Protein AF-A0A7S0ZH72-F1 (afdb_monomer_lite)

pLDDT: mean 77.67, std 22.11, range [21.3, 98.06]

InterPro domains:
  IPR050131 Subtilisin-like serine protease [PTHR43806] (103-371)
  IPR057032 MBTPS1, fourth domain [PF23090] (176-434)
  IPR057060 MBTPS1, third domain [PF23094] (39-132)

Sequence (510 aa):
MFEQGAGLISLYDSFQALHSIALERDNPTNPFQGLSLLPSALDMAEQPCQYNWPYCSQPLYPSASPVTINVTILNSLSCYSTVILTEWIPSQPSLISSFLIISVSGSRVLWPWSGSLSVHFQIDDSIATKVFEQSEYSSLSSLSIEGTLRIHVRQDPHGFITMIDFPIRTKVIRKPPRSRRILWDHFHDIKYPNAFIPKDTLSDTDTLDWLGDHPYTNFHGFFRALRRAGFFIDIWNQPLSCIHDEQVKEYGFLMIVDPEEEYSEEDIASIHRWTMSLSVSLVVLADWYNDEIAEALQFKDESSRSTWKPVSAGSNIPALNRILKPYEIEFSNRVISGTIRTDGFSFRVKSAASLSRVPLKSEVLTVSSCTEYINRRQQTQKCKDEAVFVLSKRSVLQNWSVLAFGDTHCLDSAYTKDSNEGNCYSFLIYALERMSLAANLNANQAPLYSSSFRGENMIMKGIGLLELSSKLKTRLLPHSLVIGESGFSEWKLLCHTATADETRLTRVRH

Radius of gyration: 27.57 Å; chains: 1; bounding box: 70×66×82 Å

Organism: NCBI:txid708627

Secondary structure (DSSP, 8-state):
------SS--HHHHHHHHHHHHHSTT-TT-TTSSEEEESS-EESS-SS--SPTTTTTS-B-TTPPPEEEEEEEEESS-SEEEEEEEEEEESS-HHHHTTEEEEEEE-SEE-SSEEEEEEEEEE-HHHHHHHHHSHHHHT-SEEEEEEEEEEEEEEETT--EEEEEEEEEEEEEPPPPGGGEEEEE-SSS-SS-SS--B-S-TTSS--B--S---TTTTTHHHHHHHHHTT-EEEEE-S-GGGS-HHHHTT-SEEEEES--SPPPHHHHHHHHHHHHHS-PEEEEE-----HHHHHHT-EE-TTT-PEE--SS-SS-HHHHHHHHGGGT-EEEEEEEEEEEE-SS-EEEEEEEEEEEE--TT-EEEEEEEEEEE-STT--EEE---EEEEEEEE--SS---EEEEES--TTT-TTT---TTHHHHHHHHHHHHHHHHHHTTS---PPPSSTT----------------------------------------------S-S----------

Foldseek 3Di:
DDDLALQDDDPPVVVVLVVCCVPVVVPPPRPSAAKAKRNRAAALCDPVDSGQDDSVPDFAEPLFDKDKHKMKIAHNPAQKKFWDDKDWFWPDPCLVQVQWDWDKDDGRMAHRRMDIIIIITHGDNVSVVVVCPDPVNVPPQKDKTWTWIKIWMAHPPVGDIDIGIHIYIGIYGYQDAQLQEEEEEPQQWFPADPAAEADLFPVDPDGGDGQIDDCSTFLVVLVVLSVVLVHDYHYDRAQQLLDDLVSLLSHQEYAYAFGFHAHDPSSLVNLCCCQFPSVREYEAEAGAAAPQQQQLSWDADPVVRDTGGHPGYRGPQVRVCSSCVVVFKHWDNKFKWAWWDFDPFIDTFGRFTFIPTDDFPKFWTWGPQMWIQDGSVSDIDGDDTTTFWTWDADDDPTNGIYIYGGGCPLSTPPPDPDPRSVRVSVLVSVSSSVSSVSNPDDDPDDGSHPPGDRPDDPPPPDDDDDDDDDDDDDDDYDDDDDDDDDDDDDPPPPSPDPDDDDDDDDDDDD

Structure (mmCIF, N/CA/C/O backbone):
data_AF-A0A7S0ZH72-F1
#
_entry.id   AF-A0A7S0ZH72-F1
#
loop_
_atom_site.group_PDB
_atom_site.id
_atom_site.type_symbol
_atom_site.label_atom_id
_atom_site.label_alt_id
_atom_site.label_comp_id
_atom_site.label_asym_id
_atom_site.label_entity_id
_atom_site.label_seq_id
_atom_site.pdbx_PDB_ins_code
_atom_site.Cartn_x
_atom_site.Cartn_y
_atom_site.Cartn_z
_atom_site.occupancy
_atom_site.B_iso_or_equiv
_atom_site.auth_seq_id
_atom_site.auth_comp_id
_atom_site.auth_asym_id
_atom_site.auth_atom_id
_atom_site.pdbx_PDB_model_num
ATOM 1 N N . MET A 1 1 ? 8.041 -11.938 2.907 1.00 34.28 1 MET A N 1
ATOM 2 C CA . MET A 1 1 ? 9.021 -12.259 1.841 1.00 34.28 1 MET A CA 1
ATOM 3 C C . MET A 1 1 ? 9.073 -11.058 0.911 1.00 34.28 1 MET A C 1
ATOM 5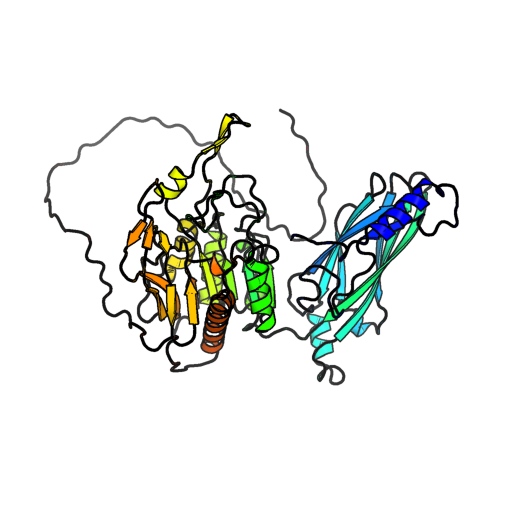 O O . MET A 1 1 ? 8.127 -10.854 0.165 1.00 34.28 1 MET A O 1
ATOM 9 N N . PHE A 1 2 ? 10.096 -10.210 1.039 1.00 32.50 2 PHE A N 1
ATOM 10 C CA . PHE A 1 2 ? 10.238 -9.006 0.218 1.00 32.50 2 PHE A CA 1
ATOM 11 C C . PHE A 1 2 ? 10.938 -9.383 -1.090 1.00 32.50 2 PHE A C 1
ATOM 13 O O . PHE A 1 2 ? 12.150 -9.574 -1.108 1.00 32.50 2 PHE A O 1
ATOM 20 N N . GLU A 1 3 ? 10.174 -9.544 -2.171 1.00 49.19 3 GLU A N 1
ATOM 21 C CA . GLU A 1 3 ? 10.721 -9.954 -3.465 1.00 49.19 3 GLU A CA 1
ATOM 22 C C . GLU A 1 3 ? 10.128 -9.157 -4.630 1.00 49.19 3 GLU A C 1
ATOM 24 O O . GLU A 1 3 ? 9.259 -9.620 -5.367 1.00 49.19 3 GLU A O 1
ATOM 29 N N . GLN A 1 4 ? 10.752 -8.009 -4.904 1.00 47.47 4 GLN A N 1
ATOM 30 C CA . GLN A 1 4 ? 11.103 -7.699 -6.292 1.00 47.47 4 GLN A CA 1
ATOM 31 C C . GLN A 1 4 ? 12.206 -8.680 -6.720 1.00 47.47 4 GLN A C 1
ATOM 33 O O . GLN A 1 4 ? 13.393 -8.363 -6.697 1.00 47.47 4 GLN A O 1
ATOM 38 N N . GLY A 1 5 ? 11.798 -9.920 -6.986 1.00 51.59 5 GLY A N 1
ATOM 39 C CA . GLY A 1 5 ? 12.673 -11.061 -7.236 1.00 51.59 5 GLY A CA 1
ATOM 40 C C . GLY A 1 5 ? 12.482 -11.643 -8.632 1.00 51.59 5 GLY A C 1
ATOM 41 O O . GLY A 1 5 ? 11.500 -11.363 -9.319 1.00 51.59 5 GLY A O 1
ATOM 42 N N . ALA A 1 6 ? 13.411 -12.508 -9.034 1.00 54.66 6 ALA A N 1
ATOM 43 C CA . ALA A 1 6 ? 13.440 -13.174 -10.338 1.00 54.66 6 ALA A CA 1
ATOM 44 C C . ALA A 1 6 ? 12.349 -14.252 -10.535 1.00 54.66 6 ALA A C 1
ATOM 46 O O . ALA A 1 6 ? 12.504 -15.137 -11.375 1.00 54.66 6 ALA A O 1
ATOM 47 N N . GLY A 1 7 ? 11.292 -14.233 -9.721 1.00 58.84 7 GLY A N 1
ATOM 48 C CA . GLY A 1 7 ? 10.446 -15.398 -9.502 1.00 58.84 7 GLY A CA 1
ATOM 49 C C . GLY A 1 7 ? 11.241 -16.542 -8.870 1.00 58.84 7 GLY A C 1
ATOM 50 O O . GLY A 1 7 ? 12.098 -16.331 -8.010 1.00 58.84 7 GLY A O 1
ATOM 51 N N . LEU A 1 8 ? 10.969 -17.770 -9.305 1.00 60.22 8 LEU A N 1
ATOM 52 C CA . LEU A 1 8 ? 11.621 -18.966 -8.777 1.00 60.22 8 LEU A CA 1
ATOM 53 C C . LEU A 1 8 ? 13.069 -19.098 -9.291 1.00 60.22 8 LEU A C 1
ATOM 55 O O . LEU A 1 8 ? 13.305 -19.479 -10.436 1.00 60.22 8 LEU A O 1
ATOM 59 N N . ILE A 1 9 ? 14.052 -18.822 -8.429 1.00 67.62 9 ILE A N 1
ATOM 60 C CA . ILE A 1 9 ? 15.480 -18.919 -8.775 1.00 67.62 9 ILE A CA 1
ATOM 61 C C . ILE A 1 9 ? 15.894 -20.385 -8.972 1.00 67.62 9 ILE A C 1
ATOM 63 O O . ILE A 1 9 ? 15.944 -21.168 -8.021 1.00 67.62 9 ILE A O 1
ATOM 67 N N . SER A 1 10 ? 16.293 -20.741 -10.195 1.00 74.62 10 SER A N 1
ATOM 68 C CA . SER A 1 10 ? 16.957 -22.019 -10.469 1.00 74.62 10 SER A CA 1
ATOM 69 C C . SER A 1 10 ? 18.441 -21.951 -10.106 1.00 74.62 10 SER A C 1
ATOM 71 O O . SER A 1 10 ? 19.265 -21.402 -10.843 1.00 74.62 10 SER A O 1
ATOM 73 N N . LEU A 1 11 ? 18.805 -22.532 -8.959 1.00 81.25 11 LEU A N 1
ATOM 74 C CA . LEU A 1 11 ? 20.202 -22.630 -8.515 1.00 81.25 11 LEU A CA 1
ATOM 75 C C . LEU A 1 11 ? 21.066 -23.469 -9.472 1.00 81.25 11 LEU A C 1
ATOM 77 O O . LEU A 1 11 ? 22.255 -23.196 -9.617 1.00 81.25 11 LEU A O 1
ATOM 81 N N . TYR A 1 12 ? 20.474 -24.469 -10.132 1.00 84.56 12 TYR A N 1
ATOM 82 C CA . TYR A 1 12 ? 21.176 -25.333 -11.082 1.00 84.56 12 TYR A CA 1
ATOM 83 C C . TYR A 1 12 ? 21.560 -24.572 -12.354 1.00 84.56 12 TYR A C 1
ATOM 85 O O . TYR A 1 12 ? 22.731 -24.569 -12.733 1.00 84.56 12 TYR A O 1
ATOM 93 N N . ASP A 1 13 ? 20.609 -23.856 -12.957 1.00 79.88 13 ASP A N 1
ATOM 94 C CA . ASP A 1 13 ? 20.862 -23.080 -14.176 1.00 79.88 13 ASP A CA 1
ATOM 95 C C . ASP A 1 13 ? 21.769 -21.877 -13.879 1.00 79.88 13 ASP A C 1
ATOM 97 O O . ASP A 1 13 ? 22.665 -21.565 -14.660 1.00 79.88 13 ASP A O 1
ATOM 101 N N . SER A 1 14 ? 21.624 -21.268 -12.694 1.00 78.31 14 SER A N 1
ATOM 1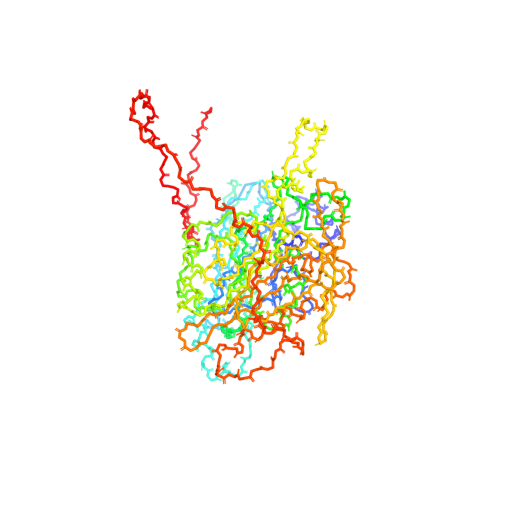02 C CA . SER A 1 14 ? 22.537 -20.224 -12.202 1.00 78.31 14 SER A CA 1
ATOM 103 C C . SER A 1 14 ? 23.973 -20.740 -12.055 1.00 78.31 14 SER A C 1
ATOM 105 O O . SER A 1 14 ? 24.920 -20.056 -12.443 1.00 78.31 14 SER A O 1
ATOM 107 N N . PHE A 1 15 ? 24.157 -21.958 -11.529 1.00 83.00 15 PHE A N 1
ATOM 108 C CA . PHE A 1 15 ? 25.471 -22.596 -11.453 1.00 83.00 15 PHE A CA 1
ATOM 109 C C . PHE A 1 15 ? 26.031 -22.905 -12.846 1.00 83.00 15 PHE A C 1
ATOM 111 O O . PHE A 1 15 ? 27.195 -22.602 -13.094 1.00 83.00 15 PHE A O 1
ATOM 118 N N . GLN A 1 16 ? 25.225 -23.450 -13.767 1.00 81.62 16 GLN A N 1
ATOM 119 C CA . GLN A 1 16 ? 25.668 -23.705 -15.142 1.00 81.62 16 GLN A CA 1
ATOM 120 C C . GLN A 1 16 ? 26.090 -22.417 -15.863 1.00 81.62 16 GLN A C 1
ATOM 122 O O . GLN A 1 16 ? 27.153 -22.397 -16.479 1.00 81.62 16 GLN A O 1
ATOM 127 N N . ALA A 1 17 ? 25.311 -21.339 -15.734 1.00 76.44 17 ALA A N 1
ATOM 128 C CA . ALA A 1 17 ? 25.630 -20.031 -16.302 1.00 76.44 17 ALA A CA 1
ATOM 129 C C . ALA A 1 17 ? 26.935 -19.452 -15.724 1.00 76.44 17 ALA A C 1
ATOM 131 O O . ALA A 1 17 ? 27.804 -19.007 -16.467 1.00 76.44 17 ALA A O 1
ATOM 132 N N . LEU A 1 18 ? 27.127 -19.498 -14.401 1.00 77.69 18 LEU A N 1
ATOM 133 C CA . LEU A 1 18 ? 28.379 -19.046 -13.781 1.00 77.69 18 LEU A CA 1
ATOM 134 C C . LEU A 1 18 ? 29.577 -19.912 -14.196 1.00 77.69 18 LEU A C 1
ATOM 136 O O . LEU A 1 18 ? 30.668 -19.389 -14.420 1.00 77.69 18 LEU A O 1
ATOM 140 N N . HIS A 1 19 ? 29.383 -21.226 -14.318 1.00 81.50 19 HIS A N 1
ATOM 141 C CA . HIS A 1 19 ? 30.424 -22.164 -14.728 1.00 81.50 19 HIS A CA 1
ATOM 142 C C . HIS A 1 19 ? 30.861 -21.935 -16.181 1.00 81.50 19 HIS A C 1
ATOM 144 O O . HIS A 1 19 ? 32.062 -21.881 -16.449 1.00 81.50 19 HIS A O 1
ATOM 150 N N . SER A 1 20 ? 29.917 -21.721 -17.103 1.00 75.75 20 SER A N 1
ATOM 151 C CA . SER A 1 20 ? 30.223 -21.404 -18.502 1.00 75.75 20 SER A CA 1
ATOM 152 C C . SER A 1 20 ? 30.875 -20.026 -18.650 1.00 75.75 20 SER A C 1
ATOM 154 O O . SER A 1 20 ? 31.861 -19.908 -19.369 1.00 75.75 20 SER A O 1
ATOM 156 N N . ILE A 1 21 ? 30.422 -18.993 -17.929 1.00 74.06 21 ILE A N 1
ATOM 157 C CA . ILE A 1 21 ? 31.078 -17.668 -17.917 1.00 74.06 21 ILE A CA 1
ATOM 158 C C . ILE A 1 21 ? 32.525 -17.769 -17.403 1.00 74.06 21 ILE A C 1
ATOM 160 O O . ILE A 1 21 ? 33.417 -17.102 -17.930 1.00 74.06 21 ILE A O 1
ATOM 164 N N . ALA A 1 22 ? 32.774 -18.596 -16.383 1.00 76.19 22 ALA A N 1
ATOM 165 C CA . ALA A 1 22 ? 34.097 -18.752 -15.782 1.00 76.19 22 ALA A CA 1
ATOM 166 C C . ALA A 1 22 ? 35.072 -19.577 -16.642 1.00 76.19 22 ALA A C 1
ATOM 168 O O . ALA A 1 22 ? 36.252 -19.230 -16.707 1.00 76.19 22 ALA A O 1
ATOM 169 N N . LEU A 1 23 ? 34.607 -20.659 -17.280 1.00 77.12 23 LEU A N 1
ATOM 170 C CA . LEU A 1 23 ? 35.456 -21.561 -18.072 1.00 77.12 23 LEU A CA 1
ATOM 171 C C . LEU A 1 23 ? 35.564 -21.172 -19.551 1.00 77.12 23 LEU A C 1
ATOM 173 O O . LEU A 1 23 ? 36.625 -21.333 -20.146 1.00 77.12 23 LEU A O 1
ATOM 177 N N . GLU A 1 24 ? 34.496 -20.641 -20.142 1.00 71.62 24 GLU A N 1
ATOM 178 C CA . GLU A 1 24 ? 34.421 -20.265 -21.558 1.00 71.62 24 GLU A CA 1
ATOM 179 C C . GLU A 1 24 ? 34.466 -18.740 -21.746 1.00 71.62 24 GLU A C 1
ATOM 181 O O . GLU A 1 24 ? 33.816 -18.179 -22.629 1.00 71.62 24 GLU A O 1
ATOM 186 N N . ARG A 1 25 ? 35.243 -18.047 -20.904 1.00 65.81 25 ARG A N 1
ATOM 187 C CA . ARG A 1 25 ? 35.408 -16.586 -20.949 1.00 65.81 25 ARG A CA 1
ATOM 188 C C . ARG A 1 25 ? 35.921 -16.076 -22.301 1.00 65.81 25 ARG A C 1
ATOM 190 O O . ARG A 1 25 ? 35.523 -14.998 -22.732 1.00 65.81 25 ARG A O 1
ATOM 197 N N . ASP A 1 26 ? 36.799 -16.834 -22.950 1.00 68.81 26 ASP A N 1
ATOM 198 C CA . ASP A 1 26 ? 37.412 -16.452 -24.228 1.00 68.81 26 ASP A CA 1
ATOM 199 C C . ASP A 1 26 ? 36.646 -17.013 -25.445 1.00 68.81 26 ASP A C 1
ATOM 201 O O . ASP A 1 26 ? 37.105 -16.877 -26.579 1.00 68.81 26 ASP A O 1
ATOM 205 N N . ASN A 1 27 ? 35.483 -17.646 -25.231 1.00 69.62 27 ASN A N 1
ATOM 206 C CA . ASN A 1 27 ? 34.628 -18.160 -26.298 1.00 69.62 27 ASN A CA 1
ATOM 207 C C . ASN A 1 27 ? 33.579 -17.104 -26.716 1.00 69.62 27 ASN A C 1
ATOM 209 O O . ASN A 1 27 ? 32.572 -16.954 -26.023 1.00 69.62 27 ASN A O 1
ATOM 213 N N . PRO A 1 28 ? 33.727 -16.426 -27.874 1.00 64.75 28 PRO A N 1
ATOM 214 C CA . PRO A 1 28 ? 32.795 -15.384 -28.312 1.00 64.75 28 PRO A CA 1
ATOM 215 C C . PRO A 1 28 ? 31.416 -15.916 -28.740 1.00 64.75 28 PRO A C 1
ATOM 217 O O . PRO A 1 28 ? 30.547 -15.122 -29.092 1.00 64.75 28 PRO A O 1
ATOM 220 N N . THR A 1 29 ? 31.206 -17.240 -28.763 1.00 68.94 29 THR A N 1
ATOM 221 C CA . THR A 1 29 ? 29.891 -17.859 -29.010 1.00 68.94 29 THR A CA 1
ATOM 222 C C . THR A 1 29 ? 29.203 -18.347 -27.734 1.00 68.94 29 THR A C 1
ATOM 224 O O . THR A 1 29 ? 28.124 -18.934 -27.816 1.00 68.94 29 THR A O 1
ATOM 227 N N . ASN A 1 30 ? 29.790 -18.096 -26.558 1.00 68.88 30 ASN A N 1
ATOM 228 C CA . ASN A 1 30 ? 29.192 -18.429 -25.271 1.00 68.88 30 ASN A CA 1
ATOM 229 C C . ASN A 1 30 ? 27.876 -17.640 -25.078 1.00 68.88 30 ASN A C 1
ATOM 231 O O . ASN A 1 30 ? 27.919 -16.412 -24.976 1.00 68.88 30 ASN A O 1
ATOM 235 N N . PRO A 1 31 ? 26.703 -18.299 -24.985 1.00 64.81 31 PRO A N 1
ATOM 236 C CA . PRO A 1 31 ? 25.412 -17.611 -24.893 1.00 64.81 31 PRO A CA 1
ATOM 237 C C . PRO A 1 31 ? 25.215 -16.857 -23.568 1.00 64.81 31 PRO A C 1
ATOM 239 O O . PRO A 1 31 ? 24.303 -16.043 -23.458 1.00 64.81 31 PRO A O 1
ATOM 242 N N . PHE A 1 32 ? 26.066 -17.111 -22.571 1.00 66.25 32 PHE A N 1
ATOM 243 C CA . PHE A 1 32 ? 26.075 -16.414 -21.286 1.00 66.25 32 PHE A CA 1
ATOM 244 C C . PHE A 1 32 ? 27.040 -15.214 -21.263 1.00 66.25 32 PHE A C 1
ATOM 246 O O . PHE A 1 32 ? 27.114 -14.508 -20.258 1.00 66.25 32 PHE A O 1
ATOM 253 N N . GLN A 1 33 ? 27.773 -14.958 -22.356 1.00 71.44 33 GLN A N 1
ATOM 254 C CA . GLN A 1 33 ? 28.639 -13.791 -22.504 1.00 71.44 33 GLN A CA 1
ATOM 255 C C . GLN A 1 33 ? 27.878 -12.639 -23.178 1.00 71.44 33 GLN A C 1
ATOM 257 O O . GLN A 1 33 ? 27.625 -12.653 -24.381 1.00 71.44 33 GLN A O 1
ATOM 262 N N . GLY A 1 34 ? 27.528 -11.608 -22.409 1.00 82.56 34 GLY A N 1
ATOM 263 C CA . GLY A 1 34 ? 26.755 -10.481 -22.918 1.00 82.56 34 GLY A CA 1
ATOM 264 C C . GLY A 1 34 ? 26.206 -9.560 -21.834 1.00 82.56 34 GLY A C 1
ATOM 265 O O . GLY A 1 34 ? 26.716 -9.488 -20.713 1.00 82.56 34 GLY A O 1
ATOM 266 N N . LEU A 1 35 ? 25.137 -8.855 -22.201 1.00 89.06 35 LEU A N 1
ATOM 267 C CA . LEU A 1 35 ? 24.191 -8.298 -21.242 1.00 89.06 35 LEU A CA 1
ATOM 268 C C . LEU A 1 35 ? 23.171 -9.380 -20.871 1.00 89.06 35 LEU A C 1
ATOM 270 O O . LEU A 1 35 ? 22.768 -10.166 -21.727 1.00 89.06 35 LEU A O 1
ATOM 274 N N . SER A 1 36 ? 22.696 -9.372 -19.632 1.00 88.50 36 SER A N 1
ATOM 275 C CA . SER A 1 36 ? 21.514 -10.124 -19.205 1.00 88.50 36 SER A CA 1
ATOM 276 C C . SER A 1 36 ? 20.696 -9.312 -18.200 1.00 88.50 36 SER A C 1
ATOM 278 O O . SER A 1 36 ? 21.207 -8.387 -17.565 1.00 88.50 36 SER A O 1
ATOM 280 N N . LEU A 1 37 ? 19.401 -9.620 -18.100 1.00 88.50 37 LEU A N 1
ATOM 281 C CA . LEU A 1 37 ? 18.458 -8.934 -17.217 1.00 88.50 37 LEU A CA 1
ATOM 282 C C . LEU A 1 37 ? 17.932 -9.890 -16.149 1.00 88.50 37 LEU A C 1
ATOM 284 O O . LEU A 1 37 ? 17.704 -11.071 -16.422 1.00 88.50 37 LEU A O 1
ATOM 288 N N . LEU A 1 38 ? 17.710 -9.359 -14.949 1.00 84.88 38 LEU A N 1
ATOM 289 C CA . LEU A 1 38 ? 17.057 -10.053 -13.847 1.00 84.88 38 LEU A CA 1
ATOM 290 C C . LEU A 1 38 ? 15.948 -9.150 -13.259 1.00 84.88 38 LEU A C 1
ATOM 292 O O . LEU A 1 38 ? 16.279 -8.133 -12.643 1.00 84.88 38 LEU A O 1
ATOM 296 N N . PRO A 1 39 ? 14.656 -9.490 -13.434 1.00 85.19 39 PRO A N 1
ATOM 297 C CA . PRO A 1 39 ? 14.146 -10.609 -14.236 1.00 85.19 39 PRO A CA 1
ATOM 298 C C . PRO A 1 39 ? 14.434 -10.432 -15.741 1.00 85.19 39 PRO A C 1
ATOM 300 O O . PRO A 1 39 ? 14.681 -9.323 -16.210 1.00 85.19 39 PRO A O 1
ATOM 303 N N . SER A 1 40 ? 14.414 -11.529 -16.502 1.00 85.50 40 SER A N 1
ATOM 304 C CA . SER A 1 40 ? 14.720 -11.533 -17.945 1.00 85.50 40 SER A CA 1
ATOM 305 C C . SER A 1 40 ? 13.574 -11.019 -18.825 1.00 85.50 40 SER A C 1
ATOM 307 O O . SER A 1 40 ? 13.805 -10.562 -19.942 1.00 85.50 40 SER A O 1
ATOM 309 N N . ALA A 1 41 ? 12.349 -11.075 -18.308 1.00 88.50 41 ALA A N 1
ATOM 310 C CA . ALA A 1 41 ? 11.127 -10.536 -18.888 1.00 88.50 41 ALA A CA 1
ATOM 311 C C . ALA A 1 41 ? 10.184 -10.099 -17.753 1.00 88.50 41 ALA A C 1
ATOM 313 O O . ALA A 1 41 ? 10.503 -10.255 -16.572 1.00 88.50 41 ALA A O 1
ATOM 314 N N . LEU A 1 42 ? 9.018 -9.572 -18.113 1.00 88.19 42 LEU A N 1
ATOM 315 C CA . LEU A 1 42 ? 7.906 -9.316 -17.207 1.00 88.19 42 LEU A CA 1
ATOM 316 C C . LEU A 1 42 ? 6.601 -9.784 -17.853 1.00 88.19 42 LEU A C 1
ATOM 318 O O . LEU A 1 42 ? 6.179 -9.204 -18.849 1.00 88.19 42 LEU A O 1
ATOM 322 N N . ASP A 1 43 ? 5.916 -10.757 -17.255 1.00 88.06 43 ASP A N 1
ATOM 323 C CA . ASP A 1 43 ? 4.528 -11.086 -17.606 1.00 88.06 43 ASP A CA 1
ATOM 324 C C . ASP A 1 43 ? 3.616 -10.910 -16.381 1.00 88.06 43 ASP A C 1
ATOM 326 O O . ASP A 1 43 ? 3.526 -11.766 -15.504 1.00 88.06 43 ASP A O 1
ATOM 330 N N . MET A 1 44 ? 2.929 -9.766 -16.322 1.00 85.62 44 MET A N 1
ATOM 331 C CA . MET A 1 44 ? 1.924 -9.462 -15.295 1.00 85.62 44 MET A CA 1
ATOM 332 C C . MET A 1 44 ? 0.560 -10.119 -15.586 1.00 85.62 44 MET A C 1
ATOM 334 O O . MET A 1 44 ? -0.352 -10.042 -14.764 1.00 85.62 44 MET A O 1
ATOM 338 N N . ALA A 1 45 ? 0.376 -10.709 -16.771 1.00 81.50 45 ALA A N 1
ATOM 339 C CA . ALA A 1 45 ? -0.854 -11.376 -17.191 1.00 81.50 45 ALA A CA 1
ATOM 340 C C . ALA A 1 45 ? -0.799 -12.909 -17.019 1.00 81.50 45 ALA A C 1
ATOM 342 O O . ALA A 1 45 ? -1.839 -13.563 -17.133 1.00 81.50 45 ALA A O 1
ATOM 343 N N . GLU A 1 46 ? 0.376 -13.475 -16.730 1.00 78.88 46 GLU A N 1
ATOM 344 C CA . GLU A 1 46 ? 0.601 -14.916 -16.591 1.00 78.88 46 GLU A CA 1
ATOM 345 C C . GLU A 1 46 ? -0.224 -15.557 -15.462 1.00 78.88 46 GLU A C 1
ATOM 347 O O . GLU A 1 46 ? -0.476 -14.950 -14.417 1.00 78.88 46 GLU A O 1
ATOM 352 N N . GLN A 1 47 ? -0.649 -16.809 -15.668 1.00 76.62 47 GLN A N 1
ATOM 353 C CA . GLN A 1 47 ? -1.345 -17.638 -14.682 1.00 76.62 47 GLN A CA 1
ATOM 354 C C . GLN A 1 47 ? -0.818 -19.090 -14.744 1.00 76.62 47 GLN A C 1
ATOM 356 O O . GLN A 1 47 ? -0.988 -19.729 -15.784 1.00 76.62 47 GLN A O 1
ATOM 361 N N . PRO A 1 48 ? -0.249 -19.648 -13.656 1.00 72.31 48 PRO A N 1
ATOM 362 C CA . PRO A 1 48 ? 0.035 -18.994 -12.376 1.00 72.31 48 PRO A CA 1
ATOM 363 C C . PRO A 1 48 ? 1.107 -17.903 -12.519 1.00 72.31 48 PRO A C 1
ATOM 365 O O . PRO A 1 48 ? 1.997 -18.006 -13.352 1.00 72.31 48 PRO A O 1
ATOM 368 N N . CYS A 1 49 ? 1.024 -16.864 -11.690 1.00 72.94 49 CYS A N 1
ATOM 369 C CA . CYS A 1 49 ? 2.017 -15.792 -11.672 1.00 72.94 49 CYS A CA 1
ATOM 370 C C . CYS A 1 49 ? 3.393 -16.335 -11.263 1.00 72.94 49 CYS A C 1
ATOM 372 O O . CYS A 1 49 ? 3.519 -16.872 -10.161 1.00 72.94 49 CYS A O 1
ATOM 374 N N . GLN A 1 50 ? 4.411 -16.170 -12.110 1.00 71.94 50 GLN A N 1
ATOM 375 C CA . GLN A 1 50 ? 5.789 -16.539 -11.762 1.00 71.94 50 GLN A CA 1
ATOM 376 C C . GLN A 1 50 ? 6.507 -15.474 -10.918 1.00 71.94 50 GLN A C 1
ATOM 378 O O . GLN A 1 50 ? 7.472 -15.788 -10.224 1.00 71.94 50 GLN A O 1
ATOM 383 N N . TYR A 1 51 ? 6.033 -14.227 -10.946 1.00 68.44 51 TYR A N 1
ATOM 384 C CA . TYR A 1 51 ? 6.612 -13.115 -10.193 1.00 68.44 51 TYR A CA 1
ATOM 385 C C . TYR A 1 51 ? 6.045 -13.046 -8.780 1.00 68.44 51 TYR A C 1
ATOM 387 O O . TYR A 1 51 ? 4.837 -13.188 -8.567 1.00 68.44 51 TYR A O 1
ATOM 395 N N . ASN A 1 52 ? 6.907 -12.732 -7.815 1.00 60.44 52 ASN A N 1
ATOM 396 C CA . ASN A 1 52 ? 6.430 -12.351 -6.498 1.00 60.44 52 ASN A CA 1
ATOM 397 C C . ASN A 1 52 ? 5.672 -11.005 -6.554 1.00 60.44 52 ASN A C 1
ATOM 399 O O . ASN A 1 52 ? 5.802 -10.192 -7.471 1.00 60.44 52 ASN A O 1
ATOM 403 N N . TRP A 1 53 ? 4.720 -10.885 -5.635 1.00 61.56 53 TRP A N 1
ATOM 404 C CA . TRP A 1 53 ? 3.543 -10.008 -5.691 1.00 61.56 53 TRP A CA 1
ATOM 405 C C . TRP A 1 53 ? 3.917 -8.513 -5.519 1.00 61.56 53 TRP A C 1
ATOM 407 O O . TRP A 1 53 ? 4.875 -8.242 -4.800 1.00 61.56 53 TRP A O 1
ATOM 417 N N . PRO A 1 54 ? 3.201 -7.526 -6.116 1.00 63.19 54 PRO A N 1
ATOM 418 C CA . PRO A 1 54 ? 1.806 -7.545 -6.570 1.00 63.19 54 PRO A CA 1
ATOM 419 C C . PRO A 1 54 ? 1.618 -7.448 -8.095 1.00 63.19 54 PRO A C 1
ATOM 421 O O . PRO A 1 54 ? 0.659 -6.826 -8.550 1.00 63.19 54 PRO A O 1
ATOM 424 N N . TYR A 1 55 ? 2.495 -8.029 -8.913 1.00 73.06 55 TYR A N 1
ATOM 425 C CA . TYR A 1 55 ? 2.406 -7.804 -10.360 1.00 73.06 55 TYR A CA 1
ATOM 426 C C . TYR A 1 55 ? 1.188 -8.475 -11.029 1.00 73.06 55 TYR A C 1
ATOM 428 O O . TYR A 1 55 ? 0.484 -7.796 -11.771 1.00 73.06 55 TYR A O 1
ATOM 436 N N . CYS A 1 56 ? 0.838 -9.730 -10.706 1.00 77.94 56 CYS A N 1
ATOM 437 C CA . CYS A 1 56 ? -0.320 -10.400 -11.341 1.00 77.94 56 CYS A CA 1
ATOM 438 C C . CYS A 1 56 ? -1.677 -10.265 -10.602 1.00 77.94 56 CYS A C 1
ATOM 440 O O . CYS A 1 56 ? -2.728 -10.311 -11.234 1.00 77.94 56 CYS A O 1
ATOM 442 N N . SER A 1 57 ? -1.698 -10.041 -9.282 1.00 80.00 57 SER A N 1
ATOM 443 C CA . SER A 1 57 ? -1.889 -8.653 -8.849 1.00 80.00 57 SER A CA 1
ATOM 444 C C . SER A 1 57 ? -3.079 -7.838 -9.325 1.00 80.00 57 SER A C 1
ATOM 446 O O . SER A 1 57 ? -4.267 -8.193 -9.319 1.00 80.00 57 SER A O 1
ATOM 448 N N . GLN A 1 58 ? -2.695 -6.592 -9.538 1.00 88.38 58 GLN A N 1
ATOM 449 C CA . GLN A 1 58 ? -3.553 -5.501 -9.877 1.00 88.38 58 GLN A CA 1
ATOM 450 C C . GLN A 1 58 ? -3.303 -5.252 -11.357 1.00 88.38 58 GLN A C 1
ATOM 452 O O . GLN A 1 58 ? -2.204 -4.811 -11.697 1.00 88.38 58 GLN A O 1
ATOM 457 N N . PRO A 1 59 ? -4.264 -5.567 -12.251 1.00 89.94 59 PRO A N 1
ATOM 458 C CA . PRO A 1 59 ? -4.136 -5.077 -13.610 1.00 89.94 59 PRO A CA 1
ATOM 459 C C . PRO A 1 59 ? -3.997 -3.558 -13.537 1.00 89.94 59 PRO A C 1
ATOM 461 O O . PRO A 1 59 ? -4.582 -2.927 -12.652 1.00 89.94 59 PRO A O 1
ATOM 464 N N . LEU A 1 60 ? -3.238 -2.978 -14.457 1.00 91.94 60 LEU A N 1
ATOM 465 C CA . LEU A 1 60 ? -3.126 -1.530 -14.543 1.00 91.94 60 LEU A CA 1
ATOM 466 C C . LEU A 1 60 ? -4.501 -0.937 -14.889 1.00 91.94 60 LEU A C 1
ATOM 468 O O . LEU A 1 60 ? -5.333 -1.582 -15.538 1.00 91.94 60 LEU A O 1
ATOM 472 N N . TYR A 1 61 ? -4.760 0.294 -14.463 1.00 92.19 61 TYR A N 1
ATOM 473 C CA . TYR A 1 61 ? -5.993 1.006 -14.786 1.00 92.19 61 TYR A CA 1
ATOM 474 C C . TYR A 1 61 ? -5.774 2.525 -14.788 1.00 92.19 61 TYR A C 1
ATOM 476 O O . TYR A 1 61 ? -4.828 3.003 -14.159 1.00 92.19 61 TYR A O 1
ATOM 484 N N . PRO A 1 62 ? -6.639 3.295 -15.474 1.00 91.94 62 PRO A N 1
ATOM 485 C CA . PRO A 1 62 ? -6.586 4.752 -15.443 1.00 91.94 62 PRO A CA 1
ATOM 486 C C . PRO A 1 62 ? -6.704 5.319 -14.024 1.00 91.94 62 PRO A C 1
ATOM 488 O O . PRO A 1 62 ? -7.559 4.896 -13.243 1.00 91.94 62 PRO A O 1
ATOM 491 N N . SER A 1 63 ? -5.882 6.316 -13.721 1.00 90.94 63 SER A N 1
ATOM 492 C CA . SER A 1 63 ? -5.773 7.009 -12.436 1.00 90.94 63 SER A CA 1
ATOM 493 C C . SER A 1 63 ? -5.236 6.151 -11.278 1.00 90.94 63 SER A C 1
ATOM 495 O O . SER A 1 63 ? -5.444 6.520 -10.122 1.00 90.94 63 SER A O 1
ATOM 497 N N . ALA A 1 64 ? -4.588 5.012 -11.559 1.00 90.06 64 ALA A N 1
ATOM 498 C CA . ALA A 1 64 ? -3.799 4.238 -10.590 1.00 90.06 64 ALA A CA 1
ATOM 499 C C . ALA A 1 64 ? -2.477 4.942 -10.234 1.00 90.06 64 ALA A C 1
ATOM 501 O O . ALA A 1 64 ? -1.973 5.756 -11.014 1.00 90.06 64 ALA A O 1
ATOM 502 N N . SER A 1 65 ? -1.866 4.567 -9.109 1.00 87.44 65 SER A N 1
ATOM 503 C CA . SER A 1 65 ? -0.468 4.924 -8.839 1.00 87.44 65 SER A CA 1
ATOM 504 C C . SER A 1 65 ? 0.480 4.162 -9.785 1.00 87.44 65 SER A C 1
ATOM 506 O O . SER A 1 65 ? 0.201 3.005 -10.118 1.00 87.44 65 SER A O 1
ATOM 508 N N . PRO A 1 66 ? 1.611 4.754 -10.226 1.00 88.69 66 PRO A N 1
ATOM 509 C CA . PRO A 1 66 ? 2.556 4.066 -11.103 1.00 88.69 66 PRO A CA 1
ATOM 510 C C . PRO A 1 66 ? 3.132 2.795 -10.466 1.00 88.69 66 PRO A C 1
ATOM 512 O O . PRO A 1 66 ? 3.709 2.830 -9.376 1.00 88.69 66 PRO A O 1
ATOM 515 N N . VAL A 1 67 ? 3.034 1.668 -11.171 1.00 87.94 67 VAL A N 1
ATOM 516 C CA . VAL A 1 67 ? 3.650 0.408 -10.733 1.00 87.94 67 VAL A CA 1
ATOM 517 C C . VAL A 1 67 ? 5.133 0.451 -11.084 1.00 87.94 67 VAL A C 1
ATOM 519 O O . VAL A 1 67 ? 5.487 0.769 -12.214 1.00 87.94 67 VAL A O 1
ATOM 522 N N . THR A 1 68 ? 6.011 0.139 -10.132 1.00 87.75 68 THR A N 1
ATOM 523 C CA . THR A 1 68 ? 7.470 0.187 -10.335 1.00 87.75 68 THR A CA 1
ATOM 524 C C . THR A 1 68 ? 8.094 -1.195 -10.173 1.00 87.75 68 THR A C 1
ATOM 526 O O . THR A 1 68 ? 7.732 -1.947 -9.261 1.00 87.75 68 THR A O 1
ATOM 529 N N . ILE A 1 69 ? 9.041 -1.526 -11.052 1.00 86.62 69 ILE A N 1
ATOM 530 C CA . ILE A 1 69 ? 9.806 -2.778 -11.035 1.00 86.62 69 ILE A CA 1
ATOM 531 C C . ILE A 1 69 ? 11.284 -2.456 -11.174 1.00 86.62 69 ILE A C 1
ATOM 533 O O . ILE A 1 69 ? 11.685 -1.765 -12.108 1.00 86.62 69 ILE A O 1
ATOM 537 N N . ASN A 1 70 ? 12.098 -2.977 -10.263 1.00 87.75 70 ASN A N 1
ATOM 538 C CA . ASN A 1 70 ? 13.544 -2.886 -10.380 1.00 87.75 70 ASN A CA 1
ATOM 539 C C . ASN A 1 70 ? 14.058 -4.041 -11.246 1.00 87.75 70 ASN A C 1
ATOM 541 O O . ASN A 1 70 ? 13.799 -5.206 -10.954 1.00 87.75 70 ASN A O 1
ATOM 545 N N . VAL A 1 71 ? 14.792 -3.705 -12.305 1.00 89.06 71 VAL A N 1
ATOM 546 C CA . VAL A 1 71 ? 15.440 -4.654 -13.214 1.00 89.06 71 VAL A CA 1
ATOM 547 C C . VAL A 1 71 ? 16.945 -4.518 -13.032 1.00 89.06 71 VAL A C 1
ATOM 549 O O . VAL A 1 71 ? 17.512 -3.443 -13.236 1.00 89.06 71 VAL A O 1
ATOM 552 N N . THR A 1 72 ? 17.602 -5.604 -12.638 1.00 89.44 72 THR A N 1
ATOM 553 C CA . THR A 1 72 ? 19.065 -5.665 -12.570 1.00 89.44 72 THR A CA 1
ATOM 554 C C . THR A 1 72 ? 19.613 -5.965 -13.957 1.00 89.44 72 THR A C 1
ATOM 556 O O . THR A 1 72 ? 19.168 -6.907 -14.608 1.00 89.44 72 THR A O 1
ATOM 559 N N . ILE A 1 73 ? 20.600 -5.189 -14.394 1.00 91.06 73 ILE A N 1
ATOM 560 C CA . ILE A 1 73 ? 21.394 -5.467 -15.588 1.00 91.06 73 ILE A CA 1
ATOM 561 C C . ILE A 1 73 ? 22.713 -6.078 -15.128 1.00 91.06 73 ILE A C 1
ATOM 563 O O . ILE A 1 73 ? 23.445 -5.470 -14.345 1.00 91.06 73 ILE A O 1
ATOM 567 N N . LEU A 1 74 ? 23.029 -7.260 -15.644 1.00 89.12 74 LEU A N 1
ATOM 568 C CA . LEU A 1 74 ? 24.342 -7.883 -15.535 1.00 89.12 74 LEU A CA 1
ATOM 569 C C . LEU A 1 74 ? 25.070 -7.716 -16.872 1.00 89.12 74 LEU A C 1
ATOM 571 O O . LEU A 1 74 ? 24.466 -7.814 -17.940 1.00 89.12 74 LEU A O 1
ATOM 575 N N . ASN A 1 75 ? 26.366 -7.431 -16.819 1.00 89.38 75 ASN A N 1
ATOM 576 C CA . ASN A 1 75 ? 27.184 -7.122 -17.982 1.00 89.38 75 ASN A CA 1
ATOM 577 C C . ASN A 1 75 ? 28.547 -7.815 -17.877 1.00 89.38 75 ASN A C 1
ATOM 579 O O . ASN A 1 75 ? 29.462 -7.328 -17.215 1.00 89.38 75 ASN A O 1
ATOM 583 N N . SER A 1 76 ? 28.709 -8.938 -18.577 1.00 84.31 76 SER A N 1
ATOM 584 C CA . SER A 1 76 ? 29.983 -9.664 -18.611 1.00 84.31 76 SER A CA 1
ATOM 585 C C . SER A 1 76 ? 30.990 -9.087 -19.619 1.00 84.31 76 SER A C 1
ATOM 587 O O . SER A 1 76 ? 32.100 -9.606 -19.721 1.00 84.31 76 SER A O 1
ATOM 589 N N . LEU A 1 77 ? 30.613 -8.065 -20.401 1.00 84.38 77 LEU A N 1
ATOM 590 C CA . LEU A 1 77 ? 31.435 -7.503 -21.481 1.00 84.38 77 LEU A CA 1
ATOM 591 C C . LEU A 1 77 ? 32.392 -6.411 -20.989 1.00 84.38 77 LEU A C 1
ATOM 593 O O . LEU A 1 77 ? 33.496 -6.288 -21.516 1.00 84.38 77 LEU A O 1
ATOM 597 N N . SER A 1 78 ? 31.998 -5.631 -19.978 1.00 86.12 78 SER A N 1
ATOM 598 C CA . SER A 1 78 ? 32.882 -4.658 -19.330 1.00 86.12 78 SER A CA 1
ATOM 599 C C . SER A 1 78 ? 32.571 -4.456 -17.847 1.00 86.12 78 SER A C 1
ATOM 601 O O . SER A 1 78 ? 31.430 -4.553 -17.405 1.00 86.12 78 SER A O 1
ATOM 603 N N . CYS A 1 79 ? 33.612 -4.110 -17.086 1.00 88.81 79 CYS A N 1
ATOM 604 C CA . CYS A 1 79 ? 33.517 -3.692 -15.687 1.00 88.81 79 CYS A CA 1
ATOM 605 C C . CYS A 1 79 ? 32.774 -2.356 -15.521 1.00 88.81 79 CYS A C 1
ATOM 607 O O . CYS A 1 79 ? 32.125 -2.147 -14.498 1.00 88.81 79 CYS A O 1
ATOM 609 N N . TYR A 1 80 ? 32.847 -1.468 -16.519 1.00 93.56 80 TYR A N 1
ATOM 610 C CA . TYR A 1 80 ? 32.174 -0.170 -16.514 1.00 93.56 80 TYR A CA 1
ATOM 611 C C . TYR A 1 80 ? 31.385 0.026 -17.806 1.00 93.56 80 TYR A C 1
ATOM 613 O O . TYR A 1 80 ? 31.900 -0.165 -18.910 1.00 93.56 80 TYR A O 1
ATOM 621 N N . SER A 1 81 ? 30.132 0.444 -17.676 1.00 94.19 81 SER A N 1
ATOM 622 C CA . SER A 1 81 ? 29.269 0.720 -18.825 1.00 94.19 81 SER A CA 1
ATOM 623 C C . SER A 1 81 ? 28.169 1.717 -18.475 1.00 94.19 81 SER A C 1
ATOM 625 O O . SER A 1 81 ? 27.855 1.918 -17.302 1.00 94.19 81 SER A O 1
ATOM 627 N N . THR A 1 82 ? 27.598 2.364 -19.494 1.00 95.12 82 THR A N 1
ATOM 628 C CA . THR A 1 82 ? 26.590 3.422 -19.313 1.00 95.12 82 THR A CA 1
ATOM 629 C C . THR A 1 82 ? 25.343 3.165 -20.158 1.00 95.12 82 THR A C 1
ATOM 631 O O . THR A 1 82 ? 25.436 3.049 -21.379 1.00 95.12 82 THR A O 1
ATOM 634 N N . VAL A 1 83 ? 24.166 3.147 -19.535 1.00 95.06 83 VAL A N 1
ATOM 635 C CA . VAL A 1 83 ? 22.857 3.154 -20.201 1.00 95.06 83 VAL A CA 1
ATOM 636 C C . VAL A 1 83 ? 22.636 4.519 -20.862 1.00 95.06 83 VAL A C 1
ATOM 638 O O . VAL A 1 83 ? 22.529 5.550 -20.192 1.00 95.06 83 VAL A O 1
ATOM 641 N N . ILE A 1 84 ? 22.582 4.534 -22.193 1.00 94.56 84 ILE A N 1
ATOM 642 C CA . ILE A 1 84 ? 22.429 5.756 -22.994 1.00 94.56 84 ILE A CA 1
ATOM 643 C C . ILE A 1 84 ? 20.946 6.098 -23.175 1.00 94.56 84 ILE A C 1
ATOM 645 O O . ILE A 1 84 ? 20.534 7.240 -22.958 1.00 94.56 84 ILE A O 1
ATOM 649 N N . LEU A 1 85 ? 20.162 5.099 -23.588 1.00 94.25 85 LEU A N 1
ATOM 650 C CA . LEU A 1 85 ? 18.797 5.231 -24.090 1.00 94.25 85 LEU A CA 1
ATOM 651 C C . LEU A 1 85 ? 17.973 3.996 -23.710 1.00 94.25 85 LEU A C 1
ATOM 653 O O . LEU A 1 85 ? 18.492 2.879 -23.695 1.00 94.25 85 LEU A O 1
ATOM 657 N N . THR A 1 86 ? 16.684 4.214 -23.470 1.00 94.25 86 THR A N 1
ATOM 658 C CA . THR A 1 86 ? 15.664 3.172 -23.329 1.00 94.25 86 THR A CA 1
ATOM 659 C C . THR A 1 86 ? 14.491 3.495 -24.252 1.00 94.25 86 THR A C 1
ATOM 661 O O . THR A 1 86 ? 13.986 4.616 -24.207 1.00 94.25 86 THR A O 1
ATOM 664 N N . GLU A 1 87 ? 14.061 2.542 -25.075 1.00 93.81 87 GLU A N 1
ATOM 665 C CA . GLU A 1 87 ? 12.986 2.702 -26.064 1.00 93.81 87 GLU A CA 1
ATOM 666 C C . GLU A 1 87 ? 11.882 1.663 -25.822 1.00 93.81 87 GLU A C 1
ATOM 668 O O . GLU A 1 87 ? 12.165 0.474 -25.686 1.00 93.81 87 GLU A O 1
ATOM 673 N N . TRP A 1 88 ? 10.620 2.097 -25.768 1.00 92.75 88 TRP A N 1
ATOM 674 C CA . TRP A 1 88 ? 9.466 1.195 -25.702 1.00 92.75 88 TRP A CA 1
ATOM 675 C C . TRP A 1 88 ? 8.982 0.852 -27.112 1.00 92.75 88 TRP A C 1
ATOM 677 O O . TRP A 1 88 ? 8.572 1.734 -27.866 1.00 92.75 88 TRP A O 1
ATOM 687 N N . ILE A 1 89 ? 9.014 -0.437 -27.451 1.00 92.88 89 ILE A N 1
ATOM 688 C CA . ILE A 1 89 ? 8.649 -0.976 -28.761 1.00 92.88 89 ILE A CA 1
ATOM 689 C C . ILE A 1 89 ? 7.416 -1.877 -28.583 1.00 92.88 89 ILE A C 1
ATOM 691 O O . ILE A 1 89 ? 7.561 -3.042 -28.208 1.00 92.88 89 ILE A O 1
ATOM 695 N N . PRO A 1 90 ? 6.192 -1.373 -28.811 1.00 91.69 90 PRO A N 1
ATOM 696 C CA . PRO A 1 90 ? 4.982 -2.173 -28.655 1.00 91.69 90 PRO A CA 1
ATOM 697 C C . PRO A 1 90 ? 4.767 -3.174 -29.799 1.00 91.69 90 PRO A C 1
ATOM 699 O O . PRO A 1 90 ? 5.042 -2.881 -30.961 1.00 91.69 90 PRO A O 1
ATOM 702 N N . SER A 1 91 ? 4.180 -4.330 -29.479 1.00 88.56 91 SER A N 1
ATOM 703 C CA . SER A 1 91 ? 3.858 -5.405 -30.437 1.00 88.56 91 SER A CA 1
ATOM 704 C C . SER A 1 91 ? 2.503 -5.233 -31.145 1.00 88.56 91 SER A C 1
ATOM 706 O O . SER A 1 91 ? 2.100 -6.082 -31.937 1.00 88.56 91 SER A O 1
ATOM 708 N N . GLN A 1 92 ? 1.753 -4.180 -30.817 1.00 84.12 92 GLN A N 1
ATOM 709 C CA . GLN A 1 92 ? 0.316 -4.042 -31.086 1.00 84.12 92 GLN A CA 1
ATOM 710 C C . GLN A 1 92 ? -0.010 -2.720 -31.806 1.00 84.12 92 GLN A C 1
ATOM 712 O O . GLN A 1 92 ? 0.854 -1.845 -31.889 1.00 84.12 92 GLN A O 1
ATOM 717 N N . PRO A 1 93 ? -1.240 -2.532 -32.334 1.00 75.44 93 PRO A N 1
ATOM 718 C CA . PRO A 1 93 ? -1.632 -1.284 -32.983 1.00 75.44 93 PRO A CA 1
ATOM 719 C C . PRO A 1 93 ? -1.416 -0.067 -32.082 1.00 75.44 93 PRO A C 1
ATOM 721 O O . PRO A 1 93 ? -1.765 -0.091 -30.898 1.00 75.44 93 PRO A O 1
ATOM 724 N N . SER A 1 94 ? -0.899 1.011 -32.678 1.00 73.75 94 SER A N 1
ATOM 725 C CA . SER A 1 94 ? -0.377 2.184 -31.965 1.00 73.75 94 SER A CA 1
ATOM 726 C C . SER A 1 94 ? -1.315 2.734 -30.889 1.00 73.75 94 SER A C 1
ATOM 728 O O . SER A 1 94 ? -0.836 3.098 -29.822 1.00 73.75 94 SER A O 1
ATOM 730 N N . LEU A 1 95 ? -2.632 2.746 -31.130 1.00 75.56 95 LEU A N 1
ATOM 731 C CA . LEU A 1 95 ? -3.637 3.261 -30.196 1.00 75.56 95 LEU A CA 1
ATOM 732 C C . LEU A 1 95 ? -3.772 2.444 -28.895 1.00 75.56 95 LEU A C 1
ATOM 734 O O . LEU A 1 95 ? -3.988 3.030 -27.838 1.00 75.56 95 LEU A O 1
ATOM 738 N N . ILE A 1 96 ? -3.659 1.112 -28.951 1.00 76.88 96 ILE A N 1
ATOM 739 C CA . ILE A 1 96 ? -3.750 0.261 -27.749 1.00 76.88 96 ILE A CA 1
ATOM 740 C C . ILE A 1 96 ? -2.459 0.381 -26.937 1.00 76.88 96 ILE A C 1
ATOM 742 O O . ILE A 1 96 ? -2.484 0.465 -25.714 1.00 76.88 96 ILE A O 1
ATOM 746 N N . SER A 1 97 ? -1.319 0.443 -27.621 1.00 74.00 97 SER A N 1
ATOM 747 C CA . SER A 1 97 ? -0.023 0.601 -26.969 1.00 74.00 97 SER A CA 1
ATOM 748 C C . SER A 1 97 ? 0.257 2.006 -26.436 1.00 74.00 97 SER A C 1
ATOM 750 O O . SER A 1 97 ? 1.045 2.142 -25.505 1.00 74.00 97 SER A O 1
ATOM 752 N N . SER A 1 98 ? -0.340 3.054 -27.018 1.00 80.62 98 SER A N 1
ATOM 753 C CA . SER A 1 98 ? 0.033 4.446 -26.726 1.00 80.62 98 SER A CA 1
ATOM 754 C C . SER A 1 98 ? -0.397 4.932 -25.349 1.00 80.62 98 SER A C 1
ATOM 756 O O . SER A 1 98 ? 0.144 5.930 -24.882 1.00 80.62 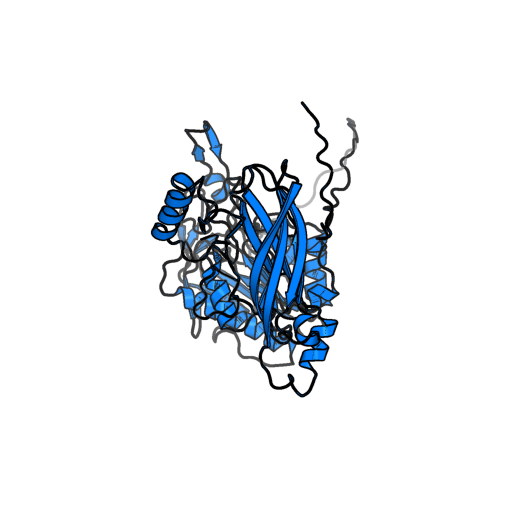98 SER A O 1
ATOM 758 N N . PHE A 1 99 ? -1.337 4.247 -24.690 1.00 87.12 99 PHE A N 1
ATOM 759 C CA . PHE A 1 99 ? -1.724 4.581 -23.322 1.00 87.12 99 PHE A CA 1
ATOM 760 C C . PHE A 1 99 ? -0.913 3.849 -22.248 1.00 87.12 99 PHE A C 1
ATOM 762 O O . PHE A 1 99 ? -1.115 4.145 -21.075 1.00 87.12 99 PHE A O 1
ATOM 769 N N . LEU A 1 100 ? -0.001 2.933 -22.600 1.00 90.62 100 LEU A N 1
ATOM 770 C CA . LEU A 1 100 ? 0.989 2.416 -21.652 1.00 90.62 100 LEU A CA 1
ATOM 771 C C . LEU A 1 100 ? 2.243 3.292 -21.711 1.00 90.62 100 LEU A C 1
ATOM 773 O O . LEU A 1 100 ? 3.066 3.171 -22.617 1.00 90.62 100 LEU A O 1
ATOM 777 N N . ILE A 1 101 ? 2.385 4.169 -20.722 1.00 91.62 101 ILE A N 1
ATOM 778 C CA . ILE A 1 101 ? 3.573 4.994 -20.530 1.00 91.62 101 ILE A CA 1
ATOM 779 C C . ILE A 1 101 ? 4.581 4.173 -19.725 1.00 91.62 101 ILE A C 1
ATOM 781 O O . ILE A 1 101 ? 4.312 3.788 -18.585 1.00 91.62 101 ILE A O 1
ATOM 785 N N . ILE A 1 102 ? 5.749 3.931 -20.319 1.00 92.31 102 ILE A N 1
ATOM 786 C CA . ILE A 1 102 ? 6.897 3.334 -19.636 1.00 92.31 102 ILE A CA 1
ATOM 787 C C . ILE A 1 102 ? 7.976 4.401 -19.490 1.00 92.31 102 ILE A C 1
ATOM 789 O O . ILE A 1 102 ? 8.431 4.972 -20.482 1.00 92.31 102 ILE A O 1
ATOM 793 N N . SER A 1 103 ? 8.396 4.660 -18.256 1.00 93.00 103 SER A N 1
ATOM 794 C CA . SER A 1 103 ? 9.539 5.522 -17.951 1.00 93.00 103 SER A CA 1
ATOM 795 C C . SER A 1 103 ? 10.576 4.762 -17.129 1.00 93.00 103 SER A C 1
ATOM 797 O O . SER A 1 103 ? 10.283 3.727 -16.531 1.00 93.00 103 SER A O 1
ATOM 799 N N . VAL A 1 104 ? 11.819 5.242 -17.143 1.00 92.38 104 VAL A N 1
ATOM 800 C CA . VAL A 1 104 ? 12.946 4.567 -16.493 1.00 92.38 104 VAL A CA 1
ATOM 801 C C . VAL A 1 104 ? 13.729 5.564 -15.649 1.00 92.38 104 VAL A C 1
ATOM 803 O O . VAL A 1 104 ? 14.080 6.644 -16.130 1.00 92.38 104 VAL A O 1
ATOM 806 N N . SER A 1 105 ? 14.024 5.192 -14.405 1.00 92.25 105 SER A N 1
ATOM 807 C CA . SER A 1 105 ? 14.890 5.940 -13.490 1.00 92.25 105 SER A CA 1
ATOM 808 C C . SER A 1 105 ? 15.975 5.037 -12.875 1.00 92.25 105 SER A C 1
ATOM 810 O O . SER A 1 105 ? 16.087 3.858 -13.218 1.00 92.25 105 SER A O 1
ATOM 812 N N . GLY A 1 106 ? 16.818 5.601 -12.005 1.00 86.69 106 GLY A N 1
ATOM 813 C CA . GLY A 1 106 ? 17.945 4.907 -11.375 1.00 86.69 106 GLY A CA 1
ATOM 814 C C . GLY A 1 106 ? 19.309 5.234 -11.994 1.00 86.69 106 GLY A C 1
ATOM 815 O O . GLY A 1 106 ? 19.458 6.167 -12.790 1.00 86.69 106 GLY A O 1
ATOM 816 N N . SER A 1 107 ? 20.337 4.477 -11.596 1.00 86.69 107 SER A N 1
ATOM 817 C CA . SER A 1 107 ? 21.709 4.700 -12.063 1.00 86.69 107 SER A CA 1
ATOM 818 C C . SER A 1 107 ? 21.860 4.305 -13.528 1.00 86.69 107 SER A C 1
ATOM 820 O O . SER A 1 107 ? 21.708 3.143 -13.896 1.00 86.69 107 SER A O 1
ATOM 822 N N . ARG A 1 108 ? 22.282 5.255 -14.368 1.00 91.00 108 ARG A N 1
ATOM 823 C CA . ARG A 1 108 ? 22.715 4.946 -15.739 1.00 91.00 108 ARG A CA 1
ATOM 824 C C . ARG A 1 108 ? 24.064 4.229 -15.792 1.00 91.00 108 ARG A C 1
ATOM 826 O O . ARG A 1 108 ? 24.404 3.697 -16.840 1.00 91.00 108 ARG A O 1
ATOM 833 N N . VAL A 1 109 ? 24.851 4.237 -14.718 1.00 93.62 109 VAL A N 1
ATOM 834 C CA . VAL A 1 109 ? 26.165 3.581 -14.670 1.00 93.62 109 VAL A CA 1
ATOM 835 C C . VAL A 1 109 ? 26.006 2.171 -14.113 1.00 93.62 109 VAL A C 1
ATOM 837 O O . VAL A 1 109 ? 25.462 2.005 -13.020 1.00 93.62 109 VAL A O 1
ATOM 840 N N . LEU A 1 110 ? 26.523 1.183 -14.844 1.00 92.75 110 LEU A N 1
ATOM 841 C CA . LEU A 1 110 ? 26.683 -0.190 -14.372 1.00 92.75 110 LEU A CA 1
ATOM 842 C C . LEU A 1 110 ? 28.153 -0.375 -13.975 1.00 92.75 110 LEU A C 1
ATOM 844 O O . LEU A 1 110 ? 29.041 -0.335 -14.836 1.00 92.75 110 LEU A O 1
ATOM 848 N N . TRP A 1 111 ? 28.405 -0.526 -12.676 1.00 92.00 111 TRP A N 1
ATOM 849 C CA . TRP A 1 111 ? 29.726 -0.771 -12.108 1.00 92.00 111 TRP A CA 1
ATOM 850 C C . TRP A 1 111 ? 29.624 -1.405 -10.705 1.00 92.00 111 TRP A C 1
ATOM 852 O O . TRP A 1 111 ? 28.882 -0.881 -9.873 1.00 92.00 111 TRP A O 1
ATOM 862 N N . PRO A 1 112 ? 30.420 -2.445 -10.388 1.00 88.88 112 PRO A N 1
ATOM 863 C CA . PRO A 1 112 ? 31.287 -3.205 -11.288 1.00 88.88 112 PRO A CA 1
ATOM 864 C C . PRO A 1 112 ? 30.499 -4.340 -11.974 1.00 88.88 112 PRO A C 1
ATOM 866 O O . PRO A 1 112 ? 29.880 -5.156 -11.299 1.00 88.88 112 PRO A O 1
ATOM 869 N N . TRP A 1 113 ? 30.517 -4.401 -13.312 1.00 86.75 113 TRP A N 1
ATOM 870 C CA . TRP A 1 113 ? 29.801 -5.403 -14.143 1.00 86.75 113 TRP A CA 1
ATOM 871 C C . TRP A 1 113 ? 28.270 -5.484 -13.972 1.00 86.75 113 TRP A C 1
ATOM 873 O O . TRP A 1 113 ? 27.629 -6.323 -14.602 1.00 86.75 113 TRP A O 1
ATOM 883 N N . SER A 1 114 ? 27.653 -4.645 -13.143 1.00 90.56 114 SER A N 1
ATOM 884 C CA . SER A 1 114 ? 26.214 -4.692 -12.878 1.00 90.56 114 SER A CA 1
ATOM 885 C C . SER A 1 114 ? 25.651 -3.337 -12.460 1.00 90.56 114 SER A C 1
ATOM 887 O O . SER A 1 114 ? 26.382 -2.422 -12.082 1.00 90.56 114 SER A O 1
ATOM 889 N N . GLY A 1 115 ? 24.333 -3.199 -12.553 1.00 91.38 115 GLY A N 1
ATOM 890 C CA . GLY A 1 115 ? 23.581 -2.055 -12.044 1.00 91.38 115 GLY A CA 1
ATOM 891 C C . GLY A 1 115 ? 22.083 -2.339 -12.092 1.00 91.38 115 GLY A C 1
ATOM 892 O O . GLY A 1 115 ? 21.672 -3.431 -12.481 1.00 91.38 115 GLY A O 1
ATOM 893 N N . SER A 1 116 ? 21.257 -1.372 -11.708 1.00 90.94 116 SER A N 1
ATOM 894 C CA . SER A 1 116 ? 19.800 -1.520 -11.705 1.00 90.94 116 SER A CA 1
ATOM 895 C C . SER A 1 116 ? 19.098 -0.303 -12.297 1.00 90.94 116 SER A C 1
ATOM 897 O O . SER A 1 116 ? 19.550 0.835 -12.157 1.00 90.94 116 SER A O 1
ATOM 899 N N . LEU A 1 117 ? 17.973 -0.570 -12.956 1.00 92.06 117 LEU A N 1
ATOM 900 C CA . LEU A 1 117 ? 17.040 0.425 -13.467 1.00 92.06 117 LEU A CA 1
ATOM 901 C C . LEU A 1 117 ? 15.672 0.207 -12.822 1.00 92.06 117 LEU A C 1
ATOM 903 O O . LEU A 1 117 ? 15.208 -0.928 -12.713 1.00 92.06 117 LEU A O 1
ATOM 907 N N . SER A 1 118 ? 15.008 1.290 -12.440 1.00 91.88 118 SER A N 1
ATOM 908 C CA . SER A 1 118 ? 13.613 1.272 -12.004 1.00 91.88 118 SER A CA 1
ATOM 909 C C . SER A 1 118 ? 12.724 1.565 -13.207 1.00 91.88 118 SER A C 1
ATOM 911 O O . SER A 1 118 ? 12.757 2.666 -13.754 1.00 91.88 118 SER A O 1
ATOM 913 N N . VAL A 1 119 ? 11.954 0.572 -13.643 1.00 91.75 119 VAL A N 1
ATOM 914 C CA . VAL A 1 119 ? 10.983 0.691 -14.734 1.00 91.75 119 VAL A CA 1
ATOM 915 C C . VAL A 1 119 ? 9.622 1.020 -14.129 1.00 91.75 119 VAL A C 1
ATOM 917 O O . VAL A 1 119 ? 9.105 0.261 -13.307 1.00 91.75 119 VAL A O 1
ATOM 920 N N . HIS A 1 120 ? 9.050 2.153 -14.525 1.00 92.31 120 HIS A N 1
ATOM 921 C CA . HIS A 1 120 ? 7.752 2.629 -14.058 1.00 92.31 120 HIS A CA 1
ATOM 922 C C . HIS A 1 120 ? 6.694 2.457 -15.147 1.00 92.31 120 HIS A C 1
ATOM 924 O O . HIS A 1 120 ? 6.906 2.829 -16.301 1.00 92.31 120 HIS A O 1
ATOM 930 N N . PHE A 1 121 ? 5.540 1.935 -14.748 1.00 91.88 121 PHE A N 1
ATOM 931 C CA . PHE A 1 121 ? 4.382 1.665 -15.586 1.00 91.88 121 PHE A CA 1
ATOM 932 C C . PHE A 1 121 ? 3.235 2.583 -15.178 1.00 91.88 121 PHE A C 1
ATOM 934 O O . PHE A 1 121 ? 2.732 2.497 -14.056 1.00 91.88 121 PHE A O 1
ATOM 941 N N . GLN A 1 122 ? 2.804 3.443 -16.097 1.00 92.25 122 GLN A N 1
ATOM 942 C CA . GLN A 1 122 ? 1.691 4.367 -15.905 1.00 92.25 122 GLN A CA 1
ATOM 943 C C . GLN A 1 122 ? 0.715 4.276 -17.084 1.00 92.25 122 GLN A C 1
ATOM 945 O O . GLN A 1 122 ? 1.100 3.948 -18.206 1.00 92.25 122 GLN A O 1
ATOM 950 N N . ILE A 1 123 ? -0.561 4.560 -16.828 1.00 92.69 123 ILE A N 1
ATOM 951 C CA . ILE A 1 123 ? -1.598 4.630 -17.858 1.00 92.69 123 ILE A CA 1
ATOM 952 C C . ILE A 1 123 ? -1.863 6.096 -18.230 1.00 92.69 123 ILE A C 1
ATOM 954 O O . ILE A 1 123 ? -1.994 6.941 -17.347 1.00 92.69 123 ILE A O 1
ATOM 958 N N . ASP A 1 124 ? -1.960 6.400 -19.528 1.00 92.31 124 ASP A N 1
ATOM 959 C CA . ASP A 1 124 ? -2.538 7.663 -20.003 1.00 92.31 124 ASP A CA 1
ATOM 960 C C . ASP A 1 124 ? -4.065 7.583 -19.902 1.00 92.31 124 ASP A C 1
ATOM 962 O O . ASP A 1 124 ? -4.740 6.986 -20.747 1.00 92.31 124 ASP A O 1
ATOM 966 N N . ASP A 1 125 ? -4.615 8.202 -18.862 1.00 90.94 125 ASP A N 1
ATOM 967 C CA . ASP A 1 125 ? -6.052 8.236 -18.592 1.00 90.94 125 ASP A CA 1
ATOM 968 C C . ASP A 1 125 ? -6.876 8.772 -19.769 1.00 90.94 125 ASP A C 1
ATOM 970 O O . ASP A 1 125 ? -7.992 8.305 -20.019 1.00 90.94 125 ASP A O 1
ATOM 974 N N . SER A 1 126 ? -6.336 9.744 -20.508 1.00 89.31 126 SER A N 1
ATOM 975 C CA . SER A 1 126 ? -7.043 10.448 -21.577 1.00 89.31 126 SER A CA 1
ATOM 976 C C . SER A 1 126 ? -7.166 9.610 -22.850 1.00 89.31 126 SER A C 1
ATOM 978 O O . SER A 1 126 ? -8.147 9.750 -23.587 1.00 89.31 126 SER A O 1
ATOM 980 N N . ILE A 1 127 ? -6.183 8.746 -23.115 1.00 88.75 127 ILE A N 1
ATOM 981 C CA . ILE A 1 127 ? -6.182 7.815 -24.244 1.00 88.75 127 ILE A CA 1
ATOM 982 C C . ILE A 1 127 ? -6.910 6.528 -23.843 1.00 88.75 127 ILE A C 1
ATOM 984 O O . ILE A 1 127 ? -7.813 6.098 -24.562 1.00 88.75 127 ILE A O 1
ATOM 988 N N . ALA A 1 128 ? -6.598 5.955 -22.676 1.00 88.12 128 ALA A N 1
ATOM 989 C CA . ALA A 1 128 ? -7.203 4.713 -22.201 1.00 88.12 128 ALA A CA 1
ATOM 990 C C . ALA A 1 128 ? -8.732 4.817 -22.079 1.00 88.12 128 ALA A C 1
ATOM 992 O O . ALA A 1 128 ? -9.444 3.912 -22.514 1.00 88.12 128 ALA A O 1
ATOM 993 N N . THR A 1 129 ? -9.254 5.937 -21.559 1.00 85.69 129 THR A N 1
ATOM 994 C CA . THR A 1 129 ? -10.709 6.165 -21.469 1.00 85.69 129 THR A CA 1
ATOM 995 C C . THR A 1 129 ? -11.363 6.126 -22.854 1.00 85.69 129 THR A C 1
ATOM 997 O O . THR A 1 129 ? -12.316 5.376 -23.053 1.00 85.69 129 THR A O 1
ATOM 1000 N N . LYS A 1 130 ? -10.791 6.824 -23.847 1.00 87.12 130 LYS A N 1
ATOM 1001 C CA . LYS A 1 130 ? -11.301 6.834 -25.232 1.00 87.12 130 LYS A CA 1
ATOM 1002 C C . LYS A 1 130 ? -11.268 5.450 -25.878 1.00 87.12 130 LYS A C 1
ATOM 1004 O O . LYS A 1 130 ? -12.207 5.096 -26.582 1.00 87.12 130 LYS A O 1
ATOM 1009 N N . VAL A 1 131 ? -10.212 4.662 -25.650 1.00 86.31 131 VAL A N 1
ATOM 1010 C CA . VAL A 1 131 ? -10.129 3.280 -26.159 1.00 86.31 131 VAL A CA 1
ATOM 1011 C C . VAL A 1 131 ? -11.234 2.423 -25.548 1.00 86.31 131 VAL A C 1
ATOM 1013 O O . VAL A 1 131 ? -11.951 1.737 -26.270 1.00 86.31 131 VAL A O 1
ATOM 1016 N N . PHE A 1 132 ? -11.439 2.506 -24.233 1.00 85.44 132 PHE A N 1
ATOM 1017 C CA . PHE A 1 132 ? -12.498 1.761 -23.556 1.00 85.44 132 PHE A CA 1
ATOM 1018 C C . PHE A 1 132 ? -13.924 2.230 -23.922 1.00 85.44 132 PHE A C 1
ATOM 1020 O O . PHE A 1 132 ? -14.865 1.444 -23.783 1.00 85.44 132 PHE A O 1
ATOM 1027 N N . GLU A 1 133 ? -14.114 3.460 -24.399 1.00 84.88 133 GLU A N 1
ATOM 1028 C CA . GLU A 1 133 ? -15.402 3.973 -24.900 1.00 84.88 133 GLU A CA 1
ATOM 1029 C C . GLU A 1 133 ? -15.738 3.526 -26.336 1.00 84.88 133 GLU A C 1
ATOM 1031 O O . GLU A 1 133 ? -16.911 3.518 -26.714 1.00 84.88 133 GLU A O 1
ATOM 1036 N N . GLN A 1 134 ? -14.750 3.120 -27.142 1.00 83.44 134 GLN A N 1
ATOM 1037 C CA . GLN A 1 134 ? -14.990 2.640 -28.508 1.00 83.44 134 GLN A CA 1
ATOM 1038 C C . GLN A 1 134 ? -15.779 1.324 -28.516 1.00 83.44 134 GLN A C 1
ATOM 1040 O O . GLN A 1 134 ? -15.520 0.417 -27.726 1.00 83.44 134 GLN A O 1
ATOM 1045 N N . SER A 1 135 ? -16.721 1.190 -29.455 1.00 66.75 135 SER A N 1
ATOM 1046 C CA . SER A 1 135 ? -17.635 0.041 -29.538 1.00 66.75 135 SER A CA 1
ATOM 1047 C C . SER A 1 135 ? -16.919 -1.312 -29.636 1.00 66.75 135 SER A C 1
ATOM 1049 O O . SER A 1 135 ? -17.367 -2.269 -29.007 1.00 66.75 135 SER A O 1
ATOM 1051 N N . GLU A 1 136 ? -15.789 -1.380 -30.343 1.00 81.50 136 GLU A N 1
ATOM 1052 C CA . GLU A 1 136 ? -14.953 -2.582 -30.488 1.00 81.50 136 GLU A CA 1
ATOM 1053 C C . GLU A 1 136 ? -14.437 -3.116 -29.139 1.00 81.50 136 GLU A C 1
ATOM 1055 O O . GLU A 1 136 ? -14.535 -4.311 -28.865 1.00 81.50 136 GLU A O 1
ATOM 1060 N N . TYR A 1 137 ? -13.968 -2.228 -28.256 1.00 80.75 137 TYR A N 1
ATOM 1061 C CA . TYR A 1 137 ? -13.423 -2.592 -26.940 1.00 80.75 137 TYR A CA 1
ATOM 1062 C C . TYR A 1 137 ? -14.455 -2.454 -25.806 1.00 80.75 137 TYR A C 1
ATOM 1064 O O . TYR A 1 137 ? -14.186 -2.855 -24.671 1.00 80.75 137 TYR A O 1
ATOM 1072 N N . SER A 1 138 ? -15.649 -1.916 -26.094 1.00 76.31 138 SER A N 1
ATOM 1073 C CA . SER A 1 138 ? -16.728 -1.644 -25.127 1.00 76.31 138 SER A CA 1
ATOM 1074 C C . SER A 1 138 ? -17.148 -2.872 -24.306 1.00 76.31 138 SER A C 1
ATOM 1076 O O . SER A 1 138 ? -17.408 -2.756 -23.109 1.00 76.31 138 SER A O 1
ATOM 1078 N N . SER A 1 139 ? -17.149 -4.053 -24.928 1.00 80.38 139 SER A N 1
ATOM 1079 C CA . SER A 1 139 ? -17.527 -5.335 -24.322 1.00 80.38 139 SER A CA 1
ATOM 1080 C C . SER A 1 139 ? -16.383 -6.046 -23.590 1.00 80.38 139 SER A C 1
ATOM 1082 O O . SER A 1 139 ? -16.630 -7.013 -22.868 1.00 80.38 139 SER A O 1
ATOM 1084 N N . LEU A 1 140 ? -15.136 -5.589 -23.749 1.00 82.88 140 LEU A N 1
ATOM 1085 C CA . LEU A 1 140 ? -13.974 -6.218 -23.129 1.00 82.88 140 LEU A CA 1
ATOM 1086 C C . LEU A 1 140 ? -13.809 -5.770 -21.672 1.00 82.88 140 LEU A C 1
ATOM 1088 O O . LEU A 1 140 ? -13.814 -4.578 -21.344 1.00 82.88 140 LEU A O 1
ATOM 1092 N N . SER A 1 141 ? -13.602 -6.754 -20.796 1.00 82.69 141 SER A N 1
ATOM 1093 C CA . SER A 1 141 ? -13.270 -6.549 -19.382 1.00 82.69 141 SER A CA 1
ATOM 1094 C C . SER A 1 141 ? -11.810 -6.139 -19.165 1.00 82.69 141 SER A C 1
ATOM 1096 O O . SER A 1 141 ? -11.491 -5.534 -18.143 1.00 82.69 141 SER A O 1
ATOM 1098 N N . SER A 1 142 ? -10.926 -6.459 -20.113 1.00 88.19 142 SER A N 1
ATOM 1099 C CA . SER A 1 142 ? -9.494 -6.167 -20.054 1.00 88.19 142 SER A CA 1
ATOM 1100 C C . SER A 1 142 ? -8.838 -6.202 -21.431 1.00 88.19 142 SER A C 1
ATOM 1102 O O . SER A 1 142 ? -9.234 -7.006 -22.273 1.00 88.19 142 SER A O 1
ATOM 1104 N N . LEU A 1 143 ? -7.776 -5.420 -21.599 1.00 89.12 143 LEU A N 1
ATOM 1105 C CA . LEU A 1 143 ? -6.858 -5.450 -22.736 1.00 89.12 143 LEU A CA 1
ATOM 1106 C C . LEU A 1 143 ? -5.515 -6.026 -22.269 1.00 89.12 143 LEU A C 1
ATOM 1108 O O . LEU A 1 143 ? -5.036 -5.672 -21.192 1.00 89.12 143 LEU A O 1
ATOM 1112 N N . SER A 1 144 ? -4.906 -6.914 -23.054 1.00 88.94 144 SER A N 1
ATOM 1113 C CA . SER A 1 144 ? -3.513 -7.325 -22.837 1.00 88.94 144 SER A CA 1
ATOM 1114 C C . SER A 1 144 ? -2.613 -6.427 -23.675 1.00 88.94 144 SER A C 1
ATOM 1116 O O . SER A 1 144 ? -2.888 -6.255 -24.862 1.00 88.94 144 SER A O 1
ATOM 1118 N N . ILE A 1 145 ? -1.572 -5.858 -23.069 1.00 89.75 145 ILE A N 1
ATOM 1119 C CA . ILE A 1 145 ? -0.558 -5.061 -23.761 1.00 89.75 145 ILE A CA 1
ATOM 1120 C C . ILE A 1 145 ? 0.754 -5.829 -23.766 1.00 89.75 145 ILE A C 1
ATOM 1122 O O . ILE A 1 145 ? 1.186 -6.314 -22.722 1.00 89.75 145 ILE A O 1
ATOM 1126 N N . GLU A 1 146 ? 1.366 -5.932 -24.942 1.00 91.94 146 GLU A N 1
ATOM 1127 C CA . GLU A 1 146 ? 2.596 -6.685 -25.196 1.00 91.94 146 GLU A CA 1
ATOM 1128 C C . GLU A 1 146 ? 3.592 -5.813 -25.973 1.00 91.94 146 GLU A C 1
ATOM 1130 O O . GLU A 1 146 ? 3.206 -5.059 -26.872 1.00 91.94 146 GLU A O 1
ATOM 1135 N N . GLY A 1 147 ? 4.876 -5.916 -25.635 1.00 92.69 147 GLY A N 1
ATOM 1136 C CA . GLY A 1 147 ? 5.963 -5.186 -26.287 1.00 92.69 147 GLY A CA 1
ATOM 1137 C C . GLY A 1 147 ? 7.312 -5.427 -25.616 1.00 92.69 147 GLY A C 1
ATOM 1138 O O . GLY A 1 147 ? 7.442 -6.287 -24.748 1.00 92.69 147 GLY A O 1
ATOM 1139 N N . THR A 1 148 ? 8.313 -4.641 -25.997 1.00 95.00 148 THR A N 1
ATOM 1140 C CA . THR A 1 148 ? 9.695 -4.776 -25.531 1.00 95.00 148 THR A CA 1
ATOM 1141 C C . THR A 1 148 ? 10.266 -3.421 -25.129 1.00 95.00 148 THR A C 1
ATOM 1143 O O . THR A 1 148 ? 10.242 -2.478 -25.917 1.00 95.00 148 THR A O 1
ATOM 1146 N N . LEU A 1 149 ? 10.836 -3.324 -23.927 1.00 95.31 149 LEU A N 1
ATOM 1147 C CA . LEU A 1 149 ? 11.686 -2.200 -23.537 1.00 95.31 149 LEU A CA 1
ATOM 1148 C C . LEU A 1 149 ? 13.129 -2.505 -23.964 1.00 95.31 149 LEU A C 1
ATOM 1150 O O . LEU A 1 149 ? 13.794 -3.354 -23.373 1.00 95.31 149 LEU A O 1
ATOM 1154 N N . ARG A 1 150 ? 13.613 -1.824 -25.001 1.00 96.31 150 ARG A N 1
ATOM 1155 C CA . ARG A 1 150 ? 14.983 -1.949 -25.506 1.00 96.31 150 ARG A CA 1
ATOM 1156 C C . ARG A 1 150 ? 15.917 -1.006 -24.757 1.00 96.31 150 ARG A C 1
ATOM 1158 O O . ARG A 1 150 ? 15.663 0.193 -24.681 1.00 96.31 150 ARG A O 1
ATOM 1165 N N . ILE A 1 151 ? 17.018 -1.535 -24.233 1.00 95.50 151 ILE A N 1
ATOM 1166 C CA . ILE A 1 151 ? 18.006 -0.810 -23.428 1.00 95.50 151 ILE A CA 1
ATOM 1167 C C . ILE A 1 151 ? 19.330 -0.757 -24.198 1.00 95.50 151 ILE A C 1
ATOM 1169 O O . ILE A 1 151 ? 19.899 -1.792 -24.543 1.00 95.50 151 ILE A O 1
ATOM 1173 N N . HIS A 1 152 ? 19.843 0.450 -24.448 1.00 95.44 152 HIS A N 1
ATOM 1174 C CA . HIS A 1 152 ? 21.115 0.681 -25.137 1.00 95.44 152 HIS A CA 1
ATOM 1175 C C . HIS A 1 152 ? 22.224 0.992 -24.129 1.00 95.44 152 HIS A C 1
ATOM 1177 O O . HIS A 1 152 ? 22.175 2.010 -23.434 1.00 95.44 152 HIS A O 1
ATOM 1183 N N . VAL A 1 153 ? 23.256 0.151 -24.086 1.00 94.62 153 VAL A N 1
ATOM 1184 C CA . VAL A 1 153 ? 24.379 0.245 -23.143 1.00 94.62 153 VAL A CA 1
ATOM 1185 C C . VAL A 1 153 ? 25.684 0.487 -23.900 1.00 94.62 153 VAL A C 1
ATOM 1187 O O . VAL A 1 153 ? 26.043 -0.293 -24.782 1.00 94.62 153 VAL A O 1
ATOM 1190 N N . ARG A 1 154 ? 26.419 1.548 -23.544 1.00 95.19 154 ARG A N 1
ATOM 1191 C CA . ARG A 1 154 ? 27.795 1.790 -24.005 1.00 95.19 154 ARG A CA 1
ATOM 1192 C C . ARG A 1 154 ? 28.781 1.006 -23.149 1.00 95.19 154 ARG A C 1
ATOM 1194 O O . ARG A 1 154 ? 28.749 1.126 -21.926 1.00 95.19 154 ARG A O 1
ATOM 1201 N N . GLN A 1 155 ? 29.674 0.267 -23.792 1.00 91.88 155 GLN A N 1
ATOM 1202 C CA . GLN A 1 155 ? 30.721 -0.523 -23.153 1.00 91.88 155 GLN A CA 1
ATOM 1203 C C . GLN A 1 155 ? 32.023 0.282 -23.101 1.00 91.88 155 GLN A C 1
ATOM 1205 O O . GLN A 1 155 ? 32.707 0.419 -24.113 1.00 91.88 155 GLN A O 1
ATOM 1210 N N . ASP A 1 156 ? 32.388 0.834 -21.945 1.00 86.25 156 ASP A N 1
ATOM 1211 C CA . ASP A 1 156 ? 33.625 1.613 -21.798 1.00 86.25 156 ASP A CA 1
ATOM 1212 C C . ASP A 1 156 ? 34.780 0.690 -21.345 1.00 86.25 156 ASP A C 1
ATOM 1214 O O . ASP A 1 156 ? 34.530 -0.284 -20.639 1.00 86.25 156 ASP A O 1
ATOM 1218 N N . PRO A 1 157 ? 36.049 0.925 -21.734 1.00 79.62 157 PRO A N 1
ATOM 1219 C CA . PRO A 1 157 ? 36.545 2.016 -22.575 1.00 79.62 157 PRO A CA 1
ATOM 1220 C C . PRO A 1 157 ? 36.410 1.749 -24.086 1.00 79.62 157 PRO A C 1
ATOM 1222 O O . PRO A 1 157 ? 36.790 2.598 -24.886 1.00 79.62 157 PRO A O 1
ATOM 1225 N N . HIS A 1 158 ? 35.911 0.578 -24.495 1.00 81.56 158 HIS A N 1
ATOM 1226 C CA . HIS A 1 158 ? 35.897 0.148 -25.900 1.00 81.56 158 HIS A CA 1
ATOM 1227 C C . HIS A 1 158 ? 34.931 0.945 -26.800 1.00 81.56 158 HIS A C 1
ATOM 1229 O O . HIS A 1 158 ? 35.058 0.902 -28.021 1.00 81.56 158 HIS A O 1
ATOM 1235 N N . GLY A 1 159 ? 33.971 1.665 -26.219 1.00 85.75 159 GLY A N 1
ATOM 1236 C CA . GLY A 1 159 ? 33.084 2.622 -26.883 1.00 85.75 159 GLY A CA 1
ATOM 1237 C C . GLY A 1 159 ? 31.936 2.021 -27.701 1.00 85.75 159 GLY A C 1
ATOM 1238 O O . GLY A 1 159 ? 31.069 2.773 -28.146 1.00 85.75 159 GLY A O 1
ATOM 1239 N N . PHE A 1 160 ? 31.889 0.699 -27.897 1.00 90.00 160 PHE A N 1
ATOM 1240 C CA . PHE A 1 160 ? 30.813 0.053 -28.654 1.00 90.00 160 PHE A CA 1
ATOM 1241 C C . PHE A 1 160 ? 29.494 0.018 -27.871 1.00 90.00 160 PHE A C 1
ATOM 1243 O O . PHE A 1 160 ? 29.471 0.079 -26.640 1.00 90.00 160 PHE A O 1
ATOM 1250 N N . ILE A 1 161 ? 28.381 -0.058 -28.603 1.00 92.94 161 ILE A N 1
ATOM 1251 C CA . ILE A 1 161 ? 27.028 -0.069 -28.042 1.00 92.94 161 ILE A CA 1
ATOM 1252 C C . ILE A 1 161 ? 26.439 -1.465 -28.207 1.00 92.94 161 ILE A C 1
ATOM 1254 O O . ILE A 1 161 ? 26.424 -2.019 -29.304 1.00 92.94 161 ILE A O 1
ATOM 1258 N N . THR A 1 162 ? 25.919 -2.004 -27.112 1.00 92.12 162 THR A N 1
ATOM 1259 C CA . THR A 1 162 ? 25.154 -3.253 -27.062 1.00 92.12 162 THR A CA 1
ATOM 1260 C C . THR A 1 162 ? 23.712 -2.958 -26.688 1.00 92.12 162 THR A C 1
ATOM 1262 O O . THR A 1 162 ? 23.452 -2.049 -25.898 1.00 92.12 162 THR A O 1
ATOM 1265 N N . MET A 1 163 ? 22.783 -3.730 -27.238 1.00 93.94 163 MET A N 1
ATOM 1266 C CA . MET A 1 163 ? 21.356 -3.625 -26.942 1.00 93.94 163 MET A CA 1
ATOM 1267 C C . MET A 1 163 ? 20.905 -4.867 -26.185 1.00 93.94 163 MET A C 1
ATOM 1269 O O . MET A 1 163 ? 21.383 -5.964 -26.474 1.00 93.94 163 MET A O 1
ATOM 1273 N N . ILE A 1 164 ? 19.979 -4.693 -25.248 1.00 93.81 164 ILE A N 1
ATOM 1274 C CA . ILE A 1 164 ? 19.236 -5.794 -24.643 1.00 93.81 164 ILE A CA 1
ATOM 1275 C C . ILE A 1 164 ? 17.750 -5.461 -24.608 1.00 93.81 164 ILE A C 1
ATOM 1277 O O . ILE A 1 164 ? 17.360 -4.328 -24.333 1.00 93.81 164 ILE A O 1
ATOM 1281 N N . ASP A 1 165 ? 16.942 -6.463 -24.919 1.00 95.31 165 ASP A N 1
ATOM 1282 C CA . ASP A 1 165 ? 15.496 -6.365 -25.030 1.00 95.31 165 ASP A CA 1
ATOM 1283 C C . ASP A 1 165 ? 14.863 -6.975 -23.774 1.00 95.31 165 ASP A C 1
ATOM 1285 O O . ASP A 1 165 ? 15.157 -8.119 -23.431 1.00 95.31 165 ASP A O 1
ATOM 1289 N N . PHE A 1 166 ? 14.009 -6.210 -23.091 1.00 94.25 166 PHE A N 1
ATOM 1290 C CA . PHE A 1 166 ? 13.217 -6.648 -21.941 1.00 94.25 166 PHE A CA 1
ATOM 1291 C C . PHE A 1 166 ? 11.755 -6.841 -22.380 1.00 94.25 166 PHE A C 1
ATOM 1293 O O . PHE A 1 166 ? 11.044 -5.844 -22.554 1.00 94.25 166 PHE A O 1
ATOM 1300 N N . PRO A 1 167 ? 11.289 -8.083 -22.618 1.00 94.19 167 PRO A N 1
ATOM 1301 C CA . PRO A 1 167 ? 9.911 -8.341 -23.019 1.00 94.19 167 PRO A CA 1
ATOM 1302 C C . PRO A 1 167 ? 8.954 -8.035 -21.869 1.00 94.19 167 PRO A C 1
ATOM 1304 O O . PRO A 1 167 ? 9.176 -8.461 -20.736 1.00 94.19 167 PRO A O 1
ATOM 1307 N N . ILE A 1 168 ? 7.879 -7.314 -22.171 1.00 91.62 168 ILE A N 1
ATOM 1308 C CA . ILE A 1 168 ? 6.871 -6.888 -21.207 1.00 91.62 168 ILE A CA 1
ATOM 1309 C C . ILE A 1 168 ? 5.487 -7.270 -21.716 1.00 91.62 168 ILE A C 1
ATOM 1311 O O . ILE A 1 168 ? 5.085 -6.922 -22.830 1.00 91.62 168 ILE A O 1
ATOM 1315 N N . ARG A 1 169 ? 4.724 -7.907 -20.835 1.00 91.00 169 ARG A N 1
ATOM 1316 C CA . ARG A 1 169 ? 3.306 -8.179 -20.990 1.00 91.00 169 ARG A CA 1
ATOM 1317 C C . ARG A 1 169 ? 2.550 -7.741 -19.749 1.00 91.00 169 ARG A C 1
ATOM 1319 O O . ARG A 1 169 ? 2.927 -8.054 -18.622 1.00 91.00 169 ARG A O 1
ATOM 1326 N N . THR A 1 170 ? 1.457 -7.019 -19.952 1.00 90.12 170 THR A N 1
ATOM 1327 C CA . THR A 1 170 ? 0.599 -6.556 -18.863 1.00 90.12 170 THR A CA 1
ATOM 1328 C C . THR A 1 170 ? -0.877 -6.595 -19.235 1.00 90.12 170 THR 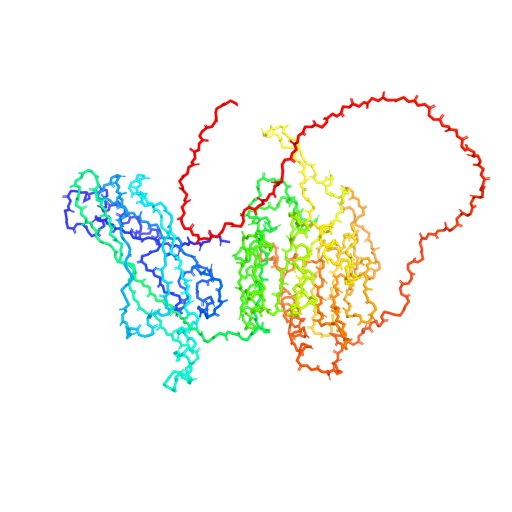A C 1
ATOM 1330 O O . THR A 1 170 ? -1.252 -6.760 -20.398 1.00 90.12 170 THR A O 1
ATOM 1333 N N . LYS A 1 171 ? -1.734 -6.485 -18.223 1.00 89.94 171 LYS A N 1
ATOM 1334 C CA . LYS A 1 171 ? -3.188 -6.483 -18.348 1.00 89.94 171 LYS A CA 1
ATOM 1335 C C . LYS A 1 171 ? -3.712 -5.141 -17.866 1.00 89.94 171 LYS A C 1
ATOM 1337 O O . LYS A 1 171 ? -3.485 -4.779 -16.715 1.00 89.94 171 LYS A O 1
ATOM 1342 N N . VAL A 1 172 ? -4.444 -4.437 -18.722 1.00 90.94 172 VAL A N 1
ATOM 1343 C CA . VAL A 1 172 ? -5.103 -3.170 -18.387 1.00 90.94 172 VAL A CA 1
ATOM 1344 C C . VAL A 1 172 ? -6.612 -3.376 -18.339 1.00 90.94 172 VAL A C 1
ATOM 1346 O O . VAL A 1 172 ? -7.181 -4.062 -19.189 1.00 90.94 172 VAL A O 1
ATOM 1349 N N . ILE A 1 173 ? -7.275 -2.792 -17.346 1.00 91.44 173 ILE A N 1
ATOM 1350 C CA . ILE A 1 173 ? -8.737 -2.802 -17.213 1.00 91.44 173 ILE A CA 1
ATOM 1351 C C . ILE A 1 173 ? -9.308 -1.383 -17.260 1.00 91.44 173 ILE A C 1
ATOM 1353 O O . ILE A 1 173 ? -8.595 -0.387 -17.137 1.00 91.44 173 ILE A O 1
ATOM 1357 N N . ARG A 1 174 ? -10.635 -1.305 -17.386 1.00 90.75 174 ARG A N 1
ATOM 1358 C CA . ARG A 1 174 ? -11.392 -0.072 -17.147 1.00 90.75 174 ARG A CA 1
ATOM 1359 C C . ARG A 1 174 ? -11.142 0.427 -15.725 1.00 90.75 174 ARG A C 1
ATOM 1361 O O . ARG A 1 174 ? -11.036 -0.375 -14.798 1.00 90.75 174 ARG A O 1
ATOM 1368 N N . LYS A 1 175 ? -11.128 1.750 -15.562 1.00 91.88 175 LYS A N 1
ATOM 1369 C CA . LYS A 1 175 ? -11.042 2.438 -14.270 1.00 91.88 175 LYS A CA 1
ATOM 1370 C C . LYS A 1 175 ? -12.054 1.844 -13.269 1.00 91.88 175 LYS A C 1
ATOM 1372 O O . LYS A 1 175 ? -13.257 1.918 -13.535 1.00 91.88 175 LYS A O 1
ATOM 1377 N N . PRO A 1 176 ? -11.607 1.231 -12.155 1.00 92.88 176 PRO A N 1
ATOM 1378 C CA . PRO A 1 176 ? -12.504 0.674 -11.150 1.00 92.88 176 PRO A CA 1
ATOM 1379 C C . PRO A 1 176 ? -13.397 1.759 -10.537 1.00 92.88 176 PRO A C 1
ATOM 1381 O O . PRO A 1 176 ? -12.969 2.912 -10.427 1.00 92.88 176 PRO A O 1
ATOM 1384 N N . PRO A 1 177 ? -14.618 1.421 -10.085 1.00 92.56 177 PRO A N 1
ATOM 1385 C CA . PRO A 1 177 ? -15.460 2.384 -9.393 1.00 92.56 177 PRO A CA 1
ATOM 1386 C C . PRO A 1 177 ? -14.766 2.855 -8.111 1.00 92.56 177 PRO A C 1
ATOM 1388 O O . PRO A 1 177 ? -14.231 2.039 -7.359 1.00 92.56 177 PRO A O 1
ATOM 1391 N N . ARG A 1 178 ? -14.838 4.162 -7.828 1.00 91.62 178 ARG A N 1
ATOM 1392 C CA . ARG A 1 178 ? -14.286 4.806 -6.620 1.00 91.62 178 ARG A CA 1
ATOM 1393 C C . ARG A 1 178 ? -14.569 4.005 -5.339 1.00 91.62 178 ARG A C 1
ATOM 1395 O O . ARG A 1 178 ? -13.680 3.791 -4.526 1.00 91.62 178 ARG A O 1
ATOM 1402 N N . SER A 1 179 ? -15.789 3.486 -5.196 1.00 91.88 179 SER A N 1
ATOM 1403 C CA . SER A 1 179 ? -16.258 2.672 -4.062 1.00 91.88 179 SER A CA 1
ATOM 1404 C C . SER A 1 179 ? -15.556 1.315 -3.872 1.00 91.88 179 SER A C 1
ATOM 1406 O O . SER A 1 179 ? -15.831 0.623 -2.893 1.00 91.88 179 SER A O 1
ATOM 1408 N N . ARG A 1 180 ? -14.661 0.923 -4.785 1.00 94.56 180 ARG A N 1
ATOM 1409 C CA . ARG A 1 180 ? -13.770 -0.243 -4.684 1.00 94.56 180 ARG A CA 1
ATOM 1410 C C . ARG A 1 180 ? -12.288 0.150 -4.646 1.00 94.56 180 ARG A C 1
ATOM 1412 O O . ARG A 1 180 ? -11.447 -0.737 -4.707 1.00 94.56 180 ARG A O 1
ATOM 1419 N N . ARG A 1 181 ? -11.948 1.439 -4.554 1.00 95.38 181 ARG A N 1
ATOM 1420 C CA . ARG A 1 181 ? -10.562 1.932 -4.537 1.00 95.38 181 ARG A CA 1
ATOM 1421 C C . ARG A 1 181 ? -10.144 2.398 -3.145 1.00 95.38 181 ARG A C 1
ATOM 1423 O O . ARG A 1 181 ? -10.832 3.219 -2.536 1.00 95.38 181 ARG A O 1
ATOM 1430 N N . ILE A 1 182 ? -9.013 1.878 -2.684 1.00 96.88 182 ILE A N 1
ATOM 1431 C CA . ILE A 1 182 ? -8.391 2.138 -1.389 1.00 96.88 182 ILE A CA 1
ATOM 1432 C C . ILE A 1 182 ? -7.034 2.792 -1.647 1.00 96.88 182 ILE A C 1
ATOM 1434 O O . ILE A 1 182 ? -6.209 2.238 -2.371 1.00 96.88 182 ILE A O 1
ATOM 1438 N N . LEU A 1 183 ? -6.821 3.960 -1.055 1.00 96.62 183 LEU A N 1
ATOM 1439 C CA . LEU A 1 183 ? -5.502 4.547 -0.880 1.00 96.62 183 LEU A CA 1
ATOM 1440 C C . LEU A 1 183 ? -4.969 4.053 0.466 1.00 96.62 183 LEU A C 1
ATOM 1442 O O . LEU A 1 183 ? -5.602 4.305 1.492 1.00 96.62 183 LEU A O 1
ATOM 1446 N N . TRP A 1 184 ? -3.864 3.316 0.453 1.00 96.44 184 TRP A N 1
ATOM 1447 C CA . TRP A 1 184 ? -3.204 2.817 1.658 1.00 96.44 184 TRP A CA 1
ATOM 1448 C C . TRP A 1 184 ? -2.045 3.749 2.008 1.00 96.44 184 TRP A C 1
ATOM 1450 O O . TRP A 1 184 ? -1.142 3.925 1.190 1.00 96.44 184 TRP A O 1
ATOM 1460 N N . ASP A 1 185 ? -2.073 4.351 3.192 1.00 96.00 185 ASP A N 1
ATOM 1461 C CA . ASP A 1 185 ? -0.946 5.110 3.735 1.00 96.00 185 ASP A CA 1
ATOM 1462 C C . ASP A 1 185 ? 0.106 4.136 4.275 1.00 96.00 185 ASP A C 1
ATOM 1464 O O . ASP A 1 185 ? -0.228 3.310 5.109 1.00 96.00 185 ASP A O 1
ATOM 1468 N N . HIS A 1 186 ? 1.324 4.199 3.732 1.00 92.88 186 HIS A N 1
ATOM 1469 C CA . HIS A 1 186 ? 2.511 3.455 4.180 1.00 92.88 186 HIS A CA 1
ATOM 1470 C C . HIS A 1 186 ? 3.704 4.416 4.371 1.00 92.88 186 HIS A C 1
ATOM 1472 O O . HIS A 1 186 ? 4.879 4.037 4.416 1.00 92.88 186 HIS A O 1
ATOM 1478 N N . PHE A 1 187 ? 3.436 5.726 4.430 1.00 93.00 187 PHE A N 1
ATOM 1479 C CA . PHE A 1 187 ? 4.485 6.692 4.726 1.00 93.00 187 PHE A CA 1
ATOM 1480 C C . PHE A 1 187 ? 4.812 6.720 6.219 1.00 93.00 187 PHE A C 1
ATOM 1482 O O . PHE A 1 187 ? 5.995 6.873 6.540 1.00 93.00 187 PHE A O 1
ATOM 1489 N N . HIS A 1 188 ? 3.791 6.541 7.062 1.00 92.88 188 HIS A N 1
ATOM 1490 C CA . HIS A 1 188 ? 3.856 6.615 8.523 1.00 92.88 188 HIS A CA 1
ATOM 1491 C C . HIS A 1 188 ? 4.115 5.258 9.218 1.00 92.88 188 HIS A C 1
ATOM 1493 O O . HIS A 1 188 ? 4.248 5.233 10.440 1.00 92.88 188 HIS A O 1
ATOM 1499 N N . ASP A 1 189 ? 4.221 4.179 8.437 1.00 89.31 189 ASP A N 1
ATOM 1500 C CA . ASP A 1 189 ? 4.465 2.799 8.880 1.00 89.31 189 ASP A CA 1
ATOM 1501 C C . ASP A 1 189 ? 5.983 2.488 8.951 1.00 89.31 189 ASP A C 1
ATOM 1503 O O . ASP A 1 189 ? 6.796 3.039 8.181 1.00 89.31 189 ASP A O 1
ATOM 1507 N N . ILE A 1 190 ? 6.391 1.528 9.791 1.00 79.06 190 ILE A N 1
ATOM 1508 C CA . ILE A 1 190 ? 7.780 1.034 9.846 1.00 79.06 190 ILE A CA 1
ATOM 1509 C C . ILE A 1 190 ? 8.163 0.276 8.571 1.00 79.06 190 ILE A C 1
ATOM 1511 O O . ILE A 1 190 ? 7.853 -0.894 8.358 1.00 79.06 190 ILE A O 1
ATOM 1515 N N . LYS A 1 191 ? 9.003 0.909 7.751 1.00 75.25 191 LYS A N 1
ATOM 1516 C CA . LYS A 1 191 ? 9.565 0.290 6.530 1.00 75.25 191 LYS A CA 1
ATOM 1517 C C . LYS A 1 191 ? 10.623 -0.777 6.826 1.00 75.25 191 LYS A C 1
ATOM 1519 O O . LYS A 1 191 ? 10.776 -1.725 6.062 1.00 75.25 191 LYS A O 1
ATOM 1524 N N . TYR A 1 192 ? 11.407 -0.565 7.884 1.00 66.06 192 TYR A N 1
ATOM 1525 C CA . TYR A 1 192 ? 12.397 -1.492 8.440 1.00 66.06 192 TYR A CA 1
ATOM 1526 C C . TYR A 1 192 ? 12.869 -0.937 9.797 1.00 66.06 192 TYR A C 1
ATOM 1528 O O . TYR A 1 192 ? 13.157 0.265 9.876 1.00 66.06 192 TYR A O 1
ATOM 1536 N N . PRO A 1 193 ? 12.996 -1.747 10.861 1.00 59.53 193 PRO A N 1
ATOM 1537 C CA . PRO A 1 193 ? 13.369 -1.246 12.178 1.00 59.53 193 PRO A CA 1
ATOM 1538 C C . PRO A 1 193 ? 14.849 -0.848 12.234 1.00 59.53 193 PRO A C 1
ATOM 1540 O O . PRO A 1 193 ? 15.749 -1.661 12.440 1.00 59.53 193 PRO A O 1
ATOM 1543 N N . ASN A 1 194 ? 15.093 0.457 12.122 1.00 63.38 194 ASN A N 1
ATOM 1544 C CA . ASN A 1 194 ? 16.357 1.088 12.519 1.00 63.38 194 ASN A CA 1
ATOM 1545 C C . ASN A 1 194 ? 16.415 1.371 14.038 1.00 63.38 194 ASN A C 1
ATOM 1547 O O . ASN A 1 194 ? 17.413 1.890 14.539 1.00 63.38 194 ASN A O 1
ATOM 1551 N N . ALA A 1 195 ? 15.338 1.058 14.762 1.00 68.44 195 ALA A N 1
ATOM 1552 C CA . ALA A 1 195 ? 15.130 1.313 16.181 1.00 68.44 195 ALA A CA 1
ATOM 1553 C C . ALA A 1 195 ? 14.420 0.119 16.841 1.00 68.44 195 ALA A C 1
ATOM 1555 O O . ALA A 1 195 ? 13.881 -0.741 16.150 1.00 68.44 195 ALA A O 1
ATOM 1556 N N . PHE A 1 196 ? 14.393 0.069 18.177 1.00 75.75 196 PHE A N 1
ATOM 1557 C CA . PHE A 1 196 ? 13.538 -0.889 18.879 1.00 75.75 196 PHE A CA 1
ATOM 1558 C C . PHE A 1 196 ? 12.093 -0.409 18.794 1.00 75.75 196 PHE A C 1
ATOM 1560 O O . PHE A 1 196 ? 11.748 0.632 19.359 1.00 75.75 196 PHE A O 1
ATOM 1567 N N . ILE A 1 197 ? 11.271 -1.188 18.102 1.00 76.31 197 ILE A N 1
ATOM 1568 C CA . ILE A 1 197 ? 9.822 -1.060 18.114 1.00 76.31 197 ILE A CA 1
ATOM 1569 C C . ILE A 1 197 ? 9.256 -2.419 18.567 1.00 76.31 197 ILE A C 1
ATOM 1571 O O . ILE A 1 197 ? 9.747 -3.463 18.114 1.00 76.31 197 ILE A O 1
ATOM 1575 N N . PRO A 1 198 ? 8.370 -2.434 19.580 1.00 77.00 198 PRO A N 1
ATOM 1576 C CA . PRO A 1 198 ? 7.711 -3.641 20.047 1.00 77.00 198 PRO A CA 1
ATOM 1577 C C . PRO A 1 198 ? 6.917 -4.357 18.957 1.00 77.00 198 PRO A C 1
ATOM 1579 O O . PRO A 1 198 ? 6.437 -3.716 18.034 1.00 77.00 198 PRO A O 1
ATOM 1582 N N . LYS A 1 199 ? 6.696 -5.662 19.128 1.00 79.31 199 LYS A N 1
ATOM 15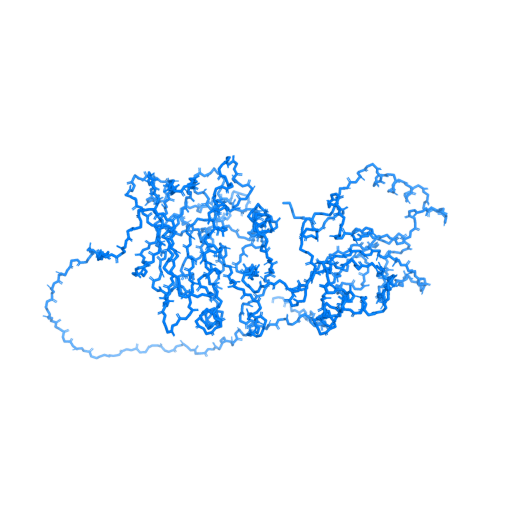83 C CA . LYS A 1 199 ? 5.621 -6.359 18.406 1.00 79.31 199 LYS A CA 1
ATOM 1584 C C . LYS A 1 199 ? 4.238 -5.954 18.905 1.00 79.31 199 LYS A C 1
ATOM 1586 O O . LYS A 1 199 ? 4.062 -5.675 20.098 1.00 79.31 199 LYS A O 1
ATOM 1591 N N . ASP A 1 200 ? 3.250 -6.133 18.038 1.00 77.88 200 ASP A N 1
ATOM 1592 C CA . ASP A 1 200 ? 1.825 -5.990 18.326 1.00 77.88 200 ASP A CA 1
ATOM 1593 C C . ASP A 1 200 ? 1.427 -6.899 19.501 1.00 77.88 200 ASP A C 1
ATOM 1595 O O . ASP A 1 200 ? 0.825 -6.493 20.494 1.00 77.88 200 ASP A O 1
ATOM 1599 N N . THR A 1 201 ? 1.837 -8.171 19.468 1.00 78.94 201 THR A N 1
ATOM 1600 C CA . THR A 1 201 ? 1.449 -9.133 20.507 1.00 78.94 201 THR A CA 1
ATOM 1601 C C . THR A 1 201 ? 2.398 -9.146 21.717 1.00 78.94 201 THR A C 1
ATOM 1603 O O . THR A 1 201 ? 3.403 -9.853 21.753 1.00 78.94 201 THR A O 1
ATOM 1606 N N . LEU A 1 202 ? 1.975 -8.492 22.806 1.00 78.31 202 LEU A N 1
ATOM 1607 C CA . LEU A 1 202 ? 2.629 -8.505 24.127 1.00 78.31 202 LEU A CA 1
ATOM 1608 C C . LEU A 1 202 ? 2.730 -9.879 24.826 1.00 78.31 202 LEU A C 1
ATOM 1610 O O . LEU A 1 202 ? 3.332 -9.961 25.896 1.00 78.31 202 LEU A O 1
ATOM 1614 N N . SER A 1 203 ? 2.098 -10.944 24.315 1.00 73.06 203 SER A N 1
ATOM 1615 C CA . SER A 1 203 ? 2.206 -12.293 24.907 1.00 73.06 203 SER A CA 1
ATOM 1616 C C . SER A 1 203 ? 3.397 -13.113 24.413 1.00 73.06 203 SER A C 1
ATOM 1618 O O . SER A 1 203 ? 3.637 -14.197 24.949 1.00 73.06 203 SER A O 1
ATOM 1620 N N . ASP A 1 204 ? 4.092 -12.644 23.381 1.00 72.25 204 ASP A N 1
ATOM 1621 C CA . ASP A 1 204 ? 5.122 -13.419 22.699 1.00 72.25 204 ASP A CA 1
ATOM 1622 C C . ASP A 1 204 ? 6.499 -13.222 23.355 1.00 72.25 204 ASP A C 1
ATOM 1624 O O . ASP A 1 204 ? 6.773 -12.215 24.005 1.00 72.25 204 ASP A O 1
ATOM 1628 N N . THR A 1 205 ? 7.374 -14.225 23.232 1.00 63.78 205 THR A N 1
ATOM 1629 C CA . THR A 1 205 ? 8.687 -14.224 23.904 1.00 63.78 205 THR A CA 1
ATOM 1630 C C . THR A 1 205 ? 9.714 -13.309 23.244 1.00 63.78 205 THR A C 1
ATOM 1632 O O . THR A 1 205 ? 10.652 -12.878 23.912 1.00 63.78 205 THR A O 1
ATOM 1635 N N . ASP A 1 206 ? 9.541 -13.029 21.952 1.00 64.75 206 ASP A N 1
ATOM 1636 C CA . ASP A 1 206 ? 10.397 -12.130 21.179 1.00 64.75 206 ASP A CA 1
ATOM 1637 C C . ASP A 1 206 ? 9.737 -10.752 21.124 1.00 64.75 206 ASP A C 1
ATOM 1639 O O . ASP A 1 206 ? 8.635 -10.617 20.593 1.00 64.75 206 ASP A O 1
ATOM 1643 N N . THR A 1 207 ? 10.407 -9.734 21.662 1.00 67.06 207 THR A N 1
ATOM 1644 C CA . THR A 1 207 ? 9.824 -8.398 21.869 1.00 67.06 207 THR A CA 1
ATOM 1645 C C . THR A 1 207 ? 9.965 -7.442 20.689 1.00 67.06 207 THR A C 1
ATOM 1647 O O . THR A 1 207 ? 9.289 -6.423 20.686 1.00 67.06 207 THR A O 1
ATOM 1650 N N . LEU A 1 208 ? 10.847 -7.726 19.730 1.00 72.25 208 LEU A N 1
ATOM 1651 C CA . LEU A 1 208 ? 11.158 -6.861 18.585 1.00 72.25 208 LEU A CA 1
ATOM 1652 C C . LEU A 1 208 ? 10.274 -7.198 17.388 1.00 72.25 208 LEU A C 1
ATOM 1654 O O . LEU A 1 208 ? 10.250 -8.371 17.000 1.00 72.25 208 LEU A O 1
ATOM 1658 N N . ASP A 1 209 ? 9.658 -6.195 16.755 1.00 73.56 209 ASP A N 1
ATOM 1659 C CA . ASP A 1 209 ? 9.295 -6.364 15.349 1.00 73.56 209 ASP A CA 1
ATOM 1660 C C . ASP A 1 209 ? 10.520 -6.191 14.444 1.00 73.56 209 ASP A C 1
ATOM 1662 O O . ASP A 1 209 ? 11.428 -5.401 14.705 1.00 73.56 209 ASP A O 1
ATOM 1666 N N . TRP A 1 210 ? 10.568 -7.019 13.408 1.00 70.62 210 TRP A N 1
ATOM 1667 C CA . TRP A 1 210 ? 11.674 -7.200 12.469 1.00 70.62 210 TRP A CA 1
ATOM 1668 C C . TRP A 1 210 ? 11.211 -7.367 11.012 1.00 70.62 210 TRP A C 1
ATOM 1670 O O . TRP A 1 210 ? 12.060 -7.518 10.132 1.00 70.62 210 TRP A O 1
ATOM 1680 N N . LEU A 1 211 ? 9.898 -7.370 10.741 1.00 72.50 211 LEU A N 1
ATOM 1681 C CA . LEU A 1 211 ? 9.343 -7.606 9.404 1.00 72.50 211 LEU A CA 1
ATOM 1682 C C . LEU A 1 211 ? 8.787 -6.337 8.748 1.00 72.50 211 LEU A C 1
ATOM 1684 O O . LEU A 1 211 ? 8.922 -6.224 7.526 1.00 72.50 211 LEU A O 1
ATOM 1688 N N . GLY A 1 212 ? 8.268 -5.391 9.538 1.00 79.44 212 GLY A N 1
ATOM 1689 C CA . GLY A 1 212 ? 7.800 -4.081 9.075 1.00 79.44 212 GLY A CA 1
ATOM 1690 C C . GLY A 1 212 ? 6.524 -4.118 8.224 1.00 79.44 212 GLY A C 1
ATOM 1691 O O . GLY A 1 212 ? 6.242 -5.063 7.477 1.00 79.44 212 GLY A O 1
ATOM 1692 N N . ASP A 1 213 ? 5.760 -3.038 8.283 1.00 83.19 213 ASP A N 1
ATOM 1693 C CA . ASP A 1 213 ? 4.295 -3.113 8.211 1.00 83.19 213 ASP A CA 1
ATOM 1694 C C . ASP A 1 213 ? 3.745 -2.882 6.800 1.00 83.19 213 ASP A C 1
ATOM 1696 O O . ASP A 1 213 ? 2.650 -2.393 6.532 1.00 83.19 213 ASP A O 1
ATOM 1700 N N . HIS A 1 214 ? 4.523 -3.351 5.826 1.00 86.69 214 HIS A N 1
ATOM 1701 C CA . HIS A 1 214 ? 4.196 -3.225 4.422 1.00 86.69 214 HIS A CA 1
ATOM 1702 C C . HIS A 1 214 ? 3.051 -4.184 4.027 1.00 86.69 214 HIS A C 1
ATOM 1704 O O . HIS A 1 214 ? 3.133 -5.400 4.245 1.00 86.69 214 HIS A O 1
ATOM 1710 N N . PRO A 1 215 ? 2.044 -3.719 3.256 1.00 87.19 215 PRO A N 1
ATOM 1711 C CA . PRO A 1 215 ? 0.984 -4.568 2.685 1.00 87.19 215 PRO A CA 1
ATOM 1712 C C . PRO A 1 215 ? 1.417 -5.753 1.806 1.00 87.19 215 PRO A C 1
ATOM 1714 O O . PRO A 1 215 ? 0.577 -6.557 1.395 1.00 87.19 215 PRO A O 1
ATOM 1717 N N . TYR A 1 216 ? 2.707 -5.860 1.472 1.00 81.12 216 TYR A N 1
ATOM 1718 C CA . TYR A 1 216 ? 3.283 -6.958 0.693 1.00 81.12 216 TYR A CA 1
ATOM 1719 C C . TYR A 1 216 ? 4.126 -7.926 1.546 1.00 81.12 216 TYR A C 1
ATOM 1721 O O . TYR A 1 216 ? 4.443 -9.016 1.068 1.00 81.12 216 TYR A O 1
ATOM 1729 N N . THR A 1 217 ? 4.449 -7.577 2.799 1.00 77.62 217 THR A N 1
ATOM 1730 C CA . THR A 1 217 ? 5.137 -8.442 3.773 1.00 77.62 217 THR A CA 1
ATOM 1731 C C . THR A 1 217 ? 4.162 -8.932 4.838 1.00 77.62 217 THR A C 1
ATOM 1733 O O . THR A 1 217 ? 3.740 -10.086 4.759 1.00 77.62 217 THR A O 1
ATOM 1736 N N . ASN A 1 218 ? 3.771 -8.060 5.766 1.00 81.56 218 ASN A N 1
ATOM 1737 C CA . ASN A 1 218 ? 3.028 -8.388 6.983 1.00 81.56 218 ASN A CA 1
ATOM 1738 C C . ASN A 1 218 ? 1.543 -8.563 6.662 1.00 81.56 218 ASN A C 1
ATOM 1740 O O . ASN A 1 218 ? 0.994 -9.667 6.738 1.00 81.56 218 ASN A O 1
ATOM 1744 N N . PHE A 1 219 ? 0.910 -7.525 6.114 1.00 87.81 219 PHE A N 1
ATOM 1745 C CA . PHE A 1 219 ? -0.520 -7.542 5.780 1.00 87.81 219 PHE A CA 1
ATOM 1746 C C . PHE A 1 219 ? -0.845 -8.212 4.427 1.00 87.81 219 PHE A C 1
ATOM 1748 O O . PHE A 1 219 ? -1.930 -8.028 3.868 1.00 87.81 219 PHE A O 1
ATOM 1755 N N . HIS A 1 220 ? 0.059 -9.031 3.873 1.00 86.44 220 HIS A N 1
ATOM 1756 C CA . HIS A 1 220 ? -0.109 -9.638 2.543 1.00 86.44 220 HIS A CA 1
ATOM 1757 C C . HIS A 1 220 ? -1.279 -10.647 2.460 1.00 86.44 220 HIS A C 1
ATOM 1759 O O . HIS A 1 220 ? -1.813 -10.913 1.374 1.00 86.44 220 HIS A O 1
ATOM 1765 N N . GLY A 1 221 ? -1.705 -11.235 3.583 1.00 87.25 221 GLY A N 1
ATOM 1766 C CA . GLY A 1 221 ? -2.942 -12.012 3.693 1.00 87.25 221 GLY A CA 1
ATOM 1767 C C . GLY A 1 221 ? -4.175 -11.132 3.503 1.00 87.25 221 GLY A C 1
ATOM 1768 O O . GLY A 1 221 ? -4.990 -11.408 2.614 1.00 87.25 221 GLY A O 1
ATOM 1769 N N . PHE A 1 222 ? -4.256 -10.027 4.248 1.00 90.69 222 PHE A N 1
ATOM 1770 C CA . PHE A 1 222 ? -5.345 -9.056 4.151 1.00 90.69 222 PHE A CA 1
ATOM 1771 C C . PHE A 1 222 ? -5.391 -8.369 2.775 1.00 90.69 222 PHE A C 1
ATOM 1773 O O . PHE A 1 222 ? -6.454 -8.333 2.153 1.00 90.69 222 PHE A O 1
ATOM 1780 N N . PHE A 1 223 ? -4.247 -7.958 2.213 1.00 90.81 223 PHE A N 1
ATOM 1781 C CA . PHE A 1 223 ? -4.159 -7.431 0.844 1.00 90.81 223 PHE A CA 1
ATOM 1782 C C . PHE A 1 223 ? -4.759 -8.411 -0.178 1.00 90.81 223 PHE A C 1
ATOM 1784 O O . PHE A 1 223 ? -5.585 -8.037 -1.015 1.00 90.81 223 PHE A O 1
ATOM 1791 N N . ARG A 1 224 ? -4.395 -9.701 -0.108 1.00 88.50 224 ARG A N 1
ATOM 1792 C CA . ARG A 1 224 ? -4.956 -10.732 -1.000 1.00 88.50 224 ARG A CA 1
ATOM 1793 C C . ARG A 1 224 ? -6.454 -10.947 -0.768 1.00 88.50 224 ARG A C 1
ATOM 1795 O O . ARG A 1 224 ? -7.168 -11.220 -1.732 1.00 88.50 224 ARG A O 1
ATOM 1802 N N . ALA A 1 225 ? -6.945 -10.815 0.464 1.00 91.25 225 ALA A N 1
ATOM 1803 C CA . ALA A 1 225 ? -8.373 -10.890 0.768 1.00 91.25 225 ALA A CA 1
ATOM 1804 C C . ALA A 1 225 ? -9.151 -9.705 0.159 1.00 91.25 225 ALA A C 1
ATOM 1806 O O . ALA A 1 225 ? -10.137 -9.928 -0.544 1.00 91.25 225 ALA A O 1
ATOM 1807 N N . LEU A 1 226 ? -8.656 -8.473 0.317 1.00 94.00 226 LEU A N 1
ATOM 1808 C CA . LEU A 1 226 ? -9.205 -7.265 -0.311 1.00 94.00 226 LEU A CA 1
ATOM 1809 C C . LEU A 1 226 ? -9.252 -7.388 -1.846 1.00 94.00 226 LEU A C 1
ATOM 1811 O O . LEU A 1 226 ? -10.297 -7.148 -2.455 1.00 94.00 226 LEU A O 1
ATOM 1815 N N . ARG A 1 227 ? -8.157 -7.844 -2.477 1.00 92.12 227 ARG A N 1
ATOM 1816 C CA . ARG A 1 227 ? -8.100 -8.099 -3.931 1.00 92.12 227 ARG A CA 1
ATOM 1817 C C . ARG A 1 227 ? -9.127 -9.143 -4.384 1.00 92.12 227 ARG A C 1
ATOM 1819 O O . ARG A 1 227 ? -9.786 -8.936 -5.400 1.00 92.12 227 ARG A O 1
ATOM 1826 N N . ARG A 1 228 ? -9.309 -10.238 -3.632 1.00 91.44 228 ARG A N 1
ATOM 1827 C CA . ARG A 1 228 ? -10.340 -11.267 -3.907 1.00 91.44 228 ARG A CA 1
ATOM 1828 C C . ARG A 1 228 ? -11.765 -10.726 -3.763 1.00 91.44 228 ARG A C 1
ATOM 1830 O O . ARG A 1 228 ? -12.631 -11.127 -4.531 1.00 91.44 228 ARG A O 1
ATOM 1837 N N . ALA A 1 229 ? -11.991 -9.790 -2.843 1.00 93.38 229 ALA A N 1
ATOM 1838 C CA . ALA A 1 229 ? -13.247 -9.053 -2.700 1.00 93.38 229 ALA A CA 1
ATOM 1839 C C . ALA A 1 229 ? -13.428 -7.921 -3.740 1.00 93.38 229 ALA A C 1
ATOM 1841 O O . ALA A 1 229 ? -14.384 -7.150 -3.666 1.00 93.38 229 ALA A O 1
ATOM 1842 N N . GLY A 1 230 ? -12.526 -7.802 -4.722 1.00 93.38 230 GLY A N 1
ATOM 1843 C CA . GLY A 1 230 ? -12.633 -6.837 -5.817 1.00 93.38 230 GLY A CA 1
ATOM 1844 C C . GLY A 1 230 ? -12.229 -5.405 -5.461 1.00 93.38 230 GLY A C 1
ATOM 1845 O O . GLY A 1 230 ? -12.554 -4.493 -6.222 1.00 93.38 230 GLY A O 1
ATOM 1846 N N . PHE A 1 231 ? -11.538 -5.186 -4.337 1.00 94.94 231 PHE A N 1
ATOM 1847 C CA . PHE A 1 231 ? -10.938 -3.889 -4.015 1.00 94.94 231 PHE A CA 1
ATOM 1848 C C . PHE A 1 231 ? -9.593 -3.703 -4.721 1.00 94.94 231 PHE A C 1
ATOM 1850 O O . PHE A 1 231 ? -8.818 -4.646 -4.876 1.00 94.94 231 PHE A O 1
ATOM 1857 N N . PHE A 1 232 ? -9.313 -2.475 -5.140 1.00 94.56 232 PHE A N 1
ATOM 1858 C CA . PHE A 1 232 ? -8.073 -2.023 -5.765 1.00 94.56 232 PHE A CA 1
ATOM 1859 C C . PHE A 1 232 ? -7.338 -1.117 -4.787 1.00 94.56 232 PHE A C 1
ATOM 1861 O O . PHE A 1 232 ? -7.972 -0.287 -4.136 1.00 94.56 232 PHE A O 1
ATOM 1868 N N . ILE A 1 233 ? -6.035 -1.328 -4.642 1.00 94.50 233 ILE A N 1
ATOM 1869 C CA . ILE A 1 233 ? -5.234 -0.774 -3.550 1.00 94.50 233 ILE A CA 1
ATOM 1870 C C . ILE A 1 233 ? -4.033 -0.075 -4.172 1.00 94.50 233 ILE A C 1
ATOM 1872 O O . ILE A 1 233 ? -3.209 -0.731 -4.807 1.00 94.50 233 ILE A O 1
ATOM 1876 N N . ASP A 1 234 ? -3.945 1.237 -4.008 1.00 93.62 234 ASP A N 1
ATOM 1877 C CA . ASP A 1 234 ? -2.775 2.029 -4.375 1.00 93.62 234 ASP A CA 1
ATOM 1878 C C . ASP A 1 234 ? -2.046 2.401 -3.069 1.00 93.62 234 ASP A C 1
ATOM 1880 O O . ASP A 1 234 ? -2.664 2.948 -2.156 1.00 93.62 234 ASP A O 1
ATOM 1884 N N . ILE A 1 235 ? -0.756 2.064 -2.949 1.00 92.12 235 ILE A N 1
ATOM 1885 C CA . ILE A 1 235 ? 0.051 2.333 -1.743 1.00 92.12 235 ILE A CA 1
ATOM 1886 C C . ILE A 1 235 ? 0.761 3.678 -1.889 1.00 92.12 235 ILE A C 1
ATOM 1888 O O . ILE A 1 235 ? 1.366 3.954 -2.929 1.00 92.12 235 ILE A O 1
ATOM 1892 N N . TRP A 1 236 ? 0.703 4.495 -0.842 1.00 92.88 236 TRP A N 1
ATOM 1893 C CA . TRP A 1 236 ? 1.297 5.821 -0.782 1.00 92.88 236 TRP A CA 1
ATOM 1894 C C . TRP A 1 236 ? 2.523 5.846 0.138 1.00 92.88 236 TRP A C 1
ATOM 1896 O O . TRP A 1 236 ? 2.458 5.425 1.286 1.00 92.88 236 TRP A O 1
ATOM 1906 N N . ASN A 1 237 ? 3.646 6.347 -0.385 1.00 90.19 237 ASN A N 1
ATOM 1907 C CA . ASN A 1 237 ? 4.970 6.308 0.256 1.00 90.19 237 ASN A CA 1
ATOM 1908 C C . ASN A 1 237 ? 5.556 7.714 0.509 1.00 90.19 237 ASN A C 1
ATOM 1910 O O . ASN A 1 237 ? 6.773 7.876 0.596 1.00 90.19 237 ASN A O 1
ATOM 1914 N N . GLN A 1 238 ? 4.709 8.742 0.561 1.00 91.94 238 GLN A N 1
ATOM 1915 C CA . GLN A 1 238 ? 5.067 10.150 0.780 1.00 91.94 238 GLN A CA 1
ATOM 1916 C C . GLN A 1 238 ? 4.100 10.774 1.805 1.00 91.94 238 GLN A C 1
ATOM 1918 O O . GLN A 1 238 ? 3.069 10.161 2.078 1.00 91.94 238 GLN A O 1
ATOM 1923 N N . PRO A 1 239 ? 4.353 11.984 2.338 1.00 94.38 239 PRO A N 1
ATOM 1924 C CA . PRO A 1 239 ? 3.356 12.692 3.139 1.00 94.38 239 PRO A CA 1
ATOM 1925 C C . PRO A 1 239 ? 1.999 12.769 2.424 1.00 94.38 239 PRO A C 1
ATOM 1927 O O . PRO A 1 239 ? 1.929 12.882 1.192 1.00 94.38 239 PRO A O 1
ATOM 1930 N N . LEU A 1 240 ? 0.909 12.707 3.185 1.00 94.62 240 LEU A N 1
ATOM 1931 C CA . LEU A 1 240 ? -0.450 12.793 2.651 1.00 94.62 240 LEU A CA 1
ATOM 1932 C C . LEU A 1 240 ? -0.757 14.221 2.171 1.00 94.62 240 LEU A C 1
ATOM 1934 O O . LEU A 1 240 ? -1.471 14.401 1.185 1.00 94.62 240 LEU A O 1
ATOM 1938 N N . SER A 1 241 ? -0.144 15.239 2.779 1.00 93.38 241 SER A N 1
ATOM 1939 C CA . SER A 1 241 ? -0.190 16.635 2.321 1.00 93.38 241 SER A CA 1
ATOM 1940 C C . SER A 1 241 ? 0.260 16.825 0.862 1.00 93.38 241 SER A C 1
ATOM 1942 O O . SER A 1 241 ? -0.175 17.772 0.203 1.00 93.38 241 SER A O 1
ATOM 1944 N N . CYS A 1 242 ? 1.066 15.904 0.320 1.00 93.50 242 CYS A N 1
ATOM 1945 C CA . CYS A 1 242 ? 1.522 15.931 -1.069 1.00 93.50 242 CYS A CA 1
ATOM 1946 C C . CYS A 1 242 ? 0.484 15.442 -2.094 1.00 93.50 242 CYS A C 1
ATOM 1948 O O . CYS A 1 242 ? 0.716 15.599 -3.294 1.00 93.50 242 CYS A O 1
ATOM 1950 N N . ILE A 1 243 ? -0.652 14.868 -1.674 1.00 92.69 243 ILE A N 1
ATOM 1951 C CA . ILE A 1 243 ? -1.678 14.374 -2.604 1.00 92.69 243 ILE A CA 1
ATOM 1952 C C . ILE A 1 243 ? -2.679 15.480 -2.945 1.00 92.69 243 ILE A C 1
ATOM 1954 O O . ILE A 1 243 ? -3.296 16.096 -2.073 1.00 92.69 243 ILE A O 1
ATOM 1958 N N . HIS A 1 244 ? -2.899 15.707 -4.238 1.00 92.12 244 HIS A N 1
ATOM 1959 C CA . HIS A 1 244 ? -3.879 16.684 -4.703 1.00 92.12 244 HIS A CA 1
ATOM 1960 C C . HIS A 1 244 ? -5.316 16.147 -4.620 1.00 92.12 244 HIS A C 1
ATOM 1962 O O . HIS A 1 244 ? -5.581 14.974 -4.880 1.00 92.12 244 HIS A O 1
ATOM 1968 N N . ASP A 1 245 ? -6.279 17.031 -4.349 1.00 93.19 245 ASP A N 1
ATOM 1969 C CA . ASP A 1 245 ? -7.702 16.686 -4.206 1.00 93.19 245 ASP A CA 1
ATOM 1970 C C . ASP A 1 245 ? -8.268 15.898 -5.385 1.00 93.19 245 ASP A C 1
ATOM 1972 O O . ASP A 1 245 ? -9.063 14.983 -5.186 1.00 93.19 245 ASP A O 1
ATOM 1976 N N . GLU A 1 246 ? -7.868 16.242 -6.611 1.00 91.38 246 GLU A N 1
ATOM 1977 C CA . GLU A 1 246 ? -8.334 15.545 -7.813 1.00 91.38 246 GLU A CA 1
ATOM 1978 C C . GLU A 1 246 ? -7.849 14.091 -7.863 1.00 91.38 246 GLU A C 1
ATOM 1980 O O . GLU A 1 246 ? -8.585 13.233 -8.332 1.00 91.38 246 GLU A O 1
ATOM 1985 N N . GLN A 1 247 ? -6.670 13.788 -7.307 1.00 91.12 247 GLN A N 1
ATOM 1986 C CA . GLN A 1 247 ? -6.194 12.411 -7.146 1.00 91.12 247 GLN A CA 1
ATOM 1987 C C . GLN A 1 247 ? -6.948 11.708 -6.012 1.00 91.12 247 GLN A C 1
ATOM 1989 O O . GLN A 1 247 ? -7.372 10.568 -6.167 1.00 91.12 247 GLN A O 1
ATOM 1994 N N . VAL A 1 248 ? -7.181 12.378 -4.878 1.00 92.50 248 VAL A N 1
ATOM 1995 C CA . VAL A 1 248 ? -7.868 11.767 -3.725 1.00 92.50 248 VAL A CA 1
ATOM 1996 C C . VAL A 1 248 ? -9.3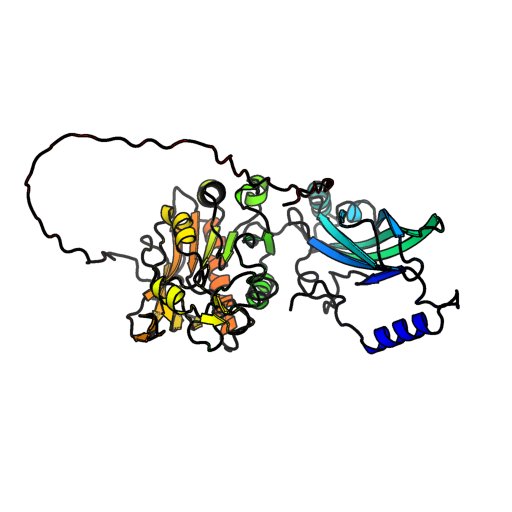45 11.462 -4.001 1.00 92.50 248 VAL A C 1
ATOM 1998 O O . VAL A 1 248 ? -9.867 10.448 -3.533 1.00 92.50 248 VAL A O 1
ATOM 2001 N N . LYS A 1 249 ? -10.026 12.277 -4.817 1.00 91.62 249 LYS A N 1
ATOM 2002 C CA . LYS A 1 249 ? -11.402 12.011 -5.284 1.00 91.62 249 LYS A CA 1
ATOM 2003 C C . LYS A 1 249 ? -11.548 10.677 -6.018 1.00 91.62 249 LYS A C 1
ATOM 2005 O O . LYS A 1 249 ? -12.661 10.164 -6.100 1.00 91.62 249 LYS A O 1
ATOM 2010 N N . GLU A 1 250 ? -10.460 10.102 -6.519 1.00 92.50 250 GLU A N 1
ATOM 2011 C CA . GLU A 1 250 ? -10.466 8.805 -7.194 1.00 92.50 250 GLU A CA 1
ATOM 2012 C C . GLU A 1 250 ? -10.602 7.610 -6.241 1.00 92.50 250 GLU A C 1
ATOM 2014 O O . GLU A 1 250 ? -10.951 6.506 -6.670 1.00 92.50 250 GLU A O 1
ATOM 2019 N N . TYR A 1 251 ? -10.397 7.831 -4.941 1.00 94.81 251 TYR A N 1
ATOM 2020 C CA . TYR A 1 251 ? -10.432 6.806 -3.905 1.00 94.81 251 TYR A CA 1
ATOM 2021 C C . TYR A 1 251 ? -11.704 6.894 -3.067 1.00 94.81 251 TYR A C 1
ATOM 2023 O O . TYR A 1 251 ? -12.154 7.972 -2.664 1.00 94.81 251 TYR A O 1
ATOM 2031 N N . GLY A 1 252 ? -12.320 5.742 -2.811 1.00 93.19 252 GLY A N 1
ATOM 2032 C CA . GLY A 1 252 ? -13.451 5.622 -1.893 1.00 93.19 252 GLY A CA 1
ATOM 2033 C C . GLY A 1 252 ? -12.998 5.600 -0.439 1.00 93.19 252 GLY A C 1
ATOM 2034 O O . GLY A 1 252 ? -13.736 6.063 0.427 1.00 93.19 252 GLY A O 1
ATOM 2035 N N . PHE A 1 253 ? -11.781 5.110 -0.197 1.00 96.31 253 PHE A N 1
ATOM 2036 C CA . PHE A 1 253 ? -11.210 4.905 1.127 1.00 96.31 253 PHE A CA 1
ATOM 2037 C C . PHE A 1 253 ? -9.797 5.474 1.224 1.00 96.31 253 PHE A C 1
ATOM 2039 O O . PHE A 1 253 ? -8.988 5.236 0.328 1.00 96.31 253 PHE A O 1
ATOM 2046 N N . LEU A 1 254 ? -9.506 6.150 2.334 1.00 97.50 254 LEU A N 1
ATOM 2047 C CA . LEU A 1 254 ? -8.157 6.282 2.874 1.00 97.50 254 LEU A CA 1
ATOM 2048 C C . LEU A 1 254 ? -8.036 5.266 4.010 1.00 97.50 254 LEU A C 1
ATOM 2050 O O . LEU A 1 254 ? -8.881 5.250 4.909 1.00 97.50 254 LEU A O 1
ATOM 2054 N N . MET A 1 255 ? -7.017 4.421 3.946 1.00 97.75 255 MET A N 1
ATOM 2055 C CA . MET A 1 255 ? -6.738 3.381 4.923 1.00 97.75 255 MET A CA 1
ATOM 2056 C C . MET A 1 255 ? -5.380 3.656 5.566 1.00 97.75 255 MET A C 1
ATOM 2058 O O . MET A 1 255 ? -4.371 3.717 4.871 1.00 97.75 255 MET A O 1
ATOM 2062 N N . ILE A 1 256 ? -5.409 3.853 6.879 1.00 97.50 256 ILE A N 1
ATOM 2063 C CA . ILE A 1 256 ? -4.262 4.019 7.770 1.00 97.50 256 ILE A CA 1
ATOM 2064 C C . ILE A 1 256 ? -4.208 2.744 8.612 1.00 97.50 256 ILE A C 1
ATOM 2066 O O . ILE A 1 256 ? -5.223 2.390 9.223 1.00 97.50 256 ILE A O 1
ATOM 2070 N N . VAL A 1 257 ? -3.078 2.039 8.601 1.00 95.19 257 VAL A N 1
ATOM 2071 C CA . VAL A 1 257 ? -2.914 0.743 9.275 1.00 95.19 257 VAL A CA 1
ATOM 2072 C C . VAL A 1 257 ? -1.595 0.748 10.012 1.00 95.19 257 VAL A C 1
ATOM 2074 O O . VAL A 1 257 ? -0.560 0.856 9.382 1.00 95.19 257 VAL A O 1
ATOM 2077 N N . ASP A 1 258 ? -1.680 0.634 11.328 1.00 92.44 258 ASP A N 1
ATOM 2078 C CA . ASP A 1 258 ? -0.545 0.592 12.245 1.00 92.44 258 ASP A CA 1
ATOM 2079 C C . ASP A 1 258 ? 0.535 1.675 12.050 1.00 92.44 258 ASP A C 1
ATOM 2081 O O . ASP A 1 258 ? 1.699 1.366 11.852 1.00 92.44 258 ASP A O 1
ATOM 2085 N N . PRO A 1 259 ? 0.196 2.977 12.094 1.00 93.06 259 PRO A N 1
ATOM 2086 C CA . PRO A 1 259 ? 1.216 4.010 11.978 1.00 93.06 259 PRO A CA 1
ATOM 2087 C C . PRO A 1 259 ? 1.949 4.219 13.306 1.00 93.06 259 PRO A C 1
ATOM 2089 O O . PRO A 1 259 ? 1.324 4.440 14.351 1.00 93.06 259 PRO A O 1
ATOM 2092 N N . GLU A 1 260 ? 3.275 4.266 13.262 1.00 89.56 260 GLU A N 1
ATOM 2093 C CA . GLU A 1 260 ? 4.132 4.559 14.415 1.00 89.56 260 GLU A CA 1
ATOM 2094 C C . GLU A 1 260 ? 4.758 5.958 14.338 1.00 89.56 260 GLU A C 1
ATOM 2096 O O . GLU A 1 260 ? 5.045 6.574 15.369 1.00 89.56 260 GLU A O 1
ATOM 2101 N N . GLU A 1 261 ? 4.904 6.510 13.132 1.00 89.12 261 GLU A N 1
ATOM 2102 C CA . GLU A 1 261 ? 5.374 7.880 12.915 1.00 89.12 261 GLU A CA 1
ATOM 2103 C C . GLU A 1 261 ? 4.318 8.942 13.278 1.00 89.12 261 GLU A C 1
ATOM 2105 O O . GLU A 1 261 ? 3.119 8.684 13.420 1.00 89.12 261 GLU A O 1
ATOM 2110 N N . GLU A 1 262 ? 4.769 10.188 13.437 1.00 90.88 262 GLU A N 1
ATOM 2111 C CA . GLU A 1 262 ? 3.871 11.324 13.652 1.00 90.88 262 GLU A CA 1
ATOM 2112 C C . GLU A 1 262 ? 3.290 11.886 12.346 1.00 90.88 262 GLU A C 1
ATOM 2114 O O . GLU A 1 262 ? 3.995 12.089 11.360 1.00 90.88 262 GLU A O 1
ATOM 2119 N N . TYR A 1 263 ? 2.011 12.266 12.390 1.00 94.75 263 TYR A N 1
ATOM 2120 C CA . TYR A 1 263 ? 1.351 13.024 11.327 1.00 94.75 263 TYR A CA 1
ATOM 2121 C C . TYR A 1 263 ? 1.594 14.528 11.492 1.00 94.75 263 TYR A C 1
ATOM 2123 O O . TYR A 1 263 ? 1.422 15.076 12.589 1.00 94.75 263 TYR A O 1
ATOM 2131 N N . SER A 1 264 ? 1.916 15.221 10.395 1.00 96.00 264 SER A N 1
ATOM 2132 C CA . SER A 1 264 ? 1.998 16.684 10.407 1.00 96.00 264 SER A CA 1
ATOM 2133 C C . SER A 1 264 ? 0.607 17.324 10.481 1.00 96.00 264 SER A C 1
ATOM 2135 O O . SER A 1 264 ? -0.406 16.736 10.094 1.00 96.00 264 SER A O 1
ATOM 2137 N N . GLU A 1 265 ? 0.538 18.580 10.925 1.00 96.00 265 GLU A N 1
ATOM 2138 C CA . GLU A 1 265 ? -0.725 19.330 10.935 1.00 96.00 265 GLU A CA 1
ATOM 2139 C C . GLU A 1 265 ? -1.288 19.542 9.507 1.00 96.00 265 GLU A C 1
ATOM 2141 O O . GLU A 1 265 ? -2.502 19.666 9.338 1.00 96.00 265 GLU A O 1
ATOM 2146 N N . GLU A 1 266 ? -0.440 19.514 8.467 1.00 95.88 266 GLU A N 1
ATOM 2147 C CA . GLU A 1 266 ? -0.863 19.566 7.057 1.00 95.88 266 GLU A CA 1
ATOM 2148 C C . GLU A 1 266 ? -1.483 18.238 6.584 1.00 95.88 266 GLU A C 1
ATOM 2150 O O . GLU A 1 266 ? -2.476 18.250 5.844 1.00 95.88 266 GLU A O 1
ATOM 2155 N N . ASP A 1 267 ? -0.956 17.097 7.043 1.00 96.69 267 ASP A N 1
ATOM 2156 C CA . ASP A 1 267 ? -1.538 15.771 6.795 1.00 96.69 267 ASP A CA 1
ATOM 2157 C C . ASP A 1 267 ? -2.898 15.651 7.488 1.00 96.69 267 ASP A C 1
ATOM 2159 O O . ASP A 1 267 ? -3.896 15.327 6.844 1.00 96.69 267 ASP A O 1
ATOM 2163 N N . ILE A 1 268 ? -2.973 16.003 8.778 1.00 97.19 268 ILE A N 1
ATOM 2164 C CA . ILE A 1 268 ? -4.212 15.971 9.572 1.00 97.19 268 ILE A CA 1
ATOM 2165 C C . ILE A 1 268 ? -5.290 16.853 8.922 1.00 97.19 268 ILE A C 1
ATOM 2167 O O . ILE A 1 268 ? -6.417 16.396 8.697 1.00 97.19 268 ILE A O 1
ATOM 2171 N N . ALA A 1 269 ? -4.944 18.090 8.546 1.00 96.00 269 ALA A N 1
ATOM 2172 C CA . ALA A 1 269 ? -5.856 18.995 7.849 1.00 96.00 269 ALA A CA 1
ATOM 2173 C C . ALA A 1 269 ? -6.315 18.434 6.491 1.00 96.00 269 ALA A C 1
ATOM 2175 O O . ALA A 1 269 ? -7.481 18.599 6.115 1.00 96.00 269 ALA A O 1
ATOM 2176 N N . SER A 1 270 ? -5.435 17.739 5.765 1.00 96.31 270 SER A N 1
ATOM 2177 C CA . SER A 1 270 ? -5.768 17.087 4.495 1.00 96.31 270 SER A CA 1
ATOM 2178 C C . SER A 1 270 ? -6.725 15.911 4.694 1.00 96.31 270 SER A C 1
ATOM 2180 O O . SER A 1 270 ? -7.780 15.891 4.060 1.00 96.31 270 SER A O 1
ATOM 2182 N N . ILE A 1 271 ? -6.454 15.012 5.647 1.00 96.62 271 ILE A N 1
ATOM 2183 C CA . ILE A 1 271 ? -7.327 13.879 5.998 1.00 96.62 271 ILE A CA 1
ATOM 2184 C C . ILE A 1 271 ? -8.733 14.363 6.378 1.00 96.62 271 ILE A C 1
ATOM 2186 O O . ILE A 1 271 ? -9.733 13.849 5.863 1.00 96.62 271 ILE A O 1
ATOM 2190 N N . HIS A 1 272 ? -8.839 15.373 7.252 1.00 94.75 272 HIS A N 1
ATOM 2191 C CA . HIS A 1 272 ? -10.129 15.950 7.659 1.00 94.75 272 HIS A CA 1
ATOM 2192 C C . HIS A 1 272 ? -10.887 16.532 6.466 1.00 94.75 272 HIS A C 1
ATOM 2194 O O . HIS A 1 272 ? -12.074 16.257 6.286 1.00 94.75 272 HIS A O 1
ATOM 2200 N N . ARG A 1 273 ? -10.198 17.284 5.606 1.00 93.44 273 ARG A N 1
ATOM 2201 C CA . ARG A 1 273 ? -10.765 17.907 4.404 1.00 93.44 273 ARG A CA 1
ATOM 2202 C C . ARG A 1 273 ? -11.253 16.875 3.387 1.00 93.44 273 ARG A C 1
ATOM 2204 O O . ARG A 1 273 ? -12.357 17.014 2.863 1.00 93.44 273 ARG A O 1
ATOM 2211 N N . TRP A 1 274 ? -10.491 15.815 3.137 1.00 93.94 274 TRP A N 1
ATOM 2212 C CA . TRP A 1 274 ? -10.892 14.738 2.228 1.00 93.94 274 TRP A CA 1
ATOM 2213 C C . TRP A 1 274 ? -12.092 13.947 2.760 1.00 93.94 274 TRP A C 1
ATOM 2215 O O . TRP A 1 274 ? -13.025 13.643 2.013 1.00 93.94 274 TRP A O 1
ATOM 2225 N N . THR A 1 275 ? -12.105 13.678 4.065 1.00 91.81 275 THR A N 1
ATOM 2226 C CA . THR A 1 275 ? -13.174 12.919 4.722 1.00 91.81 275 THR A CA 1
ATOM 2227 C C . THR A 1 275 ? -14.478 13.720 4.786 1.00 91.81 275 THR A C 1
ATOM 2229 O O . THR A 1 275 ? -15.540 13.216 4.426 1.00 91.81 275 THR A O 1
ATOM 2232 N N . MET A 1 276 ? -14.416 14.993 5.193 1.00 88.50 276 MET A N 1
ATOM 2233 C CA . MET A 1 276 ? -15.604 15.834 5.392 1.00 88.50 276 MET A CA 1
ATOM 2234 C C . MET A 1 276 ? -16.131 16.484 4.107 1.00 88.50 276 MET A C 1
ATOM 2236 O O . MET A 1 276 ? -17.347 16.619 3.964 1.00 88.50 276 MET A O 1
ATOM 2240 N N . SER A 1 277 ? -15.246 16.885 3.186 1.00 88.44 277 SER A N 1
ATOM 2241 C CA . SER A 1 277 ? -15.617 17.657 1.987 1.00 88.44 277 SER A CA 1
ATOM 2242 C C . SER A 1 277 ? -15.587 16.834 0.698 1.00 88.44 277 SER A C 1
ATOM 2244 O O . SER A 1 277 ? -16.412 17.068 -0.181 1.00 88.44 277 SER A O 1
ATOM 2246 N N . LEU A 1 278 ? -14.676 15.860 0.567 1.00 88.69 278 LEU A N 1
ATOM 2247 C CA . LEU A 1 278 ? -14.561 15.015 -0.638 1.00 88.69 278 LEU A CA 1
ATOM 2248 C C . LEU A 1 278 ? -15.273 13.655 -0.499 1.00 88.69 278 LEU A C 1
ATOM 2250 O O . LEU A 1 278 ? -15.270 12.855 -1.441 1.00 88.69 278 LEU A O 1
ATOM 2254 N N . SER A 1 279 ? -15.917 13.395 0.647 1.00 87.94 279 SER A N 1
ATOM 2255 C CA . SER A 1 279 ? -16.606 12.132 0.972 1.00 87.94 279 SER A CA 1
ATOM 2256 C C . SER A 1 279 ? -15.714 10.888 0.822 1.00 87.94 279 SER A C 1
ATOM 2258 O O . SER A 1 279 ? -16.175 9.843 0.363 1.00 87.94 279 SER A O 1
ATOM 2260 N N . VAL A 1 280 ? -14.422 10.998 1.150 1.00 92.06 280 VAL A N 1
ATOM 2261 C CA . VAL A 1 280 ? -13.555 9.819 1.319 1.00 92.06 280 VAL A CA 1
ATOM 2262 C C . VAL A 1 280 ? -13.917 9.147 2.642 1.00 92.06 280 VAL A C 1
ATOM 2264 O O . VAL A 1 280 ? -14.084 9.817 3.657 1.00 92.06 280 VAL A O 1
ATOM 2267 N N . SER A 1 281 ? -14.053 7.825 2.649 1.00 94.25 281 SER A N 1
ATOM 2268 C CA . SER A 1 281 ? -14.219 7.064 3.888 1.00 94.25 281 SER A CA 1
ATOM 2269 C C . SER A 1 281 ? -12.867 6.880 4.571 1.00 94.25 281 SER A C 1
ATOM 2271 O O . SER A 1 281 ? -11.932 6.389 3.944 1.00 94.25 281 SER A O 1
ATOM 2273 N N . LEU A 1 282 ? -12.761 7.243 5.847 1.00 96.62 282 LEU A N 1
ATOM 2274 C CA . LEU A 1 282 ? -11.539 7.045 6.627 1.00 96.62 282 LEU A CA 1
ATOM 2275 C C . LEU A 1 282 ? -11.597 5.695 7.348 1.00 96.62 282 LEU A C 1
ATOM 2277 O O . LEU A 1 282 ? -12.588 5.380 8.010 1.00 96.62 282 LEU A O 1
ATOM 2281 N N . VAL A 1 283 ? -10.534 4.910 7.229 1.00 98.00 283 VAL A N 1
ATOM 2282 C CA . VAL A 1 283 ? -10.358 3.625 7.906 1.00 98.00 283 VAL A CA 1
ATOM 2283 C C . VAL A 1 283 ? -9.060 3.703 8.694 1.00 98.00 283 VAL A C 1
ATOM 2285 O O . VAL A 1 283 ? -8.003 3.883 8.100 1.00 98.00 283 VAL A O 1
ATOM 2288 N N . VAL A 1 284 ? -9.153 3.599 10.017 1.00 98.06 284 VAL A N 1
ATOM 2289 C CA . VAL A 1 284 ? -8.009 3.586 10.934 1.00 98.06 284 VAL A CA 1
ATOM 2290 C C . VAL A 1 284 ? -7.957 2.224 11.609 1.00 98.06 284 VAL A C 1
ATOM 2292 O O . VAL A 1 284 ? -8.866 1.864 12.357 1.00 98.06 284 VAL A O 1
ATOM 2295 N N . LEU A 1 285 ? -6.908 1.466 11.329 1.00 96.69 285 LEU A N 1
ATOM 2296 C CA . LEU A 1 285 ? -6.577 0.227 12.017 1.00 96.69 285 LEU A CA 1
ATOM 2297 C C . LEU A 1 285 ? -5.342 0.549 12.867 1.00 96.69 285 LEU A C 1
ATOM 2299 O O . LEU A 1 285 ? -4.341 1.022 12.340 1.00 96.69 285 LEU A O 1
ATOM 2303 N N . ALA A 1 286 ? -5.470 0.407 14.177 1.00 94.44 286 ALA A N 1
ATOM 2304 C CA . ALA A 1 286 ? -4.474 0.768 15.174 1.00 94.44 286 ALA A CA 1
ATOM 2305 C C . ALA A 1 286 ? -4.137 -0.454 16.021 1.00 94.44 286 ALA A C 1
ATOM 2307 O O . ALA A 1 286 ? -4.937 -1.385 16.086 1.00 94.44 286 ALA A O 1
ATOM 2308 N N . ASP A 1 287 ? -3.027 -0.386 16.736 1.00 91.75 287 ASP A N 1
ATOM 2309 C CA . ASP A 1 287 ? -2.602 -1.389 17.707 1.00 91.75 287 ASP A CA 1
ATOM 2310 C C . ASP A 1 287 ? -2.483 -0.812 19.131 1.00 91.75 287 ASP A C 1
ATOM 2312 O O . ASP A 1 287 ? -2.935 0.308 19.391 1.00 91.75 287 ASP A O 1
ATOM 2316 N N . TRP A 1 288 ? -1.926 -1.550 20.099 1.00 92.31 288 TRP A N 1
ATOM 2317 C CA . TRP A 1 288 ? -1.825 -1.068 21.473 1.00 92.31 288 TRP A CA 1
ATOM 2318 C C . TRP A 1 288 ? -0.935 0.159 21.652 1.00 92.31 288 TRP A C 1
ATOM 2320 O O . TRP A 1 288 ? 0.111 0.350 21.033 1.00 92.31 288 TRP A O 1
ATOM 2330 N N . TYR A 1 289 ? -1.311 0.931 22.669 1.00 91.38 289 TYR A N 1
ATOM 2331 C CA . TYR A 1 289 ? -0.499 1.992 23.231 1.00 91.38 289 TYR A CA 1
ATOM 2332 C C . TYR A 1 289 ? -0.623 2.003 24.751 1.00 91.38 289 TYR A C 1
ATOM 2334 O O . TYR A 1 289 ? -1.728 2.066 25.292 1.00 91.38 289 TYR A O 1
ATOM 2342 N N . ASN A 1 290 ? 0.510 1.973 25.453 1.00 91.62 290 ASN A N 1
ATOM 2343 C CA . ASN A 1 290 ? 0.580 2.252 26.885 1.00 91.62 290 ASN A CA 1
ATOM 2344 C C . ASN A 1 290 ? 2.022 2.591 27.290 1.00 91.62 290 ASN A C 1
ATOM 2346 O O . ASN A 1 290 ? 2.910 1.746 27.169 1.00 91.62 290 ASN A O 1
ATOM 2350 N N . ASP A 1 291 ? 2.241 3.799 27.815 1.00 87.62 291 ASP A N 1
ATOM 2351 C CA . ASP A 1 291 ? 3.578 4.308 28.150 1.00 87.62 291 ASP A CA 1
ATOM 2352 C C . ASP A 1 291 ? 4.314 3.439 29.181 1.00 87.62 291 ASP A C 1
ATOM 2354 O O . ASP A 1 291 ? 5.516 3.205 29.062 1.00 87.62 291 ASP A O 1
ATOM 2358 N N . GLU A 1 292 ? 3.608 2.927 30.196 1.00 87.75 292 GLU A N 1
ATOM 2359 C CA . GLU A 1 292 ? 4.229 2.112 31.244 1.00 87.75 292 GLU A CA 1
ATOM 2360 C C . GLU A 1 292 ? 4.645 0.733 30.731 1.00 87.75 292 GLU A C 1
ATOM 2362 O O . GLU A 1 292 ? 5.705 0.234 31.114 1.00 87.75 292 GLU A O 1
ATOM 2367 N N . ILE A 1 293 ? 3.823 0.114 29.879 1.00 87.56 293 ILE A N 1
ATOM 2368 C CA . ILE A 1 293 ? 4.145 -1.170 29.247 1.00 87.56 293 ILE A CA 1
ATOM 2369 C C . ILE A 1 293 ? 5.315 -0.984 28.275 1.00 87.56 293 ILE A C 1
ATOM 2371 O O . ILE A 1 293 ? 6.284 -1.737 28.363 1.00 87.56 293 ILE A O 1
ATOM 2375 N N . ALA A 1 294 ? 5.285 0.049 27.427 1.00 85.50 294 ALA A N 1
ATOM 2376 C CA . ALA A 1 294 ? 6.372 0.353 26.498 1.00 85.50 294 ALA A CA 1
ATOM 2377 C C . ALA A 1 294 ? 7.699 0.628 27.236 1.00 85.50 294 ALA A C 1
ATOM 2379 O O . ALA A 1 294 ? 8.714 0.001 26.936 1.00 85.50 294 ALA A O 1
ATOM 2380 N N . GLU A 1 295 ? 7.713 1.466 28.281 1.00 84.25 295 GLU A N 1
ATOM 2381 C CA . GLU A 1 295 ? 8.937 1.715 29.064 1.00 84.25 295 GLU A CA 1
ATOM 2382 C C . GLU A 1 295 ? 9.490 0.430 29.714 1.00 84.25 295 GLU A C 1
ATOM 2384 O O . GLU A 1 295 ? 10.695 0.304 29.942 1.00 84.25 295 GLU A O 1
ATOM 2389 N N . ALA A 1 296 ? 8.629 -0.543 30.016 1.00 84.25 296 ALA A N 1
ATOM 2390 C CA . ALA A 1 296 ? 9.030 -1.800 30.635 1.00 84.25 296 ALA A CA 1
ATOM 2391 C C . ALA A 1 296 ? 9.622 -2.834 29.670 1.00 84.25 296 ALA A C 1
ATOM 2393 O O . ALA A 1 296 ? 10.347 -3.718 30.125 1.00 84.25 296 ALA A O 1
ATOM 2394 N N . LEU A 1 297 ? 9.363 -2.710 28.366 1.00 83.44 297 LEU A N 1
ATOM 2395 C CA . LEU A 1 297 ? 9.972 -3.558 27.339 1.00 83.44 297 LEU A CA 1
ATOM 2396 C C . LEU A 1 297 ? 11.456 -3.232 27.101 1.00 83.44 297 LEU A C 1
ATOM 2398 O O . LEU A 1 297 ? 12.147 -4.013 26.449 1.00 83.44 297 LEU A O 1
ATOM 2402 N N . GLN A 1 298 ? 11.964 -2.105 27.627 1.00 82.94 298 GLN A N 1
ATOM 2403 C CA . GLN A 1 298 ? 13.372 -1.722 27.490 1.00 82.94 298 GLN A CA 1
ATOM 2404 C C . GLN A 1 298 ? 14.313 -2.827 28.001 1.00 82.94 298 GLN A C 1
ATOM 2406 O O . GLN A 1 298 ? 14.181 -3.319 29.124 1.00 82.94 298 GLN A O 1
ATOM 2411 N N . PHE A 1 299 ? 15.319 -3.171 27.201 1.00 82.56 299 PHE A N 1
ATOM 2412 C CA . PHE A 1 299 ? 16.315 -4.180 27.549 1.00 82.56 299 PHE A CA 1
ATOM 2413 C C . PHE A 1 299 ? 17.728 -3.648 27.320 1.00 82.56 299 PHE A C 1
ATOM 2415 O O . PHE A 1 299 ? 17.953 -2.643 26.645 1.00 82.56 299 PHE A O 1
ATOM 2422 N N . LYS A 1 300 ? 18.712 -4.312 27.924 1.00 81.31 300 LYS A N 1
ATOM 2423 C CA . LYS A 1 300 ? 20.122 -3.993 27.721 1.00 81.31 300 LYS A CA 1
ATOM 2424 C C . LYS A 1 300 ? 20.717 -5.015 26.767 1.00 81.31 300 LYS A C 1
ATOM 2426 O O . LYS A 1 300 ? 20.782 -6.188 27.117 1.00 81.31 300 LYS A O 1
ATOM 2431 N N . ASP A 1 301 ? 21.165 -4.569 25.599 1.00 79.75 301 ASP A N 1
ATOM 2432 C CA . ASP A 1 301 ? 21.967 -5.417 24.724 1.00 79.75 301 ASP A CA 1
ATOM 2433 C C . ASP A 1 301 ? 23.379 -5.522 25.313 1.00 79.75 301 ASP A C 1
ATOM 2435 O O . ASP A 1 301 ? 24.051 -4.518 25.573 1.00 79.75 301 ASP A O 1
ATOM 2439 N N . GLU A 1 302 ? 23.827 -6.747 25.569 1.00 82.50 302 GLU A N 1
ATOM 2440 C CA . GLU A 1 302 ? 25.171 -7.012 26.080 1.00 82.50 302 GLU A CA 1
ATOM 2441 C C . GLU A 1 302 ? 26.249 -6.793 25.004 1.00 82.50 302 GLU A C 1
ATOM 2443 O O . GLU A 1 302 ? 27.392 -6.470 25.343 1.00 82.50 302 GLU A O 1
ATOM 2448 N N . SER A 1 303 ? 25.871 -6.900 23.725 1.00 81.88 303 SER A N 1
ATOM 2449 C CA . SER A 1 303 ? 26.746 -6.792 22.553 1.00 81.88 303 SER A CA 1
ATOM 2450 C C . SER A 1 303 ? 27.155 -5.342 22.298 1.00 81.88 303 SER A C 1
ATOM 2452 O O . SER A 1 303 ? 28.345 -5.021 22.313 1.00 81.88 303 SER A O 1
ATOM 2454 N N . SER A 1 304 ? 26.182 -4.438 22.130 1.00 80.50 304 SER A N 1
ATOM 2455 C CA . SER A 1 304 ? 26.421 -2.993 22.006 1.00 80.50 304 SER A CA 1
ATOM 2456 C C . SER A 1 304 ? 26.743 -2.313 23.344 1.00 80.50 304 SER A C 1
ATOM 2458 O O . SER A 1 304 ? 27.283 -1.206 23.366 1.00 80.50 304 SER A O 1
ATOM 2460 N N . ARG A 1 305 ? 26.379 -2.952 24.467 1.00 83.50 305 ARG A N 1
ATOM 2461 C CA . ARG A 1 305 ? 26.324 -2.381 25.827 1.00 83.50 305 ARG A CA 1
ATOM 2462 C C . ARG A 1 305 ? 25.348 -1.205 25.988 1.00 83.50 305 ARG A C 1
ATOM 2464 O O . ARG A 1 305 ? 25.392 -0.537 27.025 1.00 83.50 305 ARG A O 1
ATOM 2471 N N . SER A 1 306 ? 24.461 -0.963 25.020 1.00 82.44 306 SER A N 1
ATOM 2472 C CA . SER A 1 306 ? 23.417 0.065 25.089 1.00 82.44 306 SER A CA 1
ATOM 2473 C C . SER A 1 306 ? 22.115 -0.478 25.679 1.00 82.44 306 SER A C 1
ATOM 2475 O O . SER A 1 306 ? 21.737 -1.631 25.471 1.00 82.44 306 SER A O 1
ATOM 2477 N N . THR A 1 307 ? 21.389 0.379 26.398 1.00 83.25 307 THR A N 1
ATOM 2478 C CA . THR A 1 307 ? 19.981 0.119 26.717 1.00 83.25 307 THR A CA 1
ATOM 2479 C C . THR A 1 307 ? 19.143 0.498 25.506 1.00 83.25 307 THR A C 1
ATOM 2481 O O . THR A 1 307 ? 19.111 1.669 25.130 1.00 83.25 307 THR A O 1
ATOM 2484 N N . TRP A 1 308 ? 18.472 -0.480 24.911 1.00 82.06 308 TRP A N 1
ATOM 2485 C CA . TRP A 1 308 ? 17.478 -0.262 23.872 1.00 82.06 308 TRP A CA 1
ATOM 2486 C C . TRP A 1 308 ? 16.140 0.041 24.545 1.00 82.06 308 TRP A C 1
ATOM 2488 O O . TRP A 1 308 ? 15.705 -0.681 25.443 1.00 82.06 308 TRP A O 1
ATOM 2498 N N . LYS A 1 309 ? 15.498 1.130 24.124 1.00 82.94 309 LYS A N 1
ATOM 2499 C CA . LYS A 1 309 ? 14.164 1.535 24.573 1.00 82.94 309 LYS A CA 1
ATOM 2500 C C . LYS A 1 309 ? 13.232 1.586 23.365 1.00 82.94 309 LYS A C 1
ATOM 2502 O O . LYS A 1 309 ? 13.708 2.024 22.317 1.00 82.94 309 LYS A O 1
ATOM 2507 N N . PRO A 1 310 ? 11.957 1.195 23.509 1.00 81.00 310 PRO A N 1
ATOM 2508 C CA . PRO A 1 310 ? 10.959 1.432 22.478 1.00 81.00 310 PRO A CA 1
ATOM 2509 C C . PRO A 1 310 ? 10.899 2.905 22.074 1.00 81.00 310 PRO A C 1
ATOM 2511 O O . PRO A 1 310 ? 10.926 3.781 22.943 1.00 81.00 310 PRO A O 1
ATOM 2514 N N . VAL A 1 311 ? 10.854 3.165 20.768 1.00 78.50 311 VAL A N 1
ATOM 2515 C CA . VAL A 1 311 ? 10.641 4.517 20.216 1.00 78.50 311 VAL A CA 1
ATOM 2516 C C . VAL A 1 311 ? 9.145 4.821 20.068 1.00 78.50 311 VAL A C 1
ATOM 2518 O O . VAL A 1 311 ? 8.736 5.951 20.314 1.00 78.50 311 VAL A O 1
ATOM 2521 N N . SER A 1 312 ? 8.340 3.796 19.773 1.00 79.12 312 SER A N 1
ATOM 2522 C CA . SER A 1 312 ? 6.871 3.797 19.824 1.00 79.12 312 SER A CA 1
ATOM 2523 C C . SER A 1 312 ? 6.371 2.660 20.737 1.00 79.12 312 SER A C 1
ATOM 2525 O O . SER A 1 312 ? 7.172 1.882 21.263 1.00 79.12 312 SER A O 1
ATOM 2527 N N . ALA A 1 313 ? 5.056 2.577 20.946 1.00 85.19 313 ALA A N 1
ATOM 2528 C CA . ALA A 1 313 ? 4.381 1.370 21.435 1.00 85.19 313 ALA A CA 1
ATOM 2529 C C . ALA A 1 313 ? 4.179 0.387 20.257 1.00 85.19 313 ALA A C 1
ATOM 2531 O O . ALA A 1 313 ? 5.088 0.279 19.440 1.00 85.19 313 ALA A O 1
ATOM 2532 N N . GLY A 1 314 ? 3.032 -0.298 20.161 1.00 85.88 314 GLY A N 1
ATOM 2533 C CA . GLY A 1 314 ? 2.589 -0.863 18.881 1.00 85.88 314 GLY A CA 1
ATOM 2534 C C . GLY A 1 314 ? 2.289 0.289 17.921 1.00 85.88 314 GLY A C 1
ATOM 2535 O O . GLY A 1 314 ? 3.126 0.654 17.107 1.00 85.88 314 GLY A O 1
ATOM 2536 N N . SER A 1 315 ? 1.190 1.011 18.161 1.00 90.81 315 SER A N 1
ATOM 2537 C CA . SER A 1 315 ? 0.761 2.128 17.303 1.00 90.81 315 SER A CA 1
ATOM 2538 C C . SER A 1 315 ? 0.849 3.508 17.967 1.00 90.81 315 SER A C 1
ATOM 2540 O O . SER A 1 315 ? 0.691 3.659 19.186 1.00 90.81 315 SER A O 1
ATOM 2542 N N . ASN A 1 316 ? 1.006 4.565 17.163 1.00 92.81 316 ASN A N 1
ATOM 2543 C CA . ASN A 1 316 ? 0.992 5.965 17.596 1.00 92.81 316 ASN A CA 1
ATOM 2544 C C . ASN A 1 316 ? -0.441 6.481 17.830 1.00 92.81 316 ASN A C 1
ATOM 2546 O O . ASN A 1 316 ? -0.950 7.401 17.178 1.00 92.81 316 ASN A O 1
ATOM 2550 N N . ILE A 1 317 ? -1.111 5.895 18.824 1.00 95.00 317 ILE A N 1
ATOM 2551 C CA . ILE A 1 317 ? -2.456 6.293 19.253 1.00 95.00 317 ILE A CA 1
ATOM 2552 C C . ILE A 1 317 ? -2.596 7.789 19.581 1.00 95.00 317 ILE A C 1
ATOM 2554 O O . ILE A 1 317 ? -3.630 8.359 19.222 1.00 95.00 317 ILE A O 1
ATOM 2558 N N . PRO A 1 318 ? -1.617 8.483 20.198 1.00 94.38 318 PRO A N 1
ATOM 2559 C CA . PRO A 1 318 ? -1.688 9.933 20.369 1.00 94.38 318 PRO A CA 1
ATOM 2560 C C . PRO A 1 318 ? -1.843 10.696 19.043 1.00 94.38 318 PRO A C 1
ATOM 2562 O O . PRO A 1 318 ? -2.640 11.638 18.976 1.00 94.38 318 PRO A O 1
ATOM 2565 N N . ALA A 1 319 ? -1.149 10.288 17.973 1.00 94.38 319 ALA A N 1
ATOM 2566 C CA . ALA A 1 319 ? -1.323 10.869 16.643 1.00 94.38 319 ALA A CA 1
ATOM 2567 C C . ALA A 1 319 ? -2.671 10.480 16.010 1.00 94.38 319 ALA A C 1
ATOM 2569 O O . ALA A 1 319 ? -3.405 11.358 15.546 1.00 94.38 319 ALA A O 1
ATOM 2570 N N . LEU A 1 320 ? -3.073 9.208 16.088 1.00 96.94 320 LEU A N 1
ATOM 2571 C CA . LEU A 1 320 ? -4.382 8.754 15.600 1.00 96.94 320 LEU A CA 1
ATOM 2572 C C . LEU A 1 320 ? -5.553 9.471 16.288 1.00 96.94 320 LEU A C 1
ATOM 2574 O O . LEU A 1 320 ? -6.521 9.858 15.634 1.00 96.94 320 LEU A O 1
ATOM 2578 N N . ASN A 1 321 ? -5.451 9.738 17.589 1.00 97.19 321 ASN A N 1
ATOM 2579 C CA . ASN A 1 321 ? -6.450 10.500 18.333 1.00 97.19 321 ASN A CA 1
ATOM 2580 C C . ASN A 1 321 ? -6.526 11.971 17.880 1.00 97.19 321 ASN A C 1
ATOM 2582 O O . ASN A 1 321 ? -7.618 12.541 17.906 1.00 97.19 321 ASN A O 1
ATOM 2586 N N . ARG A 1 322 ? -5.435 12.591 17.389 1.00 97.06 322 ARG A N 1
ATOM 2587 C CA . ARG A 1 322 ? -5.510 13.913 16.723 1.00 97.06 322 ARG A CA 1
ATOM 2588 C C . ARG A 1 322 ? -6.361 13.843 15.450 1.00 97.06 322 ARG A C 1
ATOM 2590 O O . ARG A 1 322 ? -7.215 14.709 15.245 1.00 97.06 322 ARG A O 1
ATOM 2597 N N . ILE A 1 323 ? -6.184 12.795 14.642 1.00 97.38 323 ILE A N 1
ATOM 2598 C CA . ILE A 1 323 ? -6.968 12.559 13.419 1.00 97.38 323 ILE A CA 1
ATOM 2599 C C . ILE A 1 323 ? -8.441 12.276 13.756 1.00 97.38 323 ILE A C 1
ATOM 2601 O O . ILE A 1 323 ? -9.330 12.836 13.114 1.00 97.38 323 ILE A O 1
ATOM 2605 N N . LEU A 1 324 ? -8.716 11.445 14.764 1.00 96.94 324 LEU A N 1
ATOM 2606 C CA . LEU A 1 324 ? -10.060 10.945 15.076 1.00 96.94 324 LEU A CA 1
ATOM 2607 C C . LEU A 1 324 ? -10.942 11.923 15.877 1.00 96.94 324 LEU A C 1
ATOM 2609 O O . LEU A 1 324 ? -12.174 11.854 15.800 1.00 96.94 324 LEU A O 1
ATOM 2613 N N . LYS A 1 325 ? -10.333 12.886 16.580 1.00 95.00 325 LYS A N 1
ATOM 2614 C CA . LYS A 1 325 ? -11.000 13.874 17.448 1.00 95.00 325 LYS A CA 1
ATOM 2615 C C . LYS A 1 325 ? -12.241 14.570 16.855 1.00 95.00 325 LYS A C 1
ATOM 2617 O O . LYS A 1 325 ? -13.226 14.682 17.590 1.00 95.00 325 LYS A O 1
ATOM 2622 N N . PRO A 1 326 ? -12.281 15.032 15.584 1.00 92.88 326 PRO A N 1
ATOM 2623 C CA . PRO A 1 326 ? -13.471 15.693 15.031 1.00 92.88 326 PRO A CA 1
ATOM 2624 C C . PRO A 1 326 ? -14.674 14.763 14.835 1.00 92.88 326 PRO A C 1
ATOM 2626 O O . PRO A 1 326 ? -15.802 15.238 14.712 1.00 92.88 326 PRO A O 1
ATOM 2629 N N . TYR A 1 327 ? -14.440 13.450 14.807 1.00 92.19 327 TYR A N 1
ATOM 2630 C CA . TYR A 1 327 ? -15.473 12.423 14.687 1.00 92.19 327 TYR A CA 1
ATOM 2631 C C . TYR A 1 327 ? -15.949 11.919 16.057 1.00 92.19 327 TYR A C 1
ATOM 2633 O O . TYR A 1 327 ? -16.783 11.027 16.109 1.00 92.19 327 TYR A O 1
ATOM 2641 N N . GLU A 1 328 ? -15.447 12.487 17.161 1.00 93.62 328 GLU A N 1
ATOM 2642 C CA . GLU A 1 328 ? -15.721 12.070 18.548 1.00 93.62 328 GLU A CA 1
ATOM 2643 C C . GLU A 1 328 ? -15.315 10.618 18.876 1.00 93.62 328 GLU A C 1
ATOM 2645 O O . GLU A 1 328 ? -15.820 10.038 19.839 1.00 93.62 328 GLU A O 1
ATOM 2650 N N . ILE A 1 329 ? -14.395 10.045 18.095 1.00 96.06 329 ILE A N 1
ATOM 2651 C CA . ILE A 1 329 ? -13.776 8.738 18.340 1.00 96.06 329 ILE A CA 1
ATOM 2652 C C . ILE A 1 329 ? -12.435 8.963 19.047 1.00 96.06 329 ILE A C 1
ATOM 2654 O O . ILE A 1 329 ? -11.698 9.881 18.690 1.00 96.06 329 ILE A O 1
ATOM 2658 N N . GLU A 1 330 ? -12.124 8.135 20.044 1.00 97.38 330 GLU A N 1
ATOM 2659 C CA . GLU A 1 330 ? -10.862 8.194 20.786 1.00 97.38 330 GLU A CA 1
ATOM 2660 C C . GLU A 1 330 ? -10.462 6.786 21.251 1.00 97.38 330 GLU A C 1
ATOM 2662 O O . GLU A 1 330 ? -11.259 6.077 21.878 1.00 97.38 330 GLU A O 1
ATOM 2667 N N . PHE A 1 331 ? -9.233 6.378 20.936 1.00 97.56 331 PHE A N 1
ATOM 2668 C CA . PHE A 1 331 ? -8.589 5.201 21.510 1.00 97.56 331 PHE A CA 1
ATOM 2669 C C . PHE A 1 331 ? -8.046 5.524 22.906 1.00 97.56 331 PHE A C 1
ATOM 2671 O O . PHE A 1 331 ? -7.557 6.623 23.173 1.00 97.56 331 PHE A O 1
ATOM 2678 N N . SER A 1 332 ? -8.127 4.549 23.801 1.00 94.75 332 SER A N 1
ATOM 2679 C CA . SER A 1 332 ? -7.564 4.599 25.147 1.00 94.75 332 SER A CA 1
ATOM 2680 C C . SER A 1 332 ? -6.130 4.061 25.182 1.00 94.75 332 SER A C 1
ATOM 2682 O O . SER A 1 332 ? -5.663 3.438 24.235 1.00 94.75 332 SER A O 1
ATOM 2684 N N . ASN A 1 333 ? -5.471 4.220 26.329 1.00 92.19 333 ASN A N 1
ATOM 2685 C CA . ASN A 1 333 ? -4.205 3.561 26.652 1.00 92.19 333 ASN A CA 1
ATOM 2686 C C . ASN A 1 333 ? -4.382 2.183 27.337 1.00 92.19 333 ASN A C 1
ATOM 2688 O O . ASN A 1 333 ? -3.474 1.711 28.029 1.00 92.19 333 ASN A O 1
ATOM 2692 N N . ARG A 1 334 ? -5.570 1.567 27.238 1.00 92.88 334 ARG A N 1
ATOM 2693 C CA . ARG A 1 334 ? -5.867 0.255 27.832 1.00 92.88 334 ARG A CA 1
ATOM 2694 C C . ARG A 1 334 ? -5.651 -0.833 26.795 1.00 92.88 334 ARG A C 1
ATOM 2696 O O . ARG A 1 334 ? -6.332 -0.864 25.770 1.00 92.88 334 ARG A O 1
ATOM 2703 N N . VAL A 1 335 ? -4.727 -1.737 27.106 1.00 93.25 335 VAL A N 1
ATOM 2704 C CA . VAL A 1 335 ? -4.328 -2.838 26.229 1.00 93.25 335 VAL A CA 1
ATOM 2705 C C . VAL A 1 335 ? -5.073 -4.099 26.634 1.00 93.25 335 VAL A C 1
ATOM 2707 O O . VAL A 1 335 ? -4.930 -4.574 27.763 1.00 93.25 335 VAL A O 1
ATOM 2710 N N . ILE A 1 336 ? -5.892 -4.635 25.734 1.00 93.44 336 ILE A N 1
ATOM 2711 C CA . ILE A 1 336 ? -6.833 -5.717 26.029 1.00 93.44 336 ILE A CA 1
ATOM 2712 C C . ILE A 1 336 ? -6.741 -6.872 25.032 1.00 93.44 336 ILE A C 1
ATOM 2714 O O . ILE A 1 336 ? -6.147 -6.788 23.966 1.00 93.44 336 ILE A O 1
ATOM 2718 N N . SER A 1 337 ? -7.295 -8.022 25.387 1.00 93.38 337 SER A N 1
ATOM 2719 C CA . SER A 1 337 ? -7.330 -9.217 24.540 1.00 93.38 337 SER A CA 1
ATOM 2720 C C . SER A 1 337 ? -8.569 -10.041 24.838 1.00 93.38 337 SER A C 1
ATOM 2722 O O . SER A 1 337 ? -9.109 -9.987 25.940 1.00 93.38 337 SER A O 1
ATOM 2724 N N . GLY A 1 338 ? -9.019 -10.831 23.870 1.00 92.06 338 GLY A N 1
ATOM 2725 C CA . GLY A 1 338 ? -10.185 -11.695 24.032 1.00 92.06 338 GLY A CA 1
ATOM 2726 C C . GLY A 1 338 ? -10.750 -12.127 22.688 1.00 92.06 338 GLY A C 1
ATOM 2727 O O . GLY A 1 338 ? -10.002 -12.408 21.755 1.00 92.06 338 GLY A O 1
ATOM 2728 N N . THR A 1 339 ? -12.070 -12.250 22.573 1.00 91.56 339 THR A N 1
ATOM 2729 C CA . THR A 1 339 ? -12.719 -12.722 21.340 1.00 91.56 339 THR A CA 1
ATOM 2730 C C . THR A 1 339 ? -13.883 -11.824 20.946 1.00 91.56 339 THR A C 1
ATOM 2732 O O . THR A 1 339 ? -14.833 -11.666 21.717 1.00 91.56 339 THR A O 1
ATOM 2735 N N . ILE A 1 340 ? -13.852 -11.304 19.719 1.00 90.62 340 ILE A N 1
ATOM 2736 C CA . ILE A 1 340 ? -15.033 -10.714 19.086 1.00 90.62 340 ILE A CA 1
ATOM 2737 C C . ILE A 1 340 ? -15.952 -11.857 18.652 1.00 90.62 340 ILE A C 1
ATOM 2739 O O . ILE A 1 340 ? -15.514 -12.833 18.035 1.00 90.62 340 ILE A O 1
ATOM 2743 N N . ARG A 1 341 ? -17.236 -11.742 18.997 1.00 88.06 341 ARG A N 1
ATOM 2744 C CA . ARG A 1 341 ? -18.295 -12.679 18.610 1.00 88.06 341 ARG A CA 1
ATOM 2745 C C . ARG A 1 341 ? -19.471 -11.885 18.062 1.00 88.06 341 ARG A C 1
ATOM 2747 O O . ARG A 1 341 ? -20.051 -11.077 18.779 1.00 88.06 341 ARG A O 1
ATOM 2754 N N . THR A 1 342 ? -19.807 -12.119 16.802 1.00 80.88 342 THR A N 1
ATOM 2755 C CA . THR A 1 342 ? -20.922 -11.473 16.096 1.00 80.88 342 THR A CA 1
ATOM 2756 C C . THR A 1 342 ? -21.725 -12.513 15.322 1.00 80.88 342 THR A C 1
ATOM 2758 O O . THR A 1 342 ? -21.322 -13.676 15.230 1.00 80.88 342 THR A O 1
ATOM 2761 N N . ASP A 1 343 ? -22.852 -12.098 14.750 1.00 71.44 343 ASP A N 1
ATOM 2762 C CA . ASP A 1 343 ? -23.695 -12.944 13.907 1.00 71.44 343 ASP A CA 1
ATOM 2763 C C . ASP A 1 343 ? -22.980 -13.271 12.580 1.00 71.44 343 ASP A C 1
ATOM 2765 O O . ASP A 1 343 ? -23.142 -12.584 11.576 1.00 71.44 343 ASP A O 1
ATOM 2769 N N . GLY A 1 344 ? -22.159 -14.325 12.589 1.00 78.75 344 GLY A N 1
ATOM 2770 C CA . GLY A 1 344 ? -21.435 -14.841 11.420 1.00 78.75 344 GLY A CA 1
ATOM 2771 C C . GLY A 1 344 ? -19.907 -14.760 11.504 1.00 78.75 344 GLY A C 1
ATOM 2772 O O . GLY A 1 344 ? -19.241 -15.516 10.802 1.00 78.75 344 GLY A O 1
ATOM 2773 N N . PHE A 1 345 ? -19.338 -13.935 12.393 1.00 84.69 345 PHE A N 1
ATOM 2774 C CA . PHE A 1 345 ? -17.883 -13.831 12.573 1.00 84.69 345 PHE A CA 1
ATOM 2775 C C . PHE A 1 345 ? -17.465 -14.069 14.026 1.00 84.69 345 PHE A C 1
ATOM 2777 O O . PHE A 1 345 ? -18.026 -13.492 14.962 1.00 84.69 345 PHE A O 1
ATOM 2784 N N . SER A 1 346 ? -16.418 -14.876 14.212 1.00 89.19 346 SER A N 1
ATOM 2785 C CA . SER A 1 346 ? -15.709 -15.000 15.486 1.00 89.19 346 SER A CA 1
ATOM 2786 C C . SER A 1 346 ? -14.208 -15.070 15.232 1.00 89.19 346 SER A C 1
ATOM 2788 O O . SER A 1 346 ? -13.742 -15.933 14.487 1.00 89.19 346 SER A O 1
ATOM 2790 N N . PHE A 1 347 ? -13.458 -14.169 15.858 1.00 89.75 347 PHE A N 1
ATOM 2791 C CA . PHE A 1 347 ? -12.000 -14.118 15.774 1.00 89.75 347 PHE A CA 1
ATOM 2792 C C . PHE A 1 347 ? -11.406 -13.559 17.071 1.00 89.75 347 PHE A C 1
ATOM 2794 O O . PHE A 1 347 ? -12.099 -12.927 17.879 1.00 89.75 347 PHE A O 1
ATOM 2801 N N . ARG A 1 348 ? -10.132 -13.877 17.304 1.00 89.56 348 ARG A N 1
ATOM 2802 C CA . ARG A 1 348 ? -9.394 -13.447 18.490 1.00 89.56 348 ARG A CA 1
ATOM 2803 C C . ARG A 1 348 ? -8.777 -12.075 18.241 1.00 89.56 348 ARG A C 1
ATOM 2805 O O . ARG A 1 348 ? -8.334 -11.804 17.135 1.00 89.56 348 ARG A O 1
ATOM 2812 N N . VAL A 1 349 ? -8.758 -11.275 19.296 1.00 89.69 349 VAL A N 1
ATOM 2813 C CA . VAL A 1 349 ? -8.140 -9.952 19.387 1.00 89.69 349 VAL A CA 1
ATOM 2814 C C . VAL A 1 349 ? -7.027 -10.059 20.435 1.00 89.69 349 VAL A C 1
ATOM 2816 O O . VAL A 1 349 ? -7.259 -10.659 21.498 1.00 89.69 349 VAL A O 1
ATOM 2819 N N . LYS A 1 350 ? -5.824 -9.563 20.139 1.00 88.81 350 LYS A N 1
ATOM 2820 C CA . LYS A 1 350 ? -4.624 -9.674 20.985 1.00 88.81 350 LYS A CA 1
ATOM 2821 C C . LYS A 1 350 ? -3.949 -8.314 21.096 1.00 88.81 350 LYS A C 1
ATOM 2823 O O . LYS A 1 350 ? -3.690 -7.693 20.086 1.00 88.81 350 LYS A O 1
ATOM 2828 N N . SER A 1 351 ? -3.629 -7.910 22.322 1.00 89.94 351 SER A N 1
ATOM 2829 C CA . SER A 1 351 ? -3.014 -6.612 22.633 1.00 89.94 351 SER A CA 1
ATOM 2830 C C . SER A 1 351 ? -3.654 -5.449 21.873 1.00 89.94 351 SER A C 1
ATOM 2832 O O . SER A 1 351 ? -2.977 -4.617 21.306 1.00 89.94 351 SER A O 1
ATOM 2834 N N . ALA A 1 352 ? -4.978 -5.382 21.877 1.00 92.31 352 ALA A N 1
ATOM 2835 C CA . ALA A 1 352 ? -5.708 -4.335 21.192 1.00 92.31 352 ALA A CA 1
ATOM 2836 C C . ALA A 1 352 ? -5.898 -3.100 22.069 1.00 92.31 352 ALA A C 1
ATOM 2838 O O . ALA A 1 352 ? -6.093 -3.213 23.285 1.00 92.31 352 ALA A O 1
ATOM 2839 N N . ALA A 1 353 ? -5.954 -1.928 21.450 1.00 94.62 353 ALA A N 1
ATOM 2840 C CA . ALA A 1 353 ? -6.386 -0.705 22.106 1.00 94.62 353 ALA A CA 1
ATOM 2841 C C . ALA A 1 353 ? -7.914 -0.653 22.251 1.00 94.62 353 ALA A C 1
ATOM 2843 O O . ALA A 1 353 ? -8.663 -0.728 21.272 1.00 94.62 353 ALA A O 1
ATOM 2844 N N . SER A 1 354 ? -8.406 -0.469 23.481 1.00 95.06 354 SER A N 1
ATOM 2845 C CA . SER A 1 354 ? -9.838 -0.231 23.698 1.00 95.06 354 SER A CA 1
ATOM 2846 C C . SER A 1 354 ? -10.229 1.212 23.354 1.00 95.06 354 SER A C 1
ATOM 2848 O O . SER A 1 354 ? -9.425 2.131 23.489 1.00 95.06 354 SER A O 1
ATOM 2850 N N . LEU A 1 355 ? -11.480 1.450 22.968 1.00 95.62 355 LEU A N 1
ATOM 2851 C CA . LEU A 1 355 ? -12.028 2.777 22.673 1.00 95.62 355 LEU A CA 1
ATOM 2852 C C . LEU A 1 355 ? -12.511 3.464 23.961 1.00 95.62 355 LEU A C 1
ATOM 2854 O O . LEU A 1 355 ? -13.364 2.929 24.669 1.00 95.62 355 LEU A O 1
ATOM 2858 N N . SER A 1 356 ? -11.990 4.658 24.261 1.00 94.94 356 SER A N 1
ATOM 2859 C CA . SER A 1 356 ? -12.436 5.495 25.389 1.00 94.94 356 SER A CA 1
ATOM 2860 C C . SER A 1 356 ? -13.647 6.356 25.029 1.00 94.94 356 SER A C 1
ATOM 2862 O O . SER A 1 356 ? -14.463 6.670 25.901 1.00 94.94 356 SER A O 1
ATOM 2864 N N . ARG A 1 357 ? -13.785 6.728 23.749 1.00 94.50 357 ARG A N 1
ATOM 2865 C CA . ARG A 1 357 ? -14.869 7.579 23.253 1.00 94.50 357 ARG A CA 1
ATOM 2866 C C . ARG A 1 357 ? -15.405 7.080 21.918 1.00 94.50 357 ARG A C 1
ATOM 2868 O O . ARG A 1 357 ? -14.651 6.723 21.016 1.00 94.50 357 ARG A O 1
ATOM 2875 N N . VAL A 1 358 ? -16.731 7.088 21.804 1.00 92.25 358 VAL A N 1
ATOM 2876 C CA . VAL A 1 358 ? -17.471 6.684 20.609 1.00 92.25 358 VAL A CA 1
ATOM 2877 C C . VAL A 1 358 ? -18.673 7.621 20.418 1.00 92.25 358 VAL A C 1
ATOM 2879 O O . VAL A 1 358 ? -19.422 7.831 21.378 1.00 92.25 358 VAL A O 1
ATOM 2882 N N . PRO A 1 359 ? -18.921 8.159 19.208 1.00 90.31 359 PRO A N 1
ATOM 2883 C CA . PRO A 1 359 ? -20.101 8.977 18.933 1.00 90.31 359 PRO A CA 1
ATOM 2884 C C . PRO A 1 359 ? -21.408 8.176 19.024 1.00 90.31 359 PRO A C 1
ATOM 2886 O O . PRO A 1 359 ? -21.491 7.004 18.641 1.00 90.31 359 PRO A O 1
ATOM 2889 N N . LEU A 1 360 ? -22.472 8.844 19.476 1.00 84.56 360 LEU A N 1
ATOM 2890 C CA . LEU A 1 360 ? -23.815 8.264 19.595 1.00 84.56 360 LEU A CA 1
ATOM 2891 C C . LEU A 1 360 ? -24.324 7.745 18.236 1.00 84.56 360 LEU A C 1
ATOM 2893 O O . LEU A 1 360 ? -24.101 8.371 17.201 1.00 84.56 360 LEU A O 1
ATOM 2897 N N . LYS A 1 361 ? -25.091 6.645 18.255 1.00 82.94 361 LYS A N 1
ATOM 2898 C CA . LYS A 1 361 ? -25.637 5.941 17.068 1.00 82.94 361 LYS A CA 1
ATOM 2899 C C . LYS A 1 361 ? -24.603 5.261 16.151 1.00 82.94 361 LYS A C 1
ATOM 2901 O O . LYS A 1 361 ? -24.971 4.844 15.056 1.00 82.94 361 LYS A O 1
ATOM 2906 N N . SER A 1 362 ? -23.357 5.111 16.592 1.00 87.62 362 SER A N 1
ATOM 2907 C CA . SER A 1 362 ? -22.365 4.285 15.888 1.00 87.62 362 SER A CA 1
ATOM 2908 C C . SER A 1 362 ? -22.605 2.792 16.098 1.00 87.62 362 SER A C 1
ATOM 2910 O O . SER A 1 362 ? -23.248 2.386 17.066 1.00 87.62 362 SER A O 1
ATOM 2912 N N . GLU A 1 363 ? -22.053 1.975 15.207 1.00 90.69 363 GLU A N 1
ATOM 2913 C CA . GLU A 1 363 ? -22.040 0.517 15.331 1.00 90.69 363 GLU A CA 1
ATOM 2914 C C . GLU A 1 363 ? -20.717 0.104 15.999 1.00 90.69 363 GLU A C 1
ATOM 2916 O O . GLU A 1 363 ? -19.653 0.493 15.525 1.00 90.69 363 GLU A O 1
ATOM 2921 N N . VAL A 1 364 ? -20.764 -0.625 17.120 1.00 92.19 364 VAL A N 1
ATOM 2922 C CA . VAL A 1 364 ? -19.607 -0.829 18.022 1.00 92.19 364 VAL A CA 1
ATOM 2923 C C . VAL A 1 364 ? -19.429 -2.302 18.360 1.00 92.19 364 VAL A C 1
ATOM 2925 O O . VAL A 1 364 ? -20.373 -2.908 18.865 1.00 92.19 364 VAL A O 1
ATOM 2928 N N . LEU A 1 365 ? -18.241 -2.879 18.159 1.00 91.81 365 LEU A N 1
ATOM 2929 C CA . LEU A 1 365 ? -17.962 -4.235 18.655 1.00 91.81 365 LEU A CA 1
ATOM 2930 C C . LEU A 1 365 ? -17.151 -4.204 19.939 1.00 91.81 365 LEU A C 1
ATOM 2932 O O . LEU A 1 365 ? -16.170 -3.464 20.065 1.00 91.81 365 LEU A O 1
ATOM 2936 N N . THR A 1 366 ? -17.568 -5.061 20.866 1.00 92.56 366 THR A N 1
ATOM 2937 C CA . THR A 1 366 ? -16.887 -5.311 22.128 1.00 92.56 366 THR A CA 1
ATOM 2938 C C . THR A 1 366 ? -16.179 -6.663 22.128 1.00 92.56 366 THR A C 1
ATOM 2940 O O . THR A 1 366 ? -16.566 -7.607 21.432 1.00 92.56 366 THR A O 1
ATOM 2943 N N . VAL A 1 367 ? -15.119 -6.757 22.926 1.00 91.12 367 VAL A N 1
ATOM 2944 C CA . VAL A 1 367 ? -14.354 -7.986 23.136 1.00 91.12 367 VAL A CA 1
ATOM 2945 C C . VAL A 1 367 ? -14.950 -8.767 24.301 1.00 91.12 367 VAL A C 1
ATOM 2947 O O . VAL A 1 367 ? -14.933 -8.303 25.437 1.00 91.12 367 VAL A O 1
ATOM 2950 N N . SER A 1 368 ? -15.424 -9.983 24.028 1.00 89.25 368 SER A N 1
ATOM 2951 C CA . SER A 1 368 ? -15.870 -10.925 25.060 1.00 89.25 368 SER A CA 1
ATOM 2952 C C . SER A 1 368 ? -14.693 -11.699 25.665 1.00 89.25 368 SER A C 1
ATOM 2954 O O . SER A 1 368 ? -13.678 -11.929 25.001 1.00 89.25 368 SER A O 1
ATOM 2956 N N . SER A 1 369 ? -14.843 -12.159 26.913 1.00 88.75 369 SER A N 1
ATOM 2957 C CA . SER A 1 369 ? -13.766 -12.821 27.683 1.00 88.75 369 SER A CA 1
ATOM 2958 C C . SER A 1 369 ? -12.505 -11.955 27.829 1.00 88.75 369 SER A C 1
ATOM 2960 O O . SER A 1 369 ? -11.386 -12.457 27.743 1.00 88.75 369 SER A O 1
ATOM 2962 N N . CYS A 1 370 ? -12.713 -10.653 28.037 1.00 90.94 370 CYS A N 1
ATOM 2963 C CA . CYS A 1 370 ? -11.679 -9.627 28.085 1.00 90.94 370 CYS A CA 1
ATOM 2964 C C . CYS A 1 370 ? -10.601 -9.899 29.154 1.00 90.94 370 CYS A C 1
ATOM 2966 O O . CYS A 1 370 ? -10.903 -10.130 30.332 1.00 90.94 370 CYS A O 1
ATOM 2968 N N . THR A 1 371 ? -9.335 -9.793 28.748 1.00 92.50 371 THR A N 1
ATOM 2969 C CA . THR A 1 371 ? -8.164 -9.691 29.627 1.00 92.50 371 THR A CA 1
ATOM 2970 C C . THR A 1 371 ? -7.363 -8.432 29.314 1.00 92.50 371 THR A C 1
ATOM 2972 O O . THR A 1 371 ? -7.008 -8.220 28.161 1.00 92.50 371 THR A O 1
ATOM 2975 N N . GLU A 1 372 ? -7.054 -7.628 30.326 1.00 91.25 372 GLU A N 1
ATOM 2976 C CA . GLU A 1 372 ? -6.348 -6.344 30.231 1.00 91.25 372 GLU A CA 1
ATOM 2977 C C . GLU A 1 372 ? -4.935 -6.463 30.800 1.00 91.25 372 GLU A C 1
ATOM 2979 O O . GLU A 1 372 ? -4.773 -7.009 31.893 1.00 91.25 372 GLU A O 1
ATOM 2984 N N . TYR A 1 373 ? -3.938 -5.925 30.099 1.00 88.00 373 TYR A N 1
ATOM 2985 C CA . TYR A 1 373 ? -2.565 -5.794 30.586 1.00 88.00 373 TYR A CA 1
ATOM 2986 C C . TYR A 1 373 ? -2.459 -4.565 31.499 1.00 88.00 373 TYR A C 1
ATOM 2988 O O . TYR A 1 373 ? -2.781 -3.452 31.095 1.00 88.00 373 TYR A O 1
ATOM 2996 N N . ILE A 1 374 ? -2.025 -4.772 32.744 1.00 80.94 374 ILE A N 1
ATOM 2997 C CA . ILE A 1 374 ? -2.165 -3.775 33.823 1.00 80.94 374 ILE A CA 1
ATOM 2998 C C . ILE A 1 374 ? -0.856 -3.036 34.120 1.00 80.94 374 ILE A C 1
ATOM 3000 O O . ILE A 1 374 ? -0.877 -1.967 34.722 1.00 80.94 374 ILE A O 1
ATOM 3004 N N . ASN A 1 375 ? 0.300 -3.649 33.842 1.00 73.44 375 ASN A N 1
ATOM 3005 C CA . ASN A 1 375 ? 1.572 -3.150 34.359 1.00 73.44 375 ASN A CA 1
ATOM 3006 C C . ASN A 1 375 ? 2.804 -3.565 33.547 1.00 73.44 375 ASN A C 1
ATOM 3008 O O . ASN A 1 375 ? 2.774 -4.466 32.710 1.00 73.44 375 ASN A O 1
ATOM 3012 N N . ARG A 1 376 ? 3.929 -2.960 33.941 1.00 63.25 376 ARG A N 1
ATOM 3013 C CA . ARG A 1 376 ? 5.306 -3.209 33.484 1.00 63.25 376 ARG A CA 1
ATOM 3014 C C . ARG A 1 376 ? 5.766 -4.676 33.448 1.00 63.25 376 ARG A C 1
ATOM 3016 O O . ARG A 1 376 ? 6.812 -4.968 32.892 1.00 63.25 376 ARG A O 1
ATOM 3023 N N . ARG A 1 377 ? 5.057 -5.611 34.085 1.00 66.75 377 ARG A N 1
ATOM 3024 C CA . ARG A 1 377 ? 5.394 -7.048 34.083 1.00 66.75 377 ARG A CA 1
ATOM 3025 C C . ARG A 1 377 ? 4.485 -7.863 33.159 1.00 66.75 377 ARG A C 1
ATOM 3027 O O . ARG A 1 377 ? 4.392 -9.072 33.347 1.00 66.75 377 ARG A O 1
ATOM 3034 N N . GLN A 1 378 ? 3.769 -7.202 32.243 1.00 70.44 378 GLN A N 1
ATOM 3035 C CA . GLN A 1 378 ? 2.779 -7.807 31.342 1.00 70.44 378 GLN A CA 1
ATOM 3036 C C . GLN A 1 378 ? 1.717 -8.642 32.090 1.00 70.44 378 GLN A C 1
ATOM 3038 O O . GLN A 1 378 ? 1.140 -9.583 31.546 1.00 70.44 378 GLN A O 1
ATOM 3043 N N . GLN A 1 379 ? 1.446 -8.320 33.361 1.00 78.81 379 GLN A N 1
ATOM 3044 C CA . GLN A 1 379 ? 0.431 -9.034 34.133 1.00 78.81 379 GLN A CA 1
ATOM 3045 C C . GLN A 1 379 ? -0.957 -8.676 33.620 1.00 78.81 379 GLN A C 1
ATOM 3047 O O . GLN A 1 379 ? -1.239 -7.504 33.368 1.00 78.81 379 GLN A O 1
ATOM 3052 N N . THR A 1 380 ? -1.825 -9.681 33.521 1.00 85.12 380 THR A N 1
ATOM 3053 C CA . THR A 1 380 ? -3.189 -9.525 33.018 1.00 85.12 380 THR A CA 1
ATOM 3054 C C . THR A 1 380 ? -4.242 -9.664 34.120 1.00 85.12 380 THR A C 1
ATOM 3056 O O . THR A 1 380 ? -4.120 -10.493 35.023 1.00 85.12 380 THR A O 1
ATOM 3059 N N . GLN A 1 381 ? -5.309 -8.866 34.036 1.00 90.75 381 GLN A N 1
ATOM 3060 C CA . GLN A 1 381 ? -6.548 -9.034 34.811 1.00 90.75 381 GLN A CA 1
ATOM 3061 C C . GLN A 1 381 ? -7.720 -9.336 33.886 1.00 90.75 381 GLN A C 1
ATOM 3063 O O . GLN A 1 381 ? -7.680 -9.021 32.703 1.00 90.75 381 GLN A O 1
ATOM 3068 N N . LYS A 1 382 ? -8.807 -9.890 34.427 1.00 91.69 382 LYS A N 1
ATOM 3069 C CA . LYS A 1 382 ? -10.082 -9.942 33.701 1.00 91.69 382 LYS A CA 1
ATOM 3070 C C . LYS A 1 382 ? -10.721 -8.554 33.676 1.00 91.69 382 LYS A C 1
ATOM 3072 O O . LYS A 1 382 ? -10.913 -7.959 34.735 1.00 91.69 382 LYS A O 1
ATOM 3077 N N . CYS A 1 383 ? -11.096 -8.089 32.491 1.00 89.44 383 CYS A N 1
ATOM 3078 C CA . CYS A 1 383 ? -11.895 -6.882 32.283 1.00 89.44 383 CYS A CA 1
ATOM 3079 C C . CYS A 1 383 ? -13.367 -7.239 32.012 1.00 89.44 383 CYS A C 1
ATOM 3081 O O . CYS A 1 383 ? -13.737 -8.410 31.883 1.00 89.44 383 CYS A O 1
ATOM 3083 N N . LYS A 1 384 ? -14.229 -6.216 31.980 1.00 90.44 384 LYS A N 1
ATOM 3084 C CA . LYS A 1 384 ? -15.575 -6.334 31.397 1.00 90.44 384 LYS A CA 1
ATOM 3085 C C . LYS A 1 384 ? -15.462 -6.349 29.871 1.00 90.44 384 LYS A C 1
ATOM 3087 O O . LYS A 1 384 ? -14.372 -6.177 29.344 1.00 90.44 384 LYS A O 1
ATOM 3092 N N . ASP A 1 385 ? -16.573 -6.533 29.171 1.00 89.69 385 ASP A N 1
ATOM 3093 C CA . ASP A 1 385 ? -16.583 -6.372 27.719 1.00 89.69 385 ASP A CA 1
ATOM 3094 C C . ASP A 1 385 ? -16.287 -4.901 27.368 1.00 89.69 385 ASP A C 1
ATOM 3096 O O . ASP A 1 385 ? -17.020 -3.999 27.777 1.00 89.69 385 ASP A O 1
ATOM 3100 N N . GLU A 1 386 ? -15.203 -4.669 26.630 1.00 91.25 386 GLU A N 1
ATOM 3101 C CA . GLU A 1 386 ? -14.707 -3.342 26.237 1.00 91.25 386 GLU A CA 1
ATOM 3102 C C . GLU A 1 386 ? -14.829 -3.159 24.721 1.00 91.25 386 GLU A C 1
ATOM 3104 O O . GLU A 1 386 ? -14.674 -4.121 23.966 1.00 91.25 386 GLU A O 1
ATOM 3109 N N . ALA A 1 387 ? -15.086 -1.934 24.260 1.00 93.62 387 ALA A N 1
ATOM 3110 C CA . ALA A 1 387 ? -15.166 -1.615 22.834 1.00 93.62 387 ALA A CA 1
ATOM 3111 C C . ALA A 1 387 ? -13.772 -1.567 22.187 1.00 93.62 387 ALA A C 1
ATOM 3113 O O . ALA A 1 387 ? -12.864 -0.964 22.750 1.00 93.62 387 ALA A O 1
ATOM 3114 N N . VAL A 1 388 ? -13.619 -2.144 20.991 1.00 94.38 388 VAL A N 1
ATOM 3115 C CA . VAL A 1 388 ? -12.375 -2.087 20.177 1.00 94.38 388 VAL A CA 1
ATOM 3116 C C . VAL A 1 388 ? -12.614 -1.676 18.729 1.00 94.38 388 VAL A C 1
ATOM 3118 O O . VAL A 1 388 ? -11.680 -1.304 18.030 1.00 94.38 388 VAL A O 1
ATOM 3121 N N . PHE A 1 389 ? -13.860 -1.754 18.265 1.00 95.75 389 PHE A N 1
ATOM 3122 C CA . PHE A 1 389 ? -14.259 -1.404 16.908 1.00 95.75 389 PHE A CA 1
ATOM 3123 C C . PHE A 1 389 ? -15.384 -0.382 16.956 1.00 95.75 389 PHE A C 1
ATOM 3125 O O . PHE A 1 389 ? -16.352 -0.568 17.698 1.00 95.75 389 PHE A O 1
ATOM 3132 N N . VAL A 1 390 ? -15.314 0.626 16.095 1.00 95.12 390 VAL A N 1
ATOM 3133 C CA . VAL A 1 390 ? -16.412 1.542 15.804 1.00 95.12 390 VAL A CA 1
ATOM 3134 C C . VAL A 1 390 ? -16.533 1.759 14.299 1.00 95.12 390 VAL A C 1
ATOM 3136 O O . VAL A 1 390 ? -15.564 2.075 13.617 1.00 95.12 390 VAL A O 1
ATOM 3139 N N . LEU A 1 391 ? -17.760 1.663 13.792 1.00 93.31 391 LEU A N 1
ATOM 3140 C CA . LEU A 1 391 ? -18.162 2.205 12.503 1.00 93.31 391 LEU A CA 1
ATOM 3141 C C . LEU A 1 391 ? -19.139 3.356 12.754 1.00 93.31 391 LEU A C 1
ATOM 3143 O O . LEU A 1 391 ? -20.286 3.142 13.157 1.00 93.31 391 LEU A O 1
ATOM 3147 N N . SER A 1 392 ? -18.677 4.581 12.517 1.00 89.94 392 SER A N 1
ATOM 3148 C CA . SER A 1 392 ? -19.465 5.799 12.676 1.00 89.94 392 SER A CA 1
ATOM 3149 C C . SER A 1 392 ? -19.796 6.429 11.327 1.00 89.94 392 SER A C 1
ATOM 3151 O O . SER A 1 392 ? -18.951 6.542 10.437 1.00 89.94 392 SER A O 1
ATOM 3153 N N . LYS A 1 393 ? -21.055 6.840 11.174 1.00 81.56 393 LYS A N 1
ATOM 3154 C CA . LYS A 1 393 ? -21.599 7.480 9.973 1.00 81.56 393 LYS A CA 1
ATOM 3155 C C . LYS A 1 393 ? -22.531 8.600 10.402 1.00 81.56 393 LYS A C 1
ATOM 3157 O O . LYS A 1 393 ? -23.414 8.379 11.234 1.00 81.56 393 LYS A O 1
ATOM 3162 N N . ARG A 1 394 ? -22.392 9.780 9.799 1.00 72.31 394 ARG A N 1
ATOM 3163 C CA . ARG A 1 394 ? -23.330 10.895 9.995 1.00 72.31 394 ARG A CA 1
ATOM 3164 C C . ARG A 1 394 ? -24.194 11.068 8.746 1.00 72.31 394 ARG A C 1
ATOM 3166 O O . ARG A 1 394 ? -23.750 10.797 7.639 1.00 72.31 394 ARG A O 1
ATOM 3173 N N . SER A 1 395 ? -25.452 11.470 8.925 1.00 56.78 395 SER A N 1
ATOM 3174 C CA . SER A 1 395 ? -26.424 11.603 7.830 1.00 56.78 395 SER A CA 1
ATOM 3175 C C . SER A 1 395 ? -27.077 12.991 7.805 1.00 56.78 395 SER A C 1
ATOM 3177 O O . SER A 1 395 ? -27.112 13.700 8.812 1.00 56.78 395 SER A O 1
ATOM 3179 N N . VAL A 1 396 ? -27.621 13.329 6.632 1.00 50.22 396 VAL A N 1
ATOM 3180 C CA . VAL A 1 396 ? -28.385 14.525 6.227 1.00 50.22 396 VAL A CA 1
ATOM 3181 C C . VAL A 1 396 ? -27.579 15.769 5.816 1.00 50.22 396 VAL A C 1
ATOM 3183 O O . VAL A 1 396 ? -27.985 16.398 4.844 1.00 50.22 396 VAL A O 1
ATOM 3186 N N . LEU A 1 397 ? -26.464 16.141 6.466 1.00 49.44 397 LEU A N 1
ATOM 3187 C CA . LEU A 1 397 ? -25.745 17.400 6.128 1.00 49.44 397 LEU A CA 1
ATOM 3188 C C . LEU A 1 397 ? -24.207 17.334 6.049 1.00 49.44 397 LEU A C 1
ATOM 3190 O O . LEU A 1 397 ? -23.595 18.263 5.532 1.00 49.44 397 LEU A O 1
ATOM 3194 N N . GLN A 1 398 ? -23.569 16.275 6.547 1.00 52.22 398 GLN A N 1
ATOM 3195 C CA . GLN A 1 398 ? -22.119 16.068 6.440 1.00 52.22 398 GLN A CA 1
ATOM 3196 C C . GLN A 1 398 ? -21.871 14.608 6.081 1.00 52.22 398 GLN A C 1
ATOM 3198 O O . GLN A 1 398 ? -22.368 13.719 6.769 1.00 52.22 398 GLN A O 1
ATOM 3203 N N . ASN A 1 399 ? -21.146 14.380 4.989 1.00 67.62 399 ASN A N 1
ATOM 3204 C CA . ASN A 1 399 ? -21.131 13.103 4.282 1.00 67.62 399 ASN A CA 1
ATOM 3205 C C . ASN A 1 399 ? -19.841 12.318 4.566 1.00 67.62 399 ASN A C 1
ATOM 3207 O O . ASN A 1 399 ? -19.073 12.018 3.655 1.00 67.62 399 ASN A O 1
ATOM 3211 N N . TRP A 1 400 ? -19.591 12.034 5.849 1.00 82.00 400 TRP A N 1
ATOM 3212 C CA . TRP A 1 400 ? -18.419 11.281 6.298 1.00 82.00 400 TRP A CA 1
ATOM 3213 C C . TRP A 1 400 ? -18.786 9.918 6.892 1.00 82.00 400 TRP A C 1
ATOM 3215 O O . TRP A 1 400 ? -19.821 9.742 7.542 1.00 82.00 400 TRP A O 1
ATOM 3225 N N . SER A 1 401 ? -17.884 8.958 6.688 1.00 90.12 401 SER A N 1
ATOM 3226 C CA . SER A 1 401 ? -17.915 7.619 7.273 1.00 90.12 401 SER A CA 1
ATOM 3227 C C . SER A 1 401 ? -16.520 7.310 7.803 1.00 90.12 401 SER A C 1
ATOM 3229 O O . SER A 1 401 ? -15.556 7.370 7.040 1.00 90.12 401 SER A O 1
ATOM 3231 N N . VAL A 1 402 ? -16.417 6.973 9.089 1.00 94.62 402 VAL A N 1
ATOM 3232 C CA . VAL A 1 402 ? -15.152 6.620 9.745 1.00 94.62 402 VAL A CA 1
ATOM 3233 C C . VAL A 1 402 ? -15.278 5.248 10.390 1.00 94.62 402 VAL A C 1
ATOM 3235 O O . VAL A 1 402 ? -16.241 4.977 11.109 1.00 94.62 402 VAL A O 1
ATOM 3238 N N . LEU A 1 403 ? -14.304 4.388 10.120 1.00 96.38 403 LEU A N 1
ATOM 3239 C CA . LEU A 1 403 ? -14.101 3.115 10.797 1.00 96.38 403 LEU A CA 1
ATOM 3240 C C . LEU A 1 403 ? -12.818 3.227 11.619 1.00 96.38 403 LEU A C 1
ATOM 3242 O O . LEU A 1 403 ? -11.799 3.655 11.083 1.00 96.38 403 LEU A O 1
ATOM 3246 N N . ALA A 1 404 ? -12.874 2.851 12.894 1.00 97.38 404 ALA A N 1
ATOM 3247 C CA . ALA A 1 404 ? -11.694 2.712 13.736 1.00 97.38 404 ALA A CA 1
ATOM 3248 C C . ALA A 1 404 ? -11.698 1.331 14.403 1.00 97.38 404 ALA A C 1
ATOM 3250 O O . ALA A 1 404 ? -12.726 0.908 14.941 1.00 97.38 404 ALA A O 1
ATOM 3251 N N . PHE A 1 405 ? -10.573 0.626 14.350 1.00 96.69 405 PHE A N 1
ATOM 3252 C CA . PHE A 1 405 ? -10.382 -0.690 14.956 1.00 96.69 405 PHE A CA 1
ATOM 3253 C C . PHE A 1 405 ? -9.021 -0.736 15.648 1.00 96.69 405 PHE A C 1
ATOM 3255 O O . PHE A 1 405 ? -8.048 -0.276 15.067 1.00 96.69 405 PHE A O 1
ATOM 3262 N N . GLY A 1 406 ? -8.968 -1.235 16.881 1.00 94.56 406 GLY A N 1
ATOM 3263 C CA . GLY A 1 406 ? -7.762 -1.210 17.716 1.00 94.56 406 GLY A CA 1
ATOM 3264 C C . GLY A 1 406 ? -6.939 -2.498 17.733 1.00 94.56 406 GLY A C 1
ATOM 3265 O O . GLY A 1 406 ? -6.272 -2.714 18.733 1.00 94.56 406 GLY A O 1
ATOM 3266 N N . ASP A 1 407 ? -7.041 -3.364 16.718 1.00 91.69 407 ASP A N 1
ATOM 3267 C CA . ASP A 1 407 ? -6.235 -4.591 16.572 1.00 91.69 407 ASP A CA 1
ATOM 3268 C C . ASP A 1 407 ? -5.737 -4.708 15.122 1.00 91.69 407 ASP A C 1
ATOM 3270 O O . ASP A 1 407 ? -6.537 -4.776 14.181 1.00 91.69 407 ASP A O 1
ATOM 3274 N N . THR A 1 408 ? -4.421 -4.743 14.944 1.00 90.06 408 THR A N 1
ATOM 3275 C CA . THR A 1 408 ? -3.735 -5.023 13.669 1.00 90.06 408 THR A CA 1
ATOM 3276 C C . THR A 1 408 ? -3.133 -6.424 13.649 1.00 90.06 408 THR A C 1
ATOM 3278 O O . THR A 1 408 ? -2.982 -6.989 12.566 1.00 90.06 408 THR A O 1
ATOM 3281 N N . HIS A 1 409 ? -2.936 -7.056 14.816 1.00 86.56 409 HIS A N 1
ATOM 3282 C CA . HIS A 1 409 ? -2.470 -8.443 14.938 1.00 86.56 409 HIS A CA 1
ATOM 3283 C C . HIS A 1 409 ? -3.250 -9.409 14.027 1.00 86.56 409 HIS A C 1
ATOM 3285 O O . HIS A 1 409 ? -2.655 -10.271 13.383 1.00 86.56 409 HIS A O 1
ATOM 3291 N N . CYS A 1 410 ? -4.586 -9.298 13.918 1.00 84.88 410 CYS A N 1
ATOM 3292 C CA . CYS A 1 410 ? -5.354 -10.190 13.030 1.00 84.88 410 CYS A CA 1
ATOM 3293 C C . CYS A 1 410 ? -5.169 -9.925 11.520 1.00 84.88 410 CYS A C 1
ATOM 3295 O O . CYS A 1 410 ? -5.680 -10.697 10.703 1.00 84.88 410 CYS A O 1
ATOM 3297 N N . LEU A 1 411 ? -4.440 -8.869 11.147 1.00 88.00 411 LEU A N 1
ATOM 3298 C CA . LEU A 1 411 ? -4.019 -8.513 9.788 1.00 88.00 411 LEU A CA 1
ATOM 3299 C C . LEU A 1 411 ? -2.657 -9.116 9.442 1.00 88.00 411 LEU A C 1
ATOM 3301 O O . LEU A 1 411 ? -2.468 -9.571 8.305 1.00 88.00 411 LEU A O 1
ATOM 3305 N N . ASP A 1 412 ? -1.740 -9.133 10.413 1.00 83.38 412 ASP A N 1
ATOM 3306 C CA . ASP A 1 412 ? -0.399 -9.671 10.243 1.00 83.38 412 ASP A CA 1
ATOM 3307 C C . ASP A 1 412 ? -0.445 -11.177 9.935 1.00 83.38 412 ASP A C 1
ATOM 3309 O O . ASP A 1 412 ? -0.977 -12.009 10.679 1.00 83.38 412 ASP A O 1
ATOM 3313 N N . SER A 1 413 ? 0.111 -11.525 8.777 1.00 79.25 413 SER A N 1
ATOM 3314 C CA . SER A 1 413 ? 0.113 -12.886 8.233 1.00 79.25 413 SER A CA 1
ATOM 3315 C C . SER A 1 413 ? 1.409 -13.651 8.529 1.00 79.25 413 SER A C 1
ATOM 3317 O O . SER A 1 413 ? 1.571 -14.777 8.055 1.00 79.25 413 SER A O 1
ATOM 3319 N N . ALA A 1 414 ? 2.359 -13.043 9.244 1.00 70.19 414 ALA A N 1
ATOM 3320 C CA . ALA A 1 414 ? 3.650 -13.629 9.583 1.00 70.19 414 ALA A CA 1
ATOM 3321 C C . ALA A 1 414 ? 3.668 -14.230 11.000 1.00 70.19 414 ALA A C 1
ATOM 3323 O O . ALA A 1 414 ? 4.259 -15.295 11.220 1.00 70.19 414 ALA A O 1
ATOM 3324 N N . TYR A 1 415 ? 2.987 -13.589 11.948 1.00 65.81 415 TYR A N 1
ATOM 3325 C CA . TYR A 1 415 ? 2.818 -14.019 13.332 1.00 65.81 415 TYR A CA 1
ATOM 3326 C C . TYR A 1 415 ? 1.497 -14.747 13.569 1.00 65.81 415 TYR A C 1
ATOM 3328 O O . TYR A 1 415 ? 1.427 -15.611 14.453 1.00 65.81 415 TYR A O 1
ATOM 3336 N N . THR A 1 416 ? 0.452 -14.470 12.784 1.00 61.38 416 THR A N 1
ATOM 3337 C CA . THR A 1 416 ? -0.804 -15.220 12.905 1.00 61.38 416 THR A CA 1
ATOM 3338 C C . THR A 1 416 ? -0.679 -16.607 12.259 1.00 61.38 416 THR A C 1
ATOM 3340 O O . THR A 1 416 ? -0.115 -16.786 11.182 1.00 61.38 416 THR A O 1
ATOM 3343 N N . LYS A 1 417 ? -1.124 -17.622 13.009 1.00 57.19 417 LYS A N 1
ATOM 3344 C CA . LYS A 1 417 ? -1.187 -19.046 12.620 1.00 57.19 417 LYS A CA 1
ATOM 3345 C C . LYS A 1 417 ? -2.549 -19.649 12.986 1.00 57.19 417 LYS A C 1
ATOM 3347 O O . LYS A 1 417 ? -2.683 -20.865 13.134 1.00 57.19 417 LYS A O 1
ATOM 3352 N N . ASP A 1 418 ? -3.530 -18.791 13.252 1.00 56.78 418 ASP A N 1
ATOM 3353 C CA . ASP A 1 418 ? -4.831 -19.161 13.799 1.00 56.78 418 ASP A CA 1
ATOM 3354 C C . ASP A 1 418 ? -5.796 -19.408 12.638 1.00 56.78 418 ASP A C 1
ATOM 3356 O O . ASP A 1 418 ? -6.104 -18.513 11.855 1.00 56.78 418 ASP A O 1
ATOM 3360 N N . SER A 1 419 ? -6.379 -20.606 12.570 1.00 54.44 419 SER A N 1
ATOM 3361 C CA . SER A 1 419 ? -7.279 -21.038 11.483 1.00 54.44 419 SER A CA 1
ATOM 3362 C C . SER A 1 419 ? -8.547 -20.185 11.275 1.00 54.44 419 SER A C 1
ATOM 3364 O O . SER A 1 419 ? -9.326 -20.456 10.362 1.00 54.44 419 SER A O 1
ATOM 3366 N N . ASN A 1 420 ? -8.751 -19.151 12.095 1.00 59.84 420 ASN A N 1
ATOM 3367 C CA . ASN A 1 420 ? -9.841 -18.182 12.029 1.00 59.84 420 ASN A CA 1
ATOM 3368 C C . ASN A 1 420 ? -9.441 -16.816 11.423 1.00 59.84 420 ASN A C 1
ATOM 3370 O O . ASN A 1 420 ? -10.294 -15.932 11.379 1.00 59.84 420 ASN A O 1
ATOM 3374 N N . GLU A 1 421 ? -8.205 -16.623 10.938 1.00 64.19 421 GLU A N 1
ATOM 3375 C CA . GLU A 1 421 ? -7.738 -15.395 10.243 1.00 64.19 421 GLU A CA 1
ATOM 3376 C C . GLU A 1 421 ? -8.739 -14.885 9.192 1.00 64.19 421 GLU A C 1
ATOM 3378 O O . GLU A 1 421 ? -9.108 -13.709 9.166 1.00 64.19 421 GLU A O 1
ATOM 3383 N N . GLY A 1 422 ? -9.276 -15.804 8.380 1.00 70.94 422 GLY A N 1
ATOM 3384 C CA . GLY A 1 422 ? -10.268 -15.492 7.351 1.00 70.94 422 GLY A CA 1
ATOM 3385 C C . GLY A 1 422 ? -11.532 -14.800 7.878 1.00 70.94 422 GLY A C 1
ATOM 3386 O O . GLY A 1 422 ? -12.173 -14.074 7.118 1.00 70.94 422 GLY A O 1
ATOM 3387 N N . ASN A 1 423 ? -11.873 -14.951 9.163 1.00 86.75 423 ASN A N 1
ATOM 3388 C CA . ASN A 1 423 ? -13.016 -14.277 9.782 1.00 86.75 423 ASN A CA 1
ATOM 3389 C C . ASN A 1 423 ? -12.727 -12.794 10.066 1.00 86.75 423 ASN A C 1
ATOM 3391 O O . ASN A 1 423 ? -13.622 -11.980 9.856 1.00 86.75 423 ASN A O 1
ATOM 3395 N N . CYS A 1 424 ? -11.505 -12.433 10.485 1.00 89.81 424 CYS A N 1
ATOM 3396 C CA . CYS A 1 424 ? -11.088 -11.031 10.658 1.00 89.81 424 CYS A CA 1
ATOM 3397 C C . CYS A 1 424 ? -11.086 -10.308 9.301 1.00 89.81 424 CYS A C 1
ATOM 3399 O O . CYS A 1 424 ? -11.744 -9.277 9.145 1.00 89.81 424 CYS A O 1
ATOM 3401 N N . TYR A 1 425 ? -10.467 -10.908 8.276 1.00 91.50 425 TYR A N 1
ATOM 3402 C CA . TYR A 1 425 ? -10.460 -10.338 6.923 1.00 91.50 425 TYR A CA 1
ATOM 3403 C C . TYR A 1 425 ? -11.875 -10.170 6.361 1.00 91.50 425 TYR A C 1
ATOM 3405 O O . TYR A 1 425 ? -12.216 -9.104 5.852 1.00 91.50 425 TYR A O 1
ATOM 3413 N N . SER A 1 426 ? -12.716 -11.206 6.470 1.00 91.69 426 SER A N 1
ATOM 3414 C CA . SER A 1 426 ? -14.093 -11.164 5.959 1.00 91.69 426 SER A CA 1
ATOM 3415 C C . SER A 1 426 ? -14.949 -10.136 6.699 1.00 91.69 426 SER A C 1
ATOM 3417 O O . SER A 1 426 ? -15.763 -9.463 6.069 1.00 91.69 426 SER A O 1
ATOM 3419 N N . PHE A 1 427 ? -14.738 -9.967 8.008 1.00 92.50 427 PHE A N 1
ATOM 3420 C CA . PHE A 1 427 ? -15.403 -8.938 8.802 1.00 92.50 427 PHE A CA 1
ATOM 3421 C C . PHE A 1 427 ? -15.025 -7.520 8.343 1.00 92.50 427 PHE A C 1
ATOM 3423 O O . PHE A 1 427 ? -15.914 -6.706 8.087 1.00 92.50 427 PHE A O 1
ATOM 3430 N N . LEU A 1 428 ? -13.731 -7.222 8.180 1.00 93.75 428 LEU A N 1
ATOM 3431 C CA . LEU A 1 428 ? -13.291 -5.897 7.727 1.00 93.75 428 LEU A CA 1
ATOM 3432 C C . LEU A 1 428 ? -13.729 -5.611 6.286 1.00 93.75 428 LEU A C 1
ATOM 3434 O O . LEU A 1 428 ? -14.217 -4.519 6.005 1.00 93.75 428 LEU A O 1
ATOM 3438 N N . ILE A 1 429 ? -13.662 -6.601 5.391 1.00 94.44 429 ILE A N 1
ATOM 3439 C CA . ILE A 1 429 ? -14.210 -6.502 4.028 1.00 94.44 429 ILE A CA 1
ATOM 3440 C C . ILE A 1 429 ? -15.708 -6.165 4.068 1.00 94.44 429 ILE A C 1
ATOM 3442 O O . ILE A 1 429 ? -16.143 -5.235 3.390 1.00 94.44 429 ILE A O 1
ATOM 3446 N N . TYR A 1 430 ? -16.491 -6.856 4.900 1.00 92.19 430 TYR A N 1
ATOM 3447 C CA . TYR A 1 430 ? -17.919 -6.580 5.074 1.00 92.19 430 TYR A CA 1
ATOM 3448 C C . TYR A 1 430 ? -18.185 -5.165 5.621 1.00 92.19 430 TYR A C 1
ATOM 3450 O O . TYR A 1 430 ? -19.106 -4.479 5.165 1.00 92.19 430 TYR A O 1
ATOM 3458 N N . ALA A 1 431 ? -17.353 -4.680 6.548 1.00 91.94 431 ALA A N 1
ATOM 3459 C CA . ALA A 1 431 ? -17.437 -3.314 7.055 1.00 91.94 431 ALA A CA 1
ATOM 3460 C C . ALA A 1 431 ? -17.148 -2.269 5.956 1.00 91.94 431 ALA A C 1
ATOM 3462 O O . ALA A 1 431 ? -17.935 -1.330 5.796 1.00 91.94 431 ALA A O 1
ATOM 3463 N N . LEU A 1 432 ? -16.102 -2.469 5.141 1.00 93.31 432 LEU A N 1
ATOM 3464 C CA . LEU A 1 432 ? -15.783 -1.629 3.975 1.00 93.31 432 LEU A CA 1
ATOM 3465 C C . LEU A 1 432 ? -16.924 -1.623 2.947 1.00 93.31 432 LEU A C 1
ATOM 3467 O O . LEU A 1 432 ? -17.317 -0.565 2.454 1.00 93.31 432 LEU A O 1
ATOM 3471 N N . GLU A 1 433 ? -17.525 -2.778 2.651 1.00 90.94 433 GLU A N 1
ATOM 3472 C CA . GLU A 1 433 ? -18.688 -2.846 1.760 1.00 90.94 433 GLU A CA 1
ATOM 3473 C C . GLU A 1 433 ? -19.895 -2.085 2.328 1.00 90.94 433 GLU A C 1
ATOM 3475 O O . GLU A 1 433 ? -20.565 -1.351 1.600 1.00 90.94 433 GLU A O 1
ATOM 3480 N N . ARG A 1 434 ? -20.151 -2.147 3.641 1.00 85.50 434 ARG A N 1
ATOM 3481 C CA . ARG A 1 434 ? -21.212 -1.332 4.257 1.00 85.50 434 ARG A CA 1
ATOM 3482 C C . ARG A 1 434 ? -20.897 0.162 4.291 1.00 85.50 434 ARG A C 1
ATOM 3484 O O . ARG A 1 434 ? -21.837 0.962 4.300 1.00 85.50 434 ARG A O 1
ATOM 3491 N N . MET A 1 435 ? -19.632 0.573 4.335 1.00 87.06 435 MET A N 1
ATOM 3492 C CA . MET A 1 435 ? -19.244 1.976 4.127 1.00 87.06 435 MET A CA 1
ATOM 3493 C C . MET A 1 435 ? -19.543 2.404 2.684 1.00 87.06 435 MET A C 1
ATOM 3495 O O . MET A 1 435 ? -20.213 3.414 2.475 1.00 87.06 435 MET A O 1
ATOM 3499 N N . SER A 1 436 ? -19.162 1.583 1.699 1.00 79.12 436 SER A N 1
ATOM 3500 C CA . SER A 1 436 ? -19.350 1.881 0.274 1.00 79.12 436 SER A CA 1
ATOM 3501 C C . SER A 1 436 ? -20.828 1.973 -0.140 1.00 79.12 436 SER A C 1
ATOM 3503 O O . SER A 1 436 ? -21.207 2.863 -0.900 1.00 79.12 436 SER A O 1
ATOM 3505 N N . LEU A 1 437 ? -21.690 1.113 0.416 1.00 63.41 437 LEU A N 1
ATOM 3506 C CA . LEU A 1 437 ? -23.137 1.128 0.168 1.00 63.41 437 LEU A CA 1
ATOM 3507 C C . LEU A 1 437 ? -23.841 2.349 0.782 1.00 63.41 437 LEU A C 1
ATOM 3509 O O . LEU A 1 437 ? -24.833 2.824 0.232 1.00 63.41 437 LEU A O 1
ATOM 3513 N N . ALA A 1 438 ? -23.344 2.868 1.910 1.00 52.56 438 ALA A N 1
ATOM 3514 C CA . ALA A 1 438 ? -23.940 4.023 2.586 1.00 52.56 438 ALA A CA 1
ATOM 3515 C C . ALA A 1 438 ? -23.715 5.346 1.833 1.00 52.56 438 ALA A C 1
ATOM 3517 O O . ALA A 1 438 ? -24.530 6.256 1.958 1.00 52.56 438 ALA A O 1
ATOM 3518 N N . ALA A 1 439 ? -22.673 5.433 0.999 1.00 51.91 439 ALA A N 1
ATOM 3519 C CA . ALA A 1 439 ? -22.436 6.583 0.126 1.00 51.91 439 ALA A CA 1
ATOM 3520 C C . ALA A 1 439 ? -23.493 6.741 -0.991 1.00 51.91 439 ALA A C 1
ATOM 3522 O O . ALA A 1 439 ? -23.539 7.787 -1.634 1.00 51.91 439 ALA A O 1
ATOM 3523 N N . ASN A 1 440 ? -24.329 5.719 -1.231 1.00 46.34 440 ASN A N 1
ATOM 3524 C CA . ASN A 1 440 ? -25.152 5.615 -2.438 1.00 46.34 440 ASN A CA 1
ATOM 3525 C C . ASN A 1 440 ? -26.676 5.753 -2.259 1.00 46.34 440 ASN A C 1
ATOM 3527 O O . ASN A 1 440 ? -27.327 5.802 -3.298 1.00 46.34 440 ASN A O 1
ATOM 3531 N N . LEU A 1 441 ? -27.261 5.810 -1.041 1.00 38.81 441 LEU A N 1
ATOM 3532 C CA . LEU A 1 441 ? -28.632 6.331 -0.767 1.00 38.81 441 LEU A CA 1
ATOM 3533 C C . LEU A 1 441 ? -29.108 6.160 0.699 1.00 38.81 441 LEU A C 1
ATOM 3535 O O . LEU A 1 441 ? -28.559 5.383 1.479 1.00 38.81 441 LEU A O 1
ATOM 3539 N N . ASN A 1 442 ? -30.210 6.852 1.030 1.00 39.84 442 ASN A N 1
ATOM 3540 C CA . ASN A 1 442 ? -30.981 6.783 2.285 1.00 39.84 442 ASN A CA 1
ATOM 3541 C C . ASN A 1 442 ? -31.532 5.372 2.598 1.00 39.84 442 ASN A C 1
ATOM 3543 O O . ASN A 1 442 ? -32.711 5.096 2.370 1.00 39.84 442 ASN A O 1
ATOM 3547 N N . ALA A 1 443 ? -30.712 4.480 3.153 1.00 35.88 443 ALA A N 1
ATOM 3548 C CA . ALA A 1 443 ? -31.131 3.131 3.529 1.00 35.88 443 ALA A CA 1
ATOM 3549 C C . ALA A 1 443 ? -31.218 2.942 5.054 1.00 35.88 443 ALA A C 1
ATOM 3551 O O . ALA A 1 443 ? -30.216 3.040 5.762 1.00 35.88 443 ALA A O 1
ATOM 3552 N N . ASN A 1 444 ? -32.403 2.554 5.545 1.00 43.22 444 ASN A N 1
ATOM 3553 C CA . ASN A 1 444 ? -32.536 1.840 6.819 1.00 43.22 444 ASN A CA 1
ATOM 3554 C C . ASN A 1 444 ? -31.867 0.465 6.661 1.00 43.22 444 ASN A C 1
ATOM 3556 O O . ASN A 1 444 ? -32.504 -0.495 6.230 1.00 43.22 444 ASN A O 1
ATOM 3560 N N . GLN A 1 445 ? -30.570 0.383 6.949 1.00 51.28 445 GLN A N 1
ATOM 3561 C CA . GLN A 1 445 ? -29.820 -0.871 6.928 1.00 51.28 445 GLN A CA 1
ATOM 3562 C C . GLN A 1 445 ? -29.955 -1.599 8.270 1.00 51.28 445 GLN A C 1
ATOM 3564 O O . GLN A 1 445 ? -30.061 -0.966 9.322 1.00 51.28 445 GLN A O 1
ATOM 3569 N N . ALA A 1 446 ? -29.920 -2.932 8.234 1.00 48.09 446 ALA A N 1
ATOM 3570 C CA . ALA A 1 446 ? -29.750 -3.730 9.443 1.00 48.09 446 ALA A CA 1
ATOM 3571 C C . ALA A 1 446 ? -28.395 -3.399 10.110 1.00 48.09 446 ALA A C 1
ATOM 3573 O O . ALA A 1 446 ? -27.428 -3.124 9.390 1.00 48.09 446 ALA A O 1
ATOM 3574 N N . PRO A 1 447 ? -28.307 -3.411 11.454 1.00 52.56 447 PRO A N 1
ATOM 3575 C CA . PRO A 1 447 ? -27.032 -3.261 12.154 1.00 52.56 447 PRO A CA 1
ATOM 3576 C C . PRO A 1 447 ? -26.063 -4.403 11.797 1.00 52.56 447 PRO A C 1
ATOM 3578 O O . PRO A 1 447 ? -26.500 -5.477 11.388 1.00 52.56 447 PRO A O 1
ATOM 3581 N N . LEU A 1 448 ? -24.755 -4.193 12.004 1.00 53.38 448 LEU A N 1
ATOM 3582 C CA . LEU A 1 448 ? -23.683 -5.182 11.782 1.00 53.38 448 LEU A CA 1
ATOM 3583 C C . LEU A 1 448 ? -23.923 -6.510 12.541 1.00 53.38 448 LEU A C 1
ATOM 3585 O O . LEU A 1 448 ? -23.285 -7.508 12.225 1.00 53.38 448 LEU A O 1
ATOM 3589 N N . TYR A 1 449 ? -24.776 -6.502 13.569 1.00 55.22 449 TYR A N 1
ATOM 3590 C CA . TYR A 1 449 ? -25.094 -7.611 14.471 1.00 55.22 449 TYR A CA 1
ATOM 3591 C C . TYR A 1 449 ? -26.400 -7.294 15.228 1.00 55.22 449 TYR A C 1
ATOM 3593 O O . TYR A 1 449 ? -26.758 -6.129 15.428 1.00 55.22 449 TYR A O 1
ATOM 3601 N N . SER A 1 450 ? -27.120 -8.327 15.665 1.00 35.97 450 SER A N 1
ATOM 3602 C CA . SER A 1 450 ? -28.442 -8.226 16.306 1.00 35.97 450 SER A CA 1
ATOM 3603 C C . SER A 1 450 ? -28.451 -7.539 17.680 1.00 35.97 450 SER A C 1
ATOM 3605 O O . SER A 1 450 ? -29.496 -7.049 18.109 1.00 35.97 450 SER A O 1
ATOM 3607 N N . SER A 1 451 ? -27.303 -7.454 18.356 1.00 36.75 451 SER A N 1
ATOM 3608 C CA . SER A 1 451 ? -27.148 -6.868 19.695 1.00 36.75 451 SER A CA 1
ATOM 3609 C C . SER A 1 451 ? -26.559 -5.451 19.700 1.00 36.75 451 SER A C 1
ATOM 3611 O O . SER A 1 451 ? -25.848 -5.088 20.639 1.00 36.75 451 SER A O 1
ATOM 3613 N N . SER A 1 452 ? -26.839 -4.625 18.680 1.00 33.84 452 SER A N 1
ATOM 3614 C CA . SER A 1 452 ? -26.362 -3.235 18.669 1.00 33.84 452 SER A CA 1
ATOM 3615 C C . SER A 1 452 ? -26.897 -2.452 19.870 1.00 33.84 452 SER A C 1
ATOM 3617 O O . SER A 1 452 ? -28.056 -2.033 19.934 1.00 33.84 452 SER A O 1
ATOM 3619 N N . PHE A 1 453 ? -26.017 -2.223 20.848 1.00 34.56 453 PHE A N 1
ATOM 3620 C CA . PHE A 1 453 ? -26.257 -1.223 21.871 1.00 34.56 453 PHE A CA 1
ATOM 3621 C C . PHE A 1 453 ? -26.284 0.129 21.167 1.00 34.56 453 PHE A C 1
ATOM 3623 O O . PHE A 1 453 ? -25.247 0.716 20.858 1.00 34.56 453 PHE A O 1
ATOM 3630 N N . ARG A 1 454 ? -27.494 0.645 20.922 1.00 34.72 454 ARG A N 1
ATOM 3631 C CA . ARG A 1 454 ? -27.668 2.080 20.707 1.00 34.72 454 ARG A CA 1
ATOM 3632 C C . ARG A 1 454 ? -27.009 2.764 21.893 1.00 34.72 454 ARG A C 1
ATOM 3634 O O . ARG A 1 454 ? -27.425 2.538 23.027 1.00 34.72 454 ARG A O 1
ATOM 3641 N N . GLY A 1 455 ? -25.973 3.554 21.623 1.00 32.44 455 GLY A N 1
ATOM 3642 C CA . GLY A 1 455 ? -25.280 4.338 22.637 1.00 32.44 455 GLY A CA 1
ATOM 3643 C C . GLY A 1 455 ? -26.219 5.376 23.241 1.00 32.44 455 GLY A C 1
ATOM 3644 O O . GLY A 1 455 ? -26.222 6.526 22.823 1.00 32.44 455 GLY A O 1
ATOM 3645 N N . GLU A 1 456 ? -27.034 4.960 24.203 1.00 29.78 456 GLU A N 1
ATOM 3646 C CA . GLU A 1 456 ? -27.856 5.811 25.048 1.00 29.78 456 GLU A CA 1
ATOM 3647 C C . GLU A 1 456 ? -27.209 5.812 26.440 1.00 29.78 456 GLU A C 1
ATOM 3649 O O . GLU A 1 456 ? -27.245 4.826 27.171 1.00 29.78 456 GLU A O 1
ATOM 3654 N N . ASN A 1 457 ? -26.588 6.944 26.788 1.00 30.75 457 ASN A N 1
ATOM 3655 C CA . ASN A 1 457 ? -25.985 7.244 28.093 1.00 30.75 457 ASN A CA 1
ATOM 3656 C C . ASN A 1 457 ? -24.764 6.408 28.527 1.00 30.75 457 ASN A C 1
ATOM 3658 O O . ASN A 1 457 ? -24.733 5.880 29.639 1.00 30.75 457 ASN A O 1
ATOM 3662 N N . MET A 1 458 ? -23.676 6.439 27.749 1.00 27.86 458 MET A N 1
ATOM 3663 C CA . MET A 1 458 ? -22.337 6.148 28.287 1.00 27.86 458 MET A CA 1
ATOM 3664 C C . MET A 1 458 ? -21.722 7.407 28.932 1.00 27.86 458 MET A C 1
ATOM 3666 O O . MET A 1 458 ? -20.743 7.972 28.454 1.00 27.86 458 MET A O 1
ATOM 3670 N N . ILE A 1 459 ? -22.325 7.874 30.033 1.00 25.58 459 ILE A N 1
ATOM 3671 C CA . ILE A 1 459 ? -21.701 8.885 30.901 1.00 25.58 459 ILE A CA 1
ATOM 3672 C C . ILE A 1 459 ? -20.699 8.162 31.803 1.00 25.58 459 ILE A C 1
ATOM 3674 O O . ILE A 1 459 ? -21.090 7.494 32.764 1.00 25.58 459 ILE A O 1
ATOM 3678 N N . MET A 1 460 ? -19.407 8.325 31.517 1.00 29.83 460 MET A N 1
ATOM 3679 C CA . MET A 1 460 ? -18.323 7.862 32.386 1.00 29.83 460 MET A CA 1
ATOM 3680 C C . MET A 1 460 ? -18.371 8.611 33.728 1.00 29.83 460 MET A C 1
ATOM 3682 O O . MET A 1 460 ? -17.861 9.722 33.871 1.00 29.83 460 MET A O 1
ATOM 3686 N N . LYS A 1 461 ? -19.007 8.006 34.739 1.00 25.56 461 LYS A N 1
ATOM 3687 C CA . LYS A 1 461 ? -18.962 8.484 36.129 1.00 25.56 461 LYS A CA 1
ATOM 3688 C C . LYS A 1 461 ? -17.547 8.290 36.676 1.00 25.56 461 LYS A C 1
ATOM 3690 O O . LYS A 1 461 ? -17.191 7.167 37.019 1.00 25.56 461 LYS A O 1
ATOM 3695 N N . GLY A 1 462 ? -16.765 9.367 36.781 1.00 26.17 462 GLY A N 1
ATOM 3696 C CA . GLY A 1 462 ? -15.351 9.229 37.149 1.00 26.17 462 GLY A CA 1
ATOM 3697 C C . GLY A 1 462 ? -14.604 10.453 37.682 1.00 26.17 462 GLY A C 1
ATOM 3698 O O . GLY A 1 462 ? -13.401 10.341 37.868 1.00 26.17 462 GLY A O 1
ATOM 3699 N N . ILE A 1 463 ? -15.249 11.593 37.967 1.00 27.06 463 ILE A N 1
ATOM 3700 C CA . ILE A 1 463 ? -14.589 12.694 38.698 1.00 27.06 463 ILE A CA 1
ATOM 3701 C C . ILE A 1 463 ? -15.487 13.144 39.848 1.00 27.06 463 ILE A C 1
ATOM 3703 O O . ILE A 1 463 ? -16.571 13.688 39.640 1.00 27.06 463 ILE A O 1
ATOM 3707 N N . GLY A 1 464 ? -15.026 12.896 41.075 1.00 24.33 464 GLY A N 1
ATOM 3708 C CA . GLY A 1 464 ? -15.645 13.438 42.276 1.00 24.33 464 GLY A CA 1
ATOM 3709 C C . GLY A 1 464 ? -15.382 14.937 42.367 1.00 24.33 464 GLY A C 1
ATOM 3710 O O . GLY A 1 464 ? -14.239 15.357 42.531 1.00 24.33 464 GLY A O 1
ATOM 3711 N N . LEU A 1 465 ? -16.445 15.736 42.285 1.00 21.95 465 LEU A N 1
ATOM 3712 C CA . LEU A 1 465 ? -16.419 17.146 42.659 1.00 21.95 465 LEU A CA 1
ATOM 3713 C C . LEU A 1 465 ? -16.083 17.265 44.150 1.00 21.95 465 LEU A C 1
ATOM 3715 O O . LEU A 1 465 ? -16.934 17.024 45.004 1.00 21.95 465 LEU A O 1
ATOM 3719 N N . LEU A 1 466 ? -14.849 17.663 44.453 1.00 24.61 466 LEU A N 1
ATOM 3720 C CA . LEU A 1 466 ? -14.510 18.281 45.729 1.00 24.61 466 LEU A CA 1
ATOM 3721 C C . LEU A 1 466 ? -14.459 19.792 45.521 1.00 24.61 466 LEU A C 1
ATOM 3723 O O . LEU A 1 466 ? -13.481 20.341 45.015 1.00 24.61 466 LEU A O 1
ATOM 3727 N N . GLU A 1 467 ? -15.542 20.458 45.914 1.00 23.05 467 GLU A N 1
ATOM 3728 C CA . GLU A 1 467 ? -15.541 21.902 46.108 1.00 23.05 467 GLU A CA 1
ATOM 3729 C C . GLU A 1 467 ? -14.497 22.268 47.169 1.00 23.05 467 GLU A C 1
ATOM 3731 O O . GLU A 1 467 ? -14.572 21.810 48.309 1.00 23.05 467 GLU A O 1
ATOM 3736 N N . LEU A 1 468 ? -13.555 23.147 46.826 1.00 24.34 468 LEU A N 1
ATOM 3737 C CA . LEU A 1 468 ? -12.768 23.868 47.821 1.00 24.34 468 LEU A CA 1
ATOM 3738 C C . LEU A 1 468 ? -12.716 25.346 47.449 1.00 24.34 468 LEU A C 1
ATOM 3740 O O . LEU A 1 468 ? -12.047 25.781 46.512 1.00 24.34 468 LEU A O 1
ATOM 3744 N N . SER A 1 469 ? -13.507 26.115 48.188 1.00 23.22 469 SER A N 1
ATOM 3745 C CA . SER A 1 469 ? -13.727 27.533 47.974 1.00 23.22 469 SER A CA 1
ATOM 3746 C C . SER A 1 469 ? -12.516 28.381 48.373 1.00 23.22 469 SER A C 1
ATOM 3748 O O . SER A 1 469 ? -11.943 28.240 49.449 1.00 23.22 469 SER A O 1
ATOM 3750 N N . SER A 1 470 ? -12.200 29.348 47.510 1.00 25.53 470 SER A N 1
ATOM 3751 C CA . SER A 1 470 ? -11.646 30.670 47.840 1.00 25.53 470 SER A CA 1
ATOM 3752 C C . SER A 1 470 ? -10.606 30.788 48.972 1.00 25.53 470 SER A C 1
ATOM 3754 O O . SER A 1 470 ? -10.971 30.849 50.149 1.00 25.53 470 SER A O 1
ATOM 3756 N N . LYS A 1 471 ? -9.347 31.099 48.615 1.00 23.67 471 LYS A N 1
ATOM 3757 C CA . LYS A 1 471 ? -8.550 32.144 49.301 1.00 23.67 471 LYS A CA 1
ATOM 3758 C C . LYS A 1 471 ? -7.247 32.505 48.568 1.00 23.67 471 LYS A C 1
ATOM 3760 O O . LYS A 1 471 ? -6.615 31.658 47.961 1.00 23.67 471 LYS A O 1
ATOM 3765 N N . LEU A 1 472 ? -6.839 33.766 48.773 1.00 24.88 472 LEU A N 1
ATOM 3766 C CA . LEU A 1 472 ? -5.484 34.342 48.623 1.00 24.88 472 LEU A CA 1
ATOM 3767 C C . LEU A 1 472 ? -4.991 34.821 47.237 1.00 24.88 472 LEU A C 1
ATOM 3769 O O . LEU A 1 472 ? -4.153 34.218 46.585 1.00 24.88 472 LEU A O 1
ATOM 3773 N N . LYS A 1 473 ? -5.417 36.054 46.928 1.00 24.66 473 LYS A N 1
ATOM 3774 C CA . LYS A 1 473 ? -4.565 37.255 46.743 1.00 24.66 473 LYS A CA 1
ATOM 3775 C C . LYS A 1 473 ? -3.299 37.171 45.865 1.00 24.66 473 LYS A C 1
ATOM 3777 O O . LYS A 1 473 ? -2.252 36.683 46.271 1.00 24.66 473 LYS A O 1
ATOM 3782 N N . THR A 1 474 ? -3.390 37.920 44.770 1.00 23.75 474 THR A N 1
ATOM 3783 C CA . THR A 1 474 ? -2.332 38.687 44.091 1.00 23.75 474 THR A CA 1
ATOM 3784 C C . THR A 1 474 ? -1.085 39.071 44.911 1.00 23.75 474 THR A C 1
ATOM 3786 O O . THR A 1 474 ? -1.177 39.713 45.961 1.00 23.75 474 THR A O 1
ATOM 3789 N N . ARG A 1 475 ? 0.097 38.866 44.309 1.00 22.20 475 ARG A N 1
ATOM 3790 C CA . ARG A 1 475 ? 1.261 39.769 44.411 1.00 22.20 475 ARG A CA 1
ATOM 3791 C C . ARG A 1 475 ? 2.106 39.693 43.131 1.00 22.20 475 ARG A C 1
ATOM 3793 O O . ARG A 1 475 ? 2.245 38.624 42.551 1.00 22.20 475 ARG A O 1
ATOM 3800 N N . LEU A 1 476 ? 2.616 40.840 42.683 1.00 21.67 476 LEU A N 1
ATOM 3801 C CA . LEU A 1 476 ? 3.375 41.003 41.438 1.00 21.67 476 LEU A CA 1
ATOM 3802 C C . LEU A 1 476 ? 4.894 40.906 41.669 1.00 21.67 476 LEU A C 1
ATOM 3804 O O . LEU A 1 476 ? 5.367 41.581 42.575 1.00 21.67 476 LEU A O 1
ATOM 3808 N N . LEU A 1 477 ? 5.587 40.200 40.753 1.00 21.52 477 LEU A N 1
ATOM 3809 C CA . LEU A 1 477 ? 6.881 40.542 40.104 1.00 21.52 477 LEU A CA 1
ATOM 3810 C C . LEU A 1 477 ? 8.145 40.817 40.973 1.00 21.52 477 LEU A C 1
ATOM 3812 O O . LEU A 1 477 ? 8.037 41.086 42.164 1.00 21.52 477 LEU A O 1
ATOM 3816 N N . PRO A 1 478 ? 9.361 40.899 40.376 1.00 31.16 478 PRO A N 1
ATOM 3817 C CA . PRO A 1 478 ? 9.896 40.238 39.167 1.00 31.16 478 PRO A CA 1
ATOM 3818 C C . PRO A 1 478 ? 11.262 39.534 39.410 1.00 31.16 478 PRO A C 1
ATOM 3820 O O . PRO A 1 478 ? 11.933 39.816 40.395 1.00 31.16 478 PRO A O 1
ATOM 3823 N N . HIS A 1 479 ? 11.743 38.718 38.459 1.00 23.92 479 HIS A N 1
ATOM 3824 C CA . HIS A 1 479 ? 13.064 38.946 37.833 1.00 23.92 479 HIS A CA 1
ATOM 3825 C C . HIS A 1 479 ? 13.325 38.054 36.603 1.00 23.92 479 HIS A C 1
ATOM 3827 O O . HIS A 1 479 ? 13.327 36.831 36.656 1.00 23.92 479 HIS A O 1
ATOM 3833 N N . SER A 1 480 ? 13.586 38.751 35.503 1.00 21.69 480 SER A N 1
ATOM 3834 C CA . SER A 1 480 ? 14.297 38.365 34.281 1.00 21.69 480 SER A CA 1
ATOM 3835 C C . SER A 1 480 ? 15.354 37.247 34.365 1.00 21.69 480 SER A C 1
ATOM 3837 O O . SER A 1 480 ? 16.331 37.387 35.101 1.00 21.69 480 SER A O 1
ATOM 3839 N N . LEU A 1 481 ? 15.320 36.331 33.391 1.00 21.33 481 LEU A N 1
ATOM 3840 C CA . LEU A 1 481 ? 16.457 36.183 32.472 1.00 21.33 481 LEU A CA 1
ATOM 3841 C C . LEU A 1 481 ? 15.955 35.878 31.051 1.00 21.33 481 LEU A C 1
ATOM 3843 O O . LEU A 1 481 ? 15.165 34.960 30.857 1.00 21.33 481 LEU A O 1
ATOM 3847 N N . VAL A 1 482 ? 16.401 36.669 30.074 1.00 22.20 482 VAL A N 1
ATOM 3848 C CA . VAL A 1 482 ? 16.106 36.476 28.648 1.00 22.20 482 VAL A CA 1
ATOM 3849 C C . VAL A 1 482 ? 17.339 35.876 27.983 1.00 22.20 482 VAL A C 1
ATOM 3851 O O . VAL A 1 482 ? 18.390 36.510 27.951 1.00 22.20 482 VAL A O 1
ATOM 3854 N N . ILE A 1 483 ? 17.180 34.676 27.435 1.00 23.47 483 ILE A N 1
ATOM 3855 C CA . ILE A 1 483 ? 18.019 34.071 26.397 1.00 23.47 483 ILE A CA 1
ATOM 3856 C C . ILE A 1 483 ? 17.009 33.296 25.539 1.00 23.47 483 ILE A C 1
ATOM 3858 O O . ILE A 1 483 ? 16.275 32.479 26.080 1.00 23.47 483 ILE A O 1
ATOM 3862 N N . GLY A 1 484 ? 16.839 33.517 24.245 1.00 21.92 484 GLY A N 1
ATOM 3863 C CA . GLY A 1 484 ? 17.598 34.321 23.296 1.00 21.92 484 GLY A CA 1
ATOM 3864 C C . GLY A 1 484 ? 17.353 33.670 21.940 1.00 21.92 484 GLY A C 1
ATOM 3865 O O . GLY A 1 484 ? 17.829 32.562 21.709 1.00 21.92 484 GLY A O 1
ATOM 3866 N N . GLU A 1 485 ? 16.533 34.294 21.096 1.00 24.78 485 GLU A N 1
ATOM 3867 C CA . GLU A 1 485 ? 16.122 33.708 19.818 1.00 24.78 485 GLU A CA 1
ATOM 3868 C C . GLU A 1 485 ? 17.335 33.438 18.917 1.00 24.78 485 GLU A C 1
ATOM 3870 O O . GLU A 1 485 ? 18.133 34.328 18.628 1.00 24.78 485 GLU A O 1
ATOM 3875 N N . SER A 1 486 ? 17.438 32.211 18.416 1.00 21.30 486 SER A N 1
ATOM 3876 C CA . SER A 1 486 ? 18.155 31.909 17.178 1.00 21.30 486 SER A CA 1
ATOM 3877 C C . SER A 1 486 ? 17.395 30.797 16.460 1.00 21.30 486 SER A C 1
ATOM 3879 O O . SER A 1 486 ? 16.858 29.890 17.096 1.00 21.30 486 SER A O 1
ATOM 3881 N N . GLY A 1 487 ? 17.206 30.972 15.154 1.00 28.36 487 GLY A N 1
ATOM 3882 C CA . GLY A 1 487 ? 16.097 30.336 14.451 1.00 28.36 487 GLY A CA 1
ATOM 3883 C C . GLY A 1 487 ? 16.268 28.838 14.219 1.00 28.36 487 GLY A C 1
ATOM 3884 O O . GLY A 1 487 ? 17.359 28.371 13.901 1.00 28.36 487 GLY A O 1
ATOM 3885 N N . PHE A 1 488 ? 15.141 28.128 14.247 1.00 22.88 488 PHE A N 1
ATOM 3886 C CA . PHE A 1 488 ? 14.956 26.938 13.426 1.00 22.88 488 PHE A CA 1
ATOM 3887 C C . PHE A 1 488 ? 13.937 27.250 12.334 1.00 22.88 488 PHE A C 1
ATOM 3889 O O . PHE A 1 488 ? 12.837 27.733 12.595 1.00 22.88 488 PHE A O 1
ATOM 3896 N N . SER A 1 489 ? 14.380 27.052 11.098 1.00 23.14 489 SER A N 1
ATOM 3897 C CA . SER A 1 489 ? 13.651 27.319 9.864 1.00 23.14 489 SER A CA 1
ATOM 3898 C C . SER A 1 489 ? 12.491 26.351 9.647 1.00 23.14 489 SER A C 1
ATOM 3900 O O . SER A 1 489 ? 12.517 25.221 10.132 1.00 23.14 489 SER A O 1
ATOM 3902 N N . GLU A 1 490 ? 11.524 26.785 8.836 1.00 24.09 490 GLU A N 1
ATOM 3903 C CA . GLU A 1 490 ? 10.453 25.955 8.281 1.00 24.09 490 GLU A CA 1
ATOM 3904 C C . GLU A 1 490 ? 10.999 24.624 7.727 1.00 24.09 490 GLU A C 1
ATOM 3906 O O . GLU A 1 490 ? 11.685 24.604 6.703 1.00 24.09 490 GLU A O 1
ATOM 3911 N N . TRP A 1 491 ? 10.638 23.499 8.349 1.00 22.66 491 TRP A N 1
ATOM 3912 C CA . TRP A 1 491 ? 10.749 22.189 7.708 1.00 22.66 491 TRP A CA 1
ATOM 3913 C C . TRP A 1 491 ? 9.578 22.009 6.743 1.00 22.66 491 TRP A C 1
ATOM 3915 O O . TRP A 1 491 ? 8.636 21.268 7.010 1.00 22.66 491 TRP A O 1
ATOM 3925 N N . LYS A 1 492 ? 9.640 22.686 5.592 1.00 24.86 492 LYS A N 1
ATOM 3926 C CA . LYS A 1 492 ? 8.867 22.240 4.431 1.00 24.86 492 LYS A CA 1
ATOM 3927 C C . LYS A 1 492 ? 9.465 20.924 3.958 1.00 24.86 492 LYS A C 1
ATOM 3929 O O . LYS A 1 492 ? 10.498 20.924 3.289 1.00 24.86 492 LYS A O 1
ATOM 3934 N N . LEU A 1 493 ? 8.807 19.816 4.295 1.00 31.52 493 LEU A N 1
ATOM 3935 C CA . LEU A 1 493 ? 8.985 18.565 3.568 1.00 31.52 493 LEU A CA 1
ATOM 3936 C C . LEU A 1 493 ? 8.657 18.851 2.103 1.00 31.52 493 LEU A C 1
ATOM 3938 O O . LEU A 1 493 ? 7.510 19.097 1.734 1.00 31.52 493 LEU A O 1
ATOM 3942 N N . LEU A 1 494 ? 9.696 18.899 1.272 1.00 34.31 494 LEU A N 1
ATOM 3943 C CA . LEU A 1 494 ? 9.527 19.060 -0.160 1.00 34.31 494 LEU A CA 1
ATOM 3944 C C . LEU A 1 494 ? 8.830 17.806 -0.678 1.00 34.31 494 LEU A C 1
ATOM 3946 O O . LEU A 1 494 ? 9.403 16.717 -0.650 1.00 34.31 494 LEU A O 1
ATOM 3950 N N . CYS A 1 495 ? 7.602 17.972 -1.167 1.00 36.12 495 CYS A N 1
ATOM 3951 C CA . CYS A 1 495 ? 6.936 16.950 -1.956 1.00 36.12 495 CYS A CA 1
ATOM 3952 C C . CYS A 1 495 ? 7.809 16.645 -3.172 1.00 36.12 495 CYS A C 1
ATOM 3954 O O . CYS A 1 495 ? 7.824 17.402 -4.145 1.00 36.12 495 CYS A O 1
ATOM 3956 N N . HIS A 1 496 ? 8.567 15.551 -3.098 1.00 37.91 496 HIS A N 1
ATOM 3957 C CA . HIS A 1 496 ? 9.354 15.060 -4.214 1.00 37.91 496 HIS A CA 1
ATOM 3958 C C . HIS A 1 496 ? 8.396 14.539 -5.280 1.00 37.91 496 HIS A C 1
ATOM 3960 O O . HIS A 1 496 ? 8.035 13.360 -5.309 1.00 37.91 496 HIS A O 1
ATOM 3966 N N . THR A 1 497 ? 8.003 15.428 -6.192 1.00 30.23 497 THR A N 1
ATOM 3967 C CA . THR A 1 497 ? 7.501 15.017 -7.495 1.00 30.23 497 THR A CA 1
ATOM 3968 C C . THR A 1 497 ? 8.529 14.067 -8.097 1.00 30.23 497 THR A C 1
ATOM 3970 O O . THR A 1 497 ? 9.718 14.386 -8.150 1.00 30.23 497 THR A O 1
ATOM 3973 N N . ALA A 1 498 ? 8.082 12.893 -8.547 1.00 29.19 498 ALA A N 1
ATOM 3974 C CA . ALA A 1 498 ? 8.915 11.949 -9.284 1.00 29.19 498 ALA A CA 1
ATOM 3975 C C . ALA A 1 498 ? 9.206 12.505 -10.692 1.00 29.19 498 ALA A C 1
ATOM 3977 O O . ALA A 1 498 ? 8.688 12.047 -11.706 1.00 29.19 498 ALA A O 1
ATOM 3978 N N . THR A 1 499 ? 10.022 13.553 -10.729 1.00 27.81 499 THR A N 1
ATOM 3979 C CA . THR A 1 499 ? 10.505 14.270 -11.904 1.00 27.81 499 THR A CA 1
ATOM 3980 C C . THR A 1 499 ? 12.017 14.323 -11.778 1.00 27.81 499 THR A C 1
ATOM 3982 O O . THR A 1 499 ? 12.539 14.937 -10.850 1.00 27.81 499 THR A O 1
ATOM 3985 N N . ALA A 1 500 ? 12.705 13.615 -12.669 1.00 34.88 500 ALA A N 1
ATOM 3986 C CA . ALA A 1 500 ? 14.125 13.322 -12.545 1.00 34.88 500 ALA A CA 1
ATOM 3987 C C . ALA A 1 500 ? 15.014 14.578 -12.509 1.00 34.88 500 ALA A C 1
ATOM 3989 O O . ALA A 1 500 ? 15.177 15.218 -13.544 1.00 34.88 500 ALA A O 1
ATOM 3990 N N . ASP A 1 501 ? 15.655 14.842 -11.364 1.00 25.23 501 ASP A N 1
ATOM 3991 C CA . ASP A 1 501 ? 17.037 15.344 -11.309 1.00 25.23 501 ASP A CA 1
ATOM 3992 C C . ASP A 1 501 ? 17.645 15.199 -9.891 1.00 25.23 501 ASP A C 1
ATOM 3994 O O . ASP A 1 501 ? 17.513 16.077 -9.039 1.00 25.23 501 ASP A O 1
ATOM 3998 N N . GLU A 1 502 ? 18.342 14.089 -9.614 1.00 25.95 502 GLU A N 1
ATOM 3999 C CA . GLU A 1 502 ? 19.220 13.981 -8.435 1.00 25.95 502 GLU A CA 1
ATOM 4000 C C . GLU A 1 502 ? 20.677 14.246 -8.827 1.00 25.95 502 GLU A C 1
ATOM 4002 O O . GLU A 1 502 ? 21.484 13.336 -9.024 1.00 25.95 502 GLU A O 1
ATOM 4007 N N . THR A 1 503 ? 21.047 15.526 -8.902 1.00 28.47 503 THR A N 1
ATOM 4008 C CA . THR A 1 503 ? 22.456 15.932 -8.994 1.00 28.47 503 THR A CA 1
ATOM 4009 C C . THR A 1 503 ? 22.807 17.079 -8.042 1.00 28.47 503 THR A C 1
ATOM 4011 O O . THR A 1 503 ? 22.940 18.224 -8.466 1.00 28.47 503 THR A O 1
ATOM 4014 N N . ARG A 1 504 ? 23.058 16.764 -6.754 1.00 24.92 504 ARG A N 1
ATOM 4015 C CA . ARG A 1 504 ? 24.143 17.365 -5.924 1.00 24.92 504 ARG A CA 1
ATOM 4016 C C . ARG A 1 504 ? 24.200 16.825 -4.485 1.00 24.92 504 ARG A C 1
ATOM 4018 O O . ARG A 1 504 ? 23.668 17.413 -3.552 1.00 24.92 504 ARG A O 1
ATOM 4025 N N . LEU A 1 505 ? 25.017 15.791 -4.285 1.00 24.62 505 LEU A N 1
ATOM 4026 C CA . LEU A 1 505 ? 25.645 15.523 -2.988 1.00 24.62 505 LEU A CA 1
ATOM 4027 C C . LEU A 1 505 ? 26.786 16.528 -2.751 1.00 24.62 505 LEU A C 1
ATOM 4029 O O . LEU A 1 505 ? 27.906 16.332 -3.231 1.00 24.62 505 LEU A O 1
ATOM 4033 N N . THR A 1 506 ? 26.540 17.599 -1.995 1.00 24.61 506 THR A N 1
ATOM 4034 C CA . THR A 1 506 ? 27.625 18.434 -1.451 1.00 24.61 506 THR A CA 1
ATOM 4035 C C . THR A 1 506 ? 28.107 17.885 -0.115 1.00 24.61 506 THR A C 1
ATOM 4037 O O . THR A 1 506 ? 27.415 17.969 0.894 1.00 24.61 506 THR A O 1
ATOM 4040 N N . ARG A 1 507 ? 29.336 17.355 -0.116 1.00 24.83 507 ARG A N 1
ATOM 4041 C CA . ARG A 1 507 ? 30.085 16.985 1.094 1.00 24.83 507 ARG A CA 1
ATOM 4042 C C . ARG A 1 507 ? 30.147 18.155 2.081 1.00 24.83 507 ARG A C 1
ATOM 4044 O O . ARG A 1 507 ? 30.606 19.230 1.702 1.00 24.83 507 ARG A O 1
ATOM 4051 N N . VAL A 1 508 ? 29.899 17.880 3.358 1.00 22.39 508 VAL A N 1
ATOM 4052 C CA . VAL A 1 508 ? 30.505 18.624 4.472 1.00 22.39 508 VAL A CA 1
ATOM 4053 C C . VAL A 1 508 ? 31.217 17.610 5.369 1.00 22.39 508 VAL A C 1
ATOM 4055 O O . VAL A 1 508 ? 30.727 16.503 5.578 1.00 22.39 508 VAL A O 1
ATOM 4058 N N . ARG A 1 509 ? 32.436 17.949 5.800 1.00 25.20 509 ARG A N 1
ATOM 4059 C CA . ARG A 1 509 ? 33.254 17.159 6.731 1.00 25.20 509 ARG A CA 1
ATOM 4060 C C . ARG A 1 509 ? 33.228 17.823 8.107 1.00 25.20 509 ARG A C 1
ATOM 4062 O O . ARG A 1 509 ? 33.320 19.047 8.146 1.00 25.20 509 ARG A O 1
ATOM 4069 N N . HIS A 1 510 ? 33.346 16.971 9.130 1.00 30.66 510 HIS A N 1
ATOM 4070 C CA . HIS A 1 510 ? 33.480 17.264 10.565 1.00 30.66 510 HIS A CA 1
ATOM 4071 C C . HIS A 1 510 ? 32.193 17.688 11.269 1.00 30.66 510 HIS A C 1
ATOM 4073 O O . HIS A 1 510 ? 31.549 18.648 10.805 1.00 30.66 510 HIS A O 1
#